Protein 6S8T (pdb70)

Solvent-accessible surface area: 21901 Å² total; per-residue (Å²): 90,20,139,225,65,84,54,16,4,75,126,7,0,94,67,26,31,75,68,29,62,76,78,0,71,143,43,7,27,65,126,0,156,8,36,13,152,98,13,31,18,89,143,95,223,221,122,82,32,47,92,19,61,80,136,80,1,0,3,56,64,129,67,151,73,10,8,0,28,38,79,39,8,76,120,54,70,5,1,118,40,24,30,99,8,151,69,17,118,52,137,115,93,76,131,41,46,22,17,5,0,16,3,1,71,29,4,0,2,6,0,0,8,32,11,47,37,56,76,3,15,137,71,44,81,1,5,32,3,1,0,0,1,0,5,2,2,0,37,41,1,0,40,41,0,13,121,39,3,78,124,28,38,119,40,99,138,114,35,115,108,97,21,12,44,5,2,1,22,7,0,30,17,0,0,0,0,1,0,1,0,0,6,8,62,7,27,29,48,49,55,54,10,97,92,0,40,27,34,0,68,94,0,0,22,113,0,28,105,42,26,90,212,154,21,100,4,157,26,0,84,176,55,134,23,39,36,68,57,0,1,40,2,0,0,13,21,1,14,82,55,0,0,104,0,0,14,23,22,0,129,118,31,195,31,87,94,40,29,1,92,33,12,57,186,40,28,0,20,16,0,11,29,1,7,36,3,7,9,6,15,4,1,0,7,26,0,0,15,2,0,27,77,9,6,56,101,2,78,152,82,0,56,74,17,97,76,219,72,33,110,27,185,160,70,74,113,47,1,58,34,0,76,111,16,19,77,100,4,88,125,75,0,76,99,9,18,130,26,2,51,126,32,67,79,38,6,81,92,5,2,81,32,0,30,66,9,159,118,81,76,86,106,70,37,81,30,127,10,16,138,44,1,15,94,3,0,76,34,1,4,148,94,26,48,0,68,81,120,68,50,115,85,2,5,0,27,58,2,8,0,3,0,67,40,37,22,65,20,133,36,7,36,85,3,49,13,3,19,104,82,219,138,47,96,57,10,1,3,42,57,73,8,53,126,18,39,127,2,29,147,48

Structure (mmCIF, N/CA/C/O backbone):
data_6S8T
#
_entry.id   6S8T
#
_cell.length_a   67.302
_cell.length_b   43.451
_cell.length_c   87.129
_cell.angle_alpha   90.000
_cell.angle_beta   103.620
_cell.angle_gamma   90.000
#
_symmetry.space_group_name_H-M   'P 1 21 1'
#
loop_
_entity.id
_entity.type
_entity.pdbx_description
1 polymer 'Erythrocyte membrane protein 1'
2 water water
#
loop_
_atom_site.group_PDB
_atom_site.id
_atom_site.type_symbol
_atom_site.label_atom_id
_atom_site.label_alt_id
_atom_site.label_comp_id
_atom_site.label_asym_id
_atom_site.label_entity_id
_atom_site.label_seq_id
_atom_site.pdbx_PDB_ins_code
_atom_site.Cartn_x
_atom_site.Cartn_y
_atom_site.Cartn_z
_atom_site.occupancy
_atom_site.B_iso_or_equiv
_atom_site.auth_seq_id
_atom_site.auth_comp_id
_atom_site.auth_asym_id
_atom_site.auth_atom_id
_atom_site.pdbx_PDB_model_num
ATOM 1 N N . PRO A 1 1 ? -34.073 5.565 84.849 1.00 140.83 733 PRO A N 1
ATOM 2 C CA . PRO A 1 1 ? -35.277 6.289 85.264 1.00 141.35 733 PRO A CA 1
ATOM 3 C C . PRO A 1 1 ? -35.446 6.359 86.782 1.00 136.54 733 PRO A C 1
ATOM 4 O O . PRO A 1 1 ? -35.216 5.370 87.478 1.00 136.79 733 PRO A O 1
ATOM 8 N N . CYS A 1 2 ? -35.846 7.532 87.280 1.00 132.33 734 CYS A N 1
ATOM 9 C CA . CYS A 1 2 ? -36.059 7.701 88.715 1.00 122.12 734 CYS A CA 1
ATOM 10 C C . CYS A 1 2 ? -37.178 6.795 89.215 1.00 118.04 734 CYS A C 1
ATOM 11 O O . CYS A 1 2 ? -37.014 6.073 90.206 1.00 117.51 734 CYS A O 1
ATOM 14 N N . VAL A 1 3 ? -38.325 6.821 88.542 1.00 113.60 735 VAL A N 1
ATOM 15 C CA . VAL A 1 3 ? -39.470 6.010 88.936 1.00 106.61 735 VAL A CA 1
ATOM 16 C C . VAL A 1 3 ? -39.178 4.531 88.713 1.00 100.87 735 VAL A C 1
ATOM 17 O O . VAL A 1 3 ? -39.290 3.721 89.632 1.00 97.54 735 VAL A O 1
ATOM 21 N N . ILE A 1 11 ? -37.435 -3.412 85.845 1.00 68.60 743 ILE A N 1
ATOM 22 C CA . ILE A 1 11 ? -36.759 -3.354 87.135 1.00 68.39 743 ILE A CA 1
ATOM 23 C C . ILE A 1 11 ? -35.242 -3.347 86.957 1.00 63.10 743 ILE A C 1
ATOM 24 O O . ILE A 1 11 ? -34.671 -4.249 86.348 1.00 64.36 743 ILE A O 1
ATOM 29 N N . TYR A 1 12 ? -34.598 -2.318 87.497 1.00 57.13 744 TYR A N 1
ATOM 30 C CA . TYR A 1 12 ? -33.150 -2.154 87.412 1.00 51.81 744 TYR A CA 1
ATOM 31 C C . TYR A 1 12 ? -32.489 -2.749 88.651 1.00 48.63 744 TYR A C 1
ATOM 32 O O . TYR A 1 12 ? -32.931 -2.474 89.773 1.00 47.44 744 TYR A O 1
ATOM 41 N N . PRO A 1 13 ? -31.440 -3.554 88.498 1.00 50.31 745 PRO A N 1
ATOM 42 C CA . PRO A 1 13 ? -30.851 -4.218 89.666 1.00 48.55 745 PRO A CA 1
ATOM 43 C C . PRO A 1 13 ? -30.105 -3.237 90.560 1.00 45.42 745 PRO A C 1
ATOM 44 O O . PRO A 1 13 ? -29.459 -2.300 90.085 1.00 43.22 745 PRO A O 1
ATOM 48 N N . ALA A 1 14 ? -30.207 -3.465 91.868 1.00 43.76 746 ALA A N 1
ATOM 49 C CA . ALA A 1 14 ? -29.459 -2.691 92.851 1.00 43.68 746 ALA A CA 1
ATOM 50 C C . ALA A 1 14 ? -28.072 -3.300 93.003 1.00 43.28 746 ALA A C 1
ATOM 51 O O . ALA A 1 14 ? -27.943 -4.474 93.364 1.00 47.48 746 ALA A O 1
ATOM 53 N N . ILE A 1 15 ? -27.032 -2.514 92.729 1.00 39.99 747 ILE A N 1
ATOM 54 C CA . ILE A 1 15 ? -25.693 -3.057 92.547 1.00 39.96 747 ILE A CA 1
ATOM 55 C C . ILE A 1 15 ? -24.658 -2.442 93.478 1.00 37.65 747 ILE A C 1
ATOM 56 O O . ILE A 1 15 ? -23.484 -2.814 93.399 1.00 33.37 747 ILE A O 1
ATOM 61 N N . ALA A 1 16 ? -25.051 -1.528 94.369 1.00 33.37 748 ALA A N 1
ATOM 62 C CA . ALA A 1 16 ? -24.071 -0.897 95.252 1.00 33.60 748 ALA A CA 1
ATOM 63 C C . ALA A 1 16 ? -23.351 -1.926 96.116 1.00 30.77 748 ALA A C 1
ATOM 64 O O . ALA A 1 16 ? -22.130 -1.844 96.299 1.00 32.16 748 ALA A O 1
ATOM 66 N N . ASN A 1 17 ? -24.082 -2.914 96.641 1.00 30.57 749 ASN A N 1
ATOM 67 C CA . ASN A 1 17 ? -23.458 -3.894 97.526 1.00 39.93 749 ASN A CA 1
ATOM 68 C C . ASN A 1 17 ? -22.467 -4.776 96.775 1.00 43.24 749 ASN A C 1
ATOM 69 O O . ASN A 1 17 ? -21.404 -5.114 97.308 1.00 45.01 749 ASN A O 1
ATOM 74 N N . GLN A 1 18 ? -22.798 -5.167 95.542 1.00 42.81 750 GLN A N 1
ATOM 75 C CA . GLN A 1 18 ? -21.842 -5.928 94.745 1.00 42.17 750 GLN A CA 1
ATOM 76 C C . GLN A 1 18 ? -20.633 -5.082 94.366 1.00 38.14 750 GLN A C 1
ATOM 77 O O . GLN A 1 18 ? -19.522 -5.613 94.250 1.00 37.80 750 GLN A O 1
ATOM 83 N N . MET A 1 19 ? -20.819 -3.773 94.175 1.00 35.50 751 MET A N 1
ATOM 84 C CA . MET A 1 19 ? -19.667 -2.905 93.951 1.00 35.23 751 MET A CA 1
ATOM 85 C C . MET A 1 19 ? -18.777 -2.848 95.187 1.00 40.15 751 MET A C 1
ATOM 86 O O . MET A 1 19 ? -17.544 -2.843 95.071 1.00 32.00 751 MET A O 1
ATOM 91 N N . ALA A 1 20 ? -19.385 -2.803 96.379 1.00 31.32 752 ALA A N 1
ATOM 92 C CA . ALA A 1 20 ? -18.601 -2.778 97.609 1.00 29.78 752 ALA A CA 1
ATOM 93 C C . ALA A 1 20 ? -17.770 -4.045 97.757 1.00 29.85 752 ALA A C 1
ATOM 94 O O . ALA A 1 20 ? -16.616 -3.992 98.198 1.00 29.82 752 ALA A O 1
ATOM 96 N N . HIS A 1 21 ? -18.344 -5.193 97.393 1.00 32.15 753 HIS A N 1
ATOM 97 C CA . HIS A 1 21 ? -17.595 -6.444 97.430 1.00 39.49 753 HIS A CA 1
ATOM 98 C C . HIS A 1 21 ? -16.367 -6.379 96.528 1.00 42.49 753 HIS A C 1
ATOM 99 O O . HIS A 1 21 ? -15.307 -6.915 96.872 1.00 44.33 753 HIS A O 1
ATOM 106 N N . GLN A 1 22 ? -16.485 -5.715 95.375 1.00 42.30 754 GLN A N 1
ATOM 107 C CA . GLN A 1 22 ? -15.332 -5.569 94.491 1.00 43.21 754 GLN A CA 1
ATOM 108 C C . GLN A 1 22 ? -14.263 -4.682 95.119 1.00 41.44 754 GLN A C 1
ATOM 109 O O . GLN A 1 22 ? -13.066 -4.976 95.015 1.00 42.92 754 GLN A O 1
ATOM 115 N N . MET A 1 23 ? -14.674 -3.593 95.774 1.00 40.55 755 MET A N 1
ATOM 116 C CA . MET A 1 23 ? -13.712 -2.732 96.456 1.00 42.72 755 MET A CA 1
ATOM 117 C C . MET A 1 23 ? -13.006 -3.471 97.590 1.00 43.99 755 MET A C 1
ATOM 118 O O . MET A 1 23 ? -11.813 -3.245 97.825 1.00 42.16 755 MET A O 1
ATOM 123 N N . HIS A 1 24 ? -13.722 -4.354 98.297 1.00 44.00 756 HIS A N 1
ATOM 124 C CA . HIS A 1 24 ? -13.110 -5.129 99.375 1.00 42.59 756 HIS A CA 1
ATOM 125 C C . HIS A 1 24 ? -12.040 -6.077 98.848 1.00 46.67 756 HIS A C 1
ATOM 126 O O . HIS A 1 24 ? -10.970 -6.215 99.455 1.00 48.49 756 HIS A O 1
ATOM 133 N N . GLU A 1 25 ? -12.314 -6.750 97.728 1.00 49.21 757 GLU A N 1
ATOM 134 C CA . GLU A 1 25 ? -11.330 -7.666 97.160 1.00 50.53 757 GLU A CA 1
ATOM 135 C C . GLU A 1 25 ? -10.075 -6.922 96.726 1.00 47.06 757 GLU A C 1
ATOM 136 O O . GLU A 1 25 ? -8.956 -7.390 96.963 1.00 48.02 757 GLU A O 1
ATOM 142 N N . ASP A 1 26 ? -10.242 -5.755 96.098 1.00 47.60 758 ASP A N 1
ATOM 143 C CA . ASP A 1 26 ? -9.090 -4.978 95.649 1.00 50.19 758 ASP A CA 1
ATOM 144 C C . ASP A 1 26 ? -8.225 -4.538 96.824 1.00 48.44 758 ASP A C 1
ATOM 145 O O . ASP A 1 26 ? -6.991 -4.574 96.745 1.00 47.45 758 ASP A O 1
ATOM 150 N N . ALA A 1 27 ? -8.855 -4.113 97.924 1.00 44.07 759 ALA A N 1
ATOM 151 C CA . ALA A 1 27 ? -8.096 -3.723 99.107 1.00 42.78 759 ALA A CA 1
ATOM 152 C C . ALA A 1 27 ? -7.388 -4.917 99.732 1.00 44.59 759 ALA A C 1
ATOM 153 O O . ALA A 1 27 ? -6.268 -4.779 100.238 1.00 44.14 759 ALA A O 1
ATOM 155 N N . GLN A 1 28 ? -8.022 -6.092 99.703 1.00 49.03 760 GLN A N 1
ATOM 156 C CA . GLN A 1 28 ? -7.407 -7.291 100.265 1.00 54.11 760 GLN A CA 1
ATOM 157 C C . GLN A 1 28 ? -6.138 -7.665 99.506 1.00 55.19 760 GLN A C 1
ATOM 158 O O . GLN A 1 28 ? -5.086 -7.911 100.108 1.00 54.43 760 GLN A O 1
ATOM 164 N N . THR A 1 29 ? -6.218 -7.702 98.175 1.00 55.63 761 THR A N 1
ATOM 165 C CA . THR A 1 29 ? -5.067 -8.110 97.378 1.00 58.49 761 THR A CA 1
ATOM 166 C C . THR A 1 29 ? -3.949 -7.075 97.441 1.00 55.30 761 THR A C 1
ATOM 167 O O . THR A 1 29 ? -2.765 -7.435 97.463 1.00 57.64 761 THR A O 1
ATOM 171 N N . GLU A 1 30 ? -4.298 -5.785 97.473 1.00 50.25 762 GLU A N 1
ATOM 172 C CA . GLU A 1 30 ? -3.267 -4.754 97.539 1.00 52.74 762 GLU A CA 1
ATOM 173 C C . GLU A 1 30 ? -2.559 -4.755 98.887 1.00 52.57 762 GLU A C 1
ATOM 174 O O . GLU A 1 30 ? -1.359 -4.463 98.956 1.00 51.27 762 GLU A O 1
ATOM 180 N N . ALA A 1 31 ? -3.277 -5.087 99.964 1.00 48.00 763 ALA A N 1
ATOM 181 C CA . ALA A 1 31 ? -2.634 -5.222 101.266 1.00 48.81 763 ALA A CA 1
ATOM 182 C C . ALA A 1 31 ? -1.729 -6.449 101.322 1.00 53.86 763 ALA A C 1
ATOM 183 O O . ALA A 1 31 ? -0.712 -6.432 102.025 1.00 55.07 763 ALA A O 1
ATOM 185 N N . SER A 1 32 ? -2.078 -7.514 100.590 1.00 56.55 764 SER A N 1
ATOM 186 C CA . SER A 1 32 ? -1.248 -8.717 100.578 1.00 59.17 764 SER A CA 1
ATOM 187 C C . SER A 1 32 ? 0.122 -8.441 99.976 1.00 62.51 764 SER A C 1
ATOM 188 O O . SER A 1 32 ? 1.124 -9.024 100.405 1.00 64.76 764 SER A O 1
ATOM 191 N N . LYS A 1 33 ? 0.185 -7.564 98.972 1.00 63.61 765 LYS A N 1
ATOM 192 C CA . LYS A 1 33 ? 1.464 -7.218 98.365 1.00 66.71 765 LYS A CA 1
ATOM 193 C C . LYS A 1 33 ? 2.355 -6.427 99.313 1.00 65.62 765 LYS A C 1
ATOM 194 O O . LYS A 1 33 ? 3.561 -6.320 99.067 1.00 66.06 765 LYS A O 1
ATOM 200 N N . ARG A 1 34 ? 1.793 -5.878 100.380 1.00 64.60 766 ARG A N 1
ATOM 201 C CA . ARG A 1 34 ? 2.540 -5.106 101.368 1.00 63.67 766 ARG A CA 1
ATOM 202 C C . ARG A 1 34 ? 2.560 -5.892 102.680 1.00 62.97 766 ARG A C 1
ATOM 203 O O . ARG A 1 34 ? 2.866 -7.089 102.641 1.00 64.25 766 ARG A O 1
ATOM 211 N N . GLY A 1 35 ? 2.246 -5.290 103.824 1.00 61.34 767 GLY A N 1
ATOM 212 C CA . GLY A 1 35 ? 2.383 -5.985 105.089 1.00 62.20 767 GLY A CA 1
ATOM 213 C C . GLY A 1 35 ? 1.080 -6.315 105.786 1.00 59.05 767 GLY A C 1
ATOM 214 O O . GLY A 1 35 ? 0.954 -6.107 106.995 1.00 59.24 767 GLY A O 1
ATOM 215 N N . LEU A 1 36 ? 0.108 -6.841 105.035 1.00 59.62 768 LEU A N 1
ATOM 216 C CA . LEU A 1 36 ? -1.170 -7.226 105.627 1.00 54.86 768 LEU A CA 1
ATOM 217 C C . LEU A 1 36 ? -0.985 -8.254 106.736 1.00 60.33 768 LEU A C 1
ATOM 218 O O . LEU A 1 36 ? -1.680 -8.210 107.758 1.00 60.01 768 LEU A O 1
ATOM 223 N N . ALA A 1 37 ? -0.048 -9.187 106.555 1.00 69.82 769 ALA A N 1
ATOM 224 C CA . ALA A 1 37 ? 0.156 -10.233 107.551 1.00 72.97 769 ALA A CA 1
ATOM 225 C C . ALA A 1 37 ? 0.795 -9.691 108.822 1.00 75.43 769 ALA A C 1
ATOM 226 O O . ALA A 1 37 ? 0.495 -10.174 109.919 1.00 77.03 769 ALA A O 1
ATOM 228 N N . LYS A 1 38 ? 1.675 -8.698 108.700 1.00 69.33 770 LYS A N 1
ATOM 229 C CA . LYS A 1 38 ? 2.311 -8.108 109.869 1.00 64.21 770 LYS A CA 1
ATOM 230 C C . LYS A 1 38 ? 1.393 -7.168 110.636 1.00 57.68 770 LYS A C 1
ATOM 231 O O . LYS A 1 38 ? 1.777 -6.699 111.712 1.00 59.76 770 LYS A O 1
ATOM 237 N N . LEU A 1 39 ? 0.200 -6.880 110.119 1.00 52.84 771 LEU A N 1
ATOM 238 C CA . LEU A 1 39 ? -0.713 -5.940 110.751 1.00 49.07 771 LEU A CA 1
ATOM 239 C C . LEU A 1 39 ? -1.891 -6.620 111.437 1.00 45.10 771 LEU A C 1
ATOM 240 O O . LEU A 1 39 ? -2.753 -5.925 111.990 1.00 42.49 771 LEU A O 1
ATOM 245 N N . ARG A 1 40 ? -1.956 -7.950 111.415 1.00 47.54 772 ARG A N 1
ATOM 246 C CA . ARG A 1 40 ? -2.982 -8.674 112.156 1.00 53.69 772 ARG A CA 1
ATOM 247 C C . ARG A 1 40 ? -2.747 -8.495 113.652 1.00 53.79 772 ARG A C 1
ATOM 248 O O . ARG A 1 40 ? -1.680 -8.850 114.166 1.00 57.33 772 ARG A O 1
ATOM 256 N N . ALA A 1 41 ? -3.738 -7.945 114.349 1.00 47.65 773 ALA A N 1
ATOM 257 C CA . ALA A 1 41 ? -3.581 -7.534 115.735 1.00 50.56 773 ALA A CA 1
ATOM 258 C C . ALA A 1 41 ? -4.417 -8.401 116.669 1.00 53.71 773 ALA A C 1
ATOM 259 O O . ALA A 1 41 ? -5.321 -9.127 116.247 1.00 55.23 773 ALA A O 1
ATOM 261 N N . ASP A 1 42 ? -4.093 -8.310 117.958 1.00 51.95 774 ASP A N 1
ATOM 262 C CA . ASP A 1 42 ? -4.815 -9.018 119.010 1.00 52.75 774 ASP A CA 1
ATOM 263 C C . ASP A 1 42 ? -4.848 -8.124 120.239 1.00 52.42 774 ASP A C 1
ATOM 264 O O . ASP A 1 42 ? -3.794 -7.768 120.774 1.00 51.85 774 ASP A O 1
ATOM 269 N N . ALA A 1 43 ? -6.055 -7.767 120.685 1.00 52.90 775 ALA A N 1
ATOM 270 C CA . ALA A 1 43 ? -6.186 -6.856 121.817 1.00 53.73 775 ALA A CA 1
ATOM 271 C C . ALA A 1 43 ? -5.518 -7.406 123.071 1.00 58.58 775 ALA A C 1
ATOM 272 O O . ALA A 1 43 ? -4.958 -6.638 123.861 1.00 59.92 775 ALA A O 1
ATOM 274 N N . LYS A 1 44 ? -5.550 -8.727 123.264 1.00 61.52 776 LYS A N 1
ATOM 275 C CA . LYS A 1 44 ? -4.949 -9.323 124.452 1.00 69.33 776 LYS A CA 1
ATOM 276 C C . LYS A 1 44 ? -3.437 -9.147 124.497 1.00 69.79 776 LYS A C 1
ATOM 277 O O . LYS A 1 44 ? -2.858 -9.172 125.588 1.00 73.92 776 LYS A O 1
ATOM 283 N N . GLN A 1 45 ? -2.787 -8.967 123.349 1.00 65.71 777 GLN A N 1
ATOM 284 C CA . GLN A 1 45 ? -1.342 -8.790 123.290 1.00 65.37 777 GLN A CA 1
ATOM 285 C C . GLN A 1 45 ? -0.915 -7.337 123.464 1.00 61.82 777 GLN A C 1
ATOM 286 O O . GLN A 1 45 ? 0.260 -7.021 123.258 1.00 62.01 777 GLN A O 1
ATOM 292 N N . GLY A 1 46 ? -1.837 -6.449 123.834 1.00 61.00 778 GLY A N 1
ATOM 293 C CA . GLY A 1 46 ? -1.508 -5.067 124.099 1.00 59.73 778 GLY A CA 1
ATOM 294 C C . GLY A 1 46 ? -1.326 -4.795 125.587 1.00 63.74 778 GLY A C 1
ATOM 295 O O . GLY A 1 46 ? -1.673 -5.603 126.444 1.00 68.00 778 GLY A O 1
ATOM 296 N N . ILE A 1 47 ? -0.761 -3.626 125.878 1.00 65.30 779 ILE A N 1
ATOM 297 C CA . ILE A 1 47 ? -0.543 -3.164 127.244 1.00 71.84 779 ILE A CA 1
ATOM 298 C C . ILE A 1 47 ? -1.333 -1.878 127.441 1.00 72.71 779 ILE A C 1
ATOM 299 O O . ILE A 1 47 ? -1.217 -0.945 126.636 1.00 72.78 779 ILE A O 1
ATOM 304 N N . TYR A 1 48 ? -2.134 -1.832 128.504 1.00 70.01 780 TYR A N 1
ATOM 305 C CA . TYR A 1 48 ? -3.055 -0.728 128.748 1.00 66.40 780 TYR A CA 1
ATOM 306 C C . TYR A 1 48 ? -2.805 -0.172 130.141 1.00 74.77 780 TYR A C 1
ATOM 307 O O . TYR A 1 48 ? -2.855 -0.918 131.125 1.00 78.58 780 TYR A O 1
ATOM 316 N N . LYS A 1 49 ? -2.534 1.133 130.219 1.00 76.17 781 LYS A N 1
ATOM 317 C CA . LYS A 1 49 ? -2.260 1.817 131.484 1.00 76.98 781 LYS A CA 1
ATOM 318 C C . LYS A 1 49 ? -1.090 1.178 132.229 1.00 83.81 781 LYS A C 1
ATOM 319 O O . LYS A 1 49 ? -1.035 1.205 133.462 1.00 83.10 781 LYS A O 1
ATOM 325 N N . LYS A 1 50 ? -0.154 0.597 131.475 1.00 86.83 782 LYS A N 1
ATOM 326 C CA . LYS A 1 50 ? 1.053 -0.028 132.015 1.00 93.02 782 LYS A CA 1
ATOM 327 C C . LYS A 1 50 ? 0.705 -1.122 133.029 1.00 101.87 782 LYS A C 1
ATOM 328 O O . LYS A 1 50 ? 1.112 -1.089 134.192 1.00 108.59 782 LYS A O 1
ATOM 334 N N . ASN A 1 51 ? -0.061 -2.104 132.558 1.00 103.17 783 ASN A N 1
ATOM 335 C CA . ASN A 1 51 ? -0.434 -3.276 133.344 1.00 109.39 783 ASN A CA 1
ATOM 336 C C . ASN A 1 51 ? 0.246 -4.490 132.723 1.00 110.47 783 ASN A C 1
ATOM 337 O O . ASN A 1 51 ? -0.154 -4.951 131.647 1.00 106.63 783 ASN A O 1
ATOM 342 N N . ARG A 1 52 ? 1.274 -5.005 133.399 1.00 113.76 784 ARG A N 1
ATOM 343 C CA . ARG A 1 52 ? 2.074 -6.112 132.894 1.00 115.51 784 ARG A CA 1
ATOM 344 C C . ARG A 1 52 ? 1.553 -7.474 133.343 1.00 115.20 784 ARG A C 1
ATOM 345 O O . ARG A 1 52 ? 2.289 -8.465 133.263 1.00 119.95 784 ARG A O 1
ATOM 353 N N . LYS A 1 53 ? 0.310 -7.546 133.806 1.00 110.58 785 LYS A N 1
ATOM 354 C CA . LYS A 1 53 ? -0.271 -8.804 134.264 1.00 106.99 785 LYS A CA 1
ATOM 355 C C . LYS A 1 53 ? -0.528 -9.755 133.098 1.00 100.66 785 LYS A C 1
ATOM 356 O O . LYS A 1 53 ? -1.272 -9.432 132.171 1.00 95.04 785 LYS A O 1
ATOM 362 N N . SER A 1 58 ? -9.885 -13.391 127.628 1.00 109.64 790 SER A N 1
ATOM 363 C CA . SER A 1 58 ? -11.028 -14.281 127.462 1.00 111.79 790 SER A CA 1
ATOM 364 C C . SER A 1 58 ? -11.885 -13.851 126.274 1.00 109.00 790 SER A C 1
ATOM 365 O O . SER A 1 58 ? -11.362 -13.472 125.226 1.00 105.69 790 SER A O 1
ATOM 368 N N . ASN A 1 59 ? -13.204 -13.916 126.449 1.00 109.98 791 ASN A N 1
ATOM 369 C CA . ASN A 1 59 ? -14.126 -13.512 125.396 1.00 105.58 791 ASN A CA 1
ATOM 370 C C . ASN A 1 59 ? -14.053 -12.007 125.171 1.00 96.04 791 ASN A C 1
ATOM 371 O O . ASN A 1 59 ? -13.927 -11.226 126.119 1.00 99.66 791 ASN A O 1
ATOM 376 N N . ILE A 1 60 ? -14.135 -11.599 123.902 1.00 89.32 792 ILE A N 1
ATOM 377 C CA . ILE A 1 60 ? -14.043 -10.182 123.571 1.00 79.74 792 ILE A CA 1
ATOM 378 C C . ILE A 1 60 ? -15.238 -9.400 124.101 1.00 76.60 792 ILE A C 1
ATOM 379 O O . ILE A 1 60 ? -15.125 -8.194 124.348 1.00 71.94 792 ILE A O 1
ATOM 384 N N . CYS A 1 61 ? -16.380 -10.057 124.306 1.00 79.22 793 CYS A N 1
ATOM 385 C CA . CYS A 1 61 ? -17.546 -9.377 124.855 1.00 82.79 793 CYS A CA 1
ATOM 386 C C . CYS A 1 61 ? -17.370 -8.985 126.316 1.00 87.61 793 CYS A C 1
ATOM 387 O O . CYS A 1 61 ? -18.260 -8.331 126.872 1.00 89.29 793 CYS A O 1
ATOM 390 N N . ASN A 1 62 ? -16.256 -9.359 126.948 1.00 87.61 794 ASN A N 1
ATOM 391 C CA . ASN A 1 62 ? -15.966 -8.994 128.327 1.00 89.12 794 ASN A CA 1
ATOM 392 C C . ASN A 1 62 ? -14.934 -7.874 128.430 1.00 84.99 794 ASN A C 1
ATOM 393 O O . ASN A 1 62 ? -14.337 -7.688 129.496 1.00 87.26 794 ASN A O 1
ATOM 398 N N . ILE A 1 63 ? -14.708 -7.129 127.347 1.00 77.83 795 ILE A N 1
ATOM 399 C CA . ILE A 1 63 ? -13.762 -6.019 127.388 1.00 73.80 795 ILE A CA 1
ATOM 400 C C . ILE A 1 63 ? -14.332 -4.907 128.259 1.00 74.21 795 ILE A C 1
ATOM 401 O O . ILE A 1 63 ? -15.505 -4.531 128.132 1.00 73.35 795 ILE A O 1
ATOM 406 N N . THR A 1 64 ? -13.507 -4.386 129.159 1.00 76.69 796 THR A N 1
ATOM 407 C CA . THR A 1 64 ? -13.927 -3.408 130.147 1.00 80.23 796 THR A CA 1
ATOM 408 C C . THR A 1 64 ? -13.255 -2.063 129.880 1.00 78.99 796 THR A C 1
ATOM 409 O O . THR A 1 64 ? -12.576 -1.868 128.864 1.00 71.63 796 THR A O 1
ATOM 413 N N . LEU A 1 65 ? -13.449 -1.126 130.810 1.00 85.92 797 LEU A N 1
ATOM 414 C CA . LEU A 1 65 ? -12.815 0.182 130.726 1.00 89.73 797 LEU A CA 1
ATOM 415 C C . LEU A 1 65 ? -11.342 0.142 131.109 1.00 89.70 797 LEU A C 1
ATOM 416 O O . LEU A 1 65 ? -10.607 1.084 130.794 1.00 90.26 797 LEU A O 1
ATOM 421 N N . GLN A 1 66 ? -10.898 -0.921 131.785 1.00 89.45 798 GLN A N 1
ATOM 422 C CA . GLN A 1 66 ? -9.487 -1.051 132.127 1.00 88.63 798 GLN A CA 1
ATOM 423 C C . GLN A 1 66 ? -8.624 -1.370 130.913 1.00 83.25 798 GLN A C 1
ATOM 424 O O . GLN A 1 66 ? -7.427 -1.065 130.924 1.00 82.08 798 GLN A O 1
ATOM 430 N N . HIS A 1 67 ? -9.200 -1.968 129.873 1.00 79.63 799 HIS A N 1
ATOM 431 C CA . HIS A 1 67 ? -8.462 -2.320 128.659 1.00 78.91 799 HIS A CA 1
ATOM 432 C C . HIS A 1 67 ? -8.435 -1.162 127.667 1.00 72.16 799 HIS A C 1
ATOM 433 O O . HIS A 1 67 ? -8.696 -1.326 126.477 1.00 70.87 799 HIS A O 1
ATOM 440 N N . SER A 1 68 ? -8.106 0.027 128.166 1.00 70.41 800 SER A N 1
ATOM 441 C CA . SER A 1 68 ? -8.092 1.240 127.364 1.00 68.42 800 SER A CA 1
ATOM 442 C C . SER A 1 68 ? -6.909 2.104 127.769 1.00 65.05 800 SER A C 1
ATOM 443 O O . SER A 1 68 ? -6.451 2.059 128.914 1.00 74.24 800 SER A O 1
ATOM 446 N N . ASN A 1 69 ? -6.418 2.897 126.815 1.00 63.55 801 ASN A N 1
ATOM 447 C CA . ASN A 1 69 ? -5.338 3.845 127.055 1.00 65.22 801 ASN A CA 1
ATOM 448 C C . ASN A 1 69 ? -5.836 5.285 127.117 1.00 69.11 801 ASN A C 1
ATOM 449 O O . ASN A 1 69 ? -5.076 6.218 126.837 1.00 65.64 801 ASN A O 1
ATOM 454 N N . ASP A 1 70 ? -7.108 5.478 127.463 1.00 66.58 802 ASP A N 1
ATOM 455 C CA . ASP A 1 70 ? -7.614 6.809 127.773 1.00 67.19 802 ASP A CA 1
ATOM 456 C C . ASP A 1 70 ? -6.844 7.379 128.957 1.00 72.30 802 ASP A C 1
ATOM 457 O O . ASP A 1 70 ? -6.735 6.741 130.009 1.00 74.83 802 ASP A O 1
ATOM 462 N N . SER A 1 71 ? -6.303 8.586 128.780 1.00 75.02 803 SER A N 1
ATOM 463 C CA . SER A 1 71 ? -5.445 9.222 129.772 1.00 80.02 803 SER A CA 1
ATOM 464 C C . SER A 1 71 ? -6.227 9.984 130.834 1.00 88.42 803 SER A C 1
ATOM 465 O O . SER A 1 71 ? -5.742 11.007 131.333 1.00 92.40 803 SER A O 1
ATOM 468 N N . ARG A 1 72 ? -7.418 9.517 131.198 1.00 95.12 804 ARG A N 1
ATOM 469 C CA . ARG A 1 72 ? -8.246 10.182 132.192 1.00 104.33 804 ARG A CA 1
ATOM 470 C C . ARG A 1 72 ? -8.608 9.213 133.312 1.00 126.51 804 ARG A C 1
ATOM 471 O O . ARG A 1 72 ? -8.464 7.994 133.181 1.00 123.53 804 ARG A O 1
ATOM 479 N N . ASN A 1 73 ? -9.087 9.780 134.418 1.00 155.58 805 ASN A N 1
ATOM 480 C CA . ASN A 1 73 ? -9.384 9.006 135.614 1.00 163.62 805 ASN A CA 1
ATOM 481 C C . ASN A 1 73 ? -10.656 8.179 135.420 1.00 161.97 805 ASN A C 1
ATOM 482 O O . ASN A 1 73 ? -11.267 8.154 134.347 1.00 160.96 805 ASN A O 1
ATOM 487 N N . GLY A 1 74 ? -11.055 7.490 136.485 1.00 155.47 806 GLY A N 1
ATOM 488 C CA . GLY A 1 74 ? -12.175 6.578 136.389 1.00 146.64 806 GLY A CA 1
ATOM 489 C C . GLY A 1 74 ? -13.488 7.302 136.164 1.00 139.03 806 GLY A C 1
ATOM 490 O O . GLY A 1 74 ? -13.675 8.449 136.567 1.00 141.14 806 GLY A O 1
ATOM 491 N N . ASN A 1 75 ? -14.401 6.615 135.478 1.00 130.68 807 ASN A N 1
ATOM 492 C CA . ASN A 1 75 ? -15.754 7.108 135.241 1.00 125.64 807 ASN A CA 1
ATOM 493 C C . ASN A 1 75 ? -15.758 8.328 134.329 1.00 124.73 807 ASN A C 1
ATOM 494 O O . ASN A 1 75 ? -16.824 8.846 133.984 1.00 122.21 807 ASN A O 1
ATOM 499 N N . ASN A 1 76 ? -14.576 8.808 133.948 1.00 127.98 808 ASN A N 1
ATOM 500 C CA . ASN A 1 76 ? -14.457 9.876 132.971 1.00 130.00 808 ASN A CA 1
ATOM 501 C C . ASN A 1 76 ? -13.780 9.441 131.680 1.00 127.80 808 ASN A C 1
ATOM 502 O O . ASN A 1 76 ? -13.779 10.212 130.714 1.00 127.72 808 ASN A O 1
ATOM 507 N N . GLY A 1 77 ? -13.233 8.230 131.622 1.00 125.42 809 GLY A N 1
ATOM 508 C CA . GLY A 1 77 ? -12.549 7.769 130.433 1.00 119.06 809 GLY A CA 1
ATOM 509 C C . GLY A 1 77 ? -13.344 6.781 129.605 1.00 113.74 809 GLY A C 1
ATOM 510 O O . GLY A 1 77 ? -12.763 5.979 128.869 1.00 115.14 809 GLY A O 1
ATOM 511 N N . GLY A 1 78 ? -14.673 6.825 129.713 1.00 98.88 810 GLY A N 1
ATOM 512 C CA . GLY A 1 78 ? -15.502 5.958 128.907 1.00 84.40 810 GLY A CA 1
ATOM 513 C C . GLY A 1 78 ? -15.604 6.427 127.468 1.00 72.47 810 GLY A C 1
ATOM 514 O O . GLY A 1 78 ? -15.362 7.589 127.141 1.00 69.77 810 GLY A O 1
ATOM 515 N N . ALA A 1 79 ? -15.970 5.492 126.589 1.00 63.54 811 ALA A N 1
ATOM 516 C CA . ALA A 1 79 ? -16.092 5.833 125.176 1.00 57.03 811 ALA A CA 1
ATOM 517 C C . ALA A 1 79 ? -17.285 6.743 124.917 1.00 58.26 811 ALA A C 1
ATOM 518 O O . ALA A 1 79 ? -17.224 7.601 124.028 1.00 51.52 811 ALA A O 1
ATOM 520 N N . CYS A 1 80 ? -18.372 6.581 125.675 1.00 54.31 812 CYS A N 1
ATOM 521 C CA . CYS A 1 80 ? -19.548 7.428 125.534 1.00 55.51 812 CYS A CA 1
ATOM 522 C C . CYS A 1 80 ? -19.532 8.620 126.484 1.00 56.48 812 CYS A C 1
ATOM 523 O O . CYS A 1 80 ? -20.581 9.238 126.701 1.00 57.12 812 CYS A O 1
ATOM 526 N N . THR A 1 81 ? -18.375 8.957 127.049 1.00 63.11 813 THR A N 1
ATOM 527 C CA . THR A 1 81 ? -18.304 10.029 128.036 1.00 60.94 813 THR A CA 1
ATOM 528 C C . THR A 1 81 ? -18.666 11.365 127.401 1.00 63.19 813 THR A C 1
ATOM 529 O O . THR A 1 81 ? -18.019 11.809 126.445 1.00 58.57 813 THR A O 1
ATOM 533 N N . GLY A 1 82 ? -19.712 11.993 127.927 1.00 63.33 814 GLY A N 1
ATOM 534 C CA . GLY A 1 82 ? -20.121 13.310 127.472 1.00 65.58 814 GLY A CA 1
ATOM 535 C C . GLY A 1 82 ? -20.656 13.384 126.058 1.00 64.52 814 GLY A C 1
ATOM 536 O O . GLY A 1 82 ? -20.398 14.370 125.357 1.00 66.22 814 GLY A O 1
ATOM 537 N N . LYS A 1 83 ? -21.402 12.374 125.620 1.00 62.62 815 LYS A N 1
ATOM 538 C CA . LYS A 1 83 ? -21.977 12.346 124.283 1.00 58.14 815 LYS A CA 1
ATOM 539 C C . LYS A 1 83 ? -23.496 12.430 124.363 1.00 57.24 815 LYS A C 1
ATOM 540 O O . LYS A 1 83 ? -24.121 11.763 125.194 1.00 57.34 815 LYS A O 1
ATOM 546 N N . ASP A 1 84 ? -24.079 13.253 123.489 1.00 55.95 816 ASP A N 1
ATOM 547 C CA . ASP A 1 84 ? -25.528 13.431 123.364 1.00 52.76 816 ASP A CA 1
ATOM 548 C C . ASP A 1 84 ? -26.140 13.907 124.687 1.00 56.12 816 ASP A C 1
ATOM 549 O O . ASP A 1 84 ? -26.951 13.228 125.319 1.00 57.21 816 ASP A O 1
ATOM 554 N N . GLY A 1 85 ? -25.731 15.117 125.080 1.00 58.00 817 GLY A N 1
ATOM 555 C CA . GLY A 1 85 ? -26.201 15.696 126.327 1.00 65.52 817 GLY A CA 1
ATOM 556 C C . GLY A 1 85 ? -27.648 16.141 126.306 1.00 68.02 817 GLY A C 1
ATOM 557 O O . GLY A 1 85 ? -28.248 16.308 127.374 1.00 65.43 817 GLY A O 1
ATOM 558 N N . ASN A 1 86 ? -28.223 16.341 125.121 1.00 64.60 818 ASN A N 1
ATOM 559 C CA . ASN A 1 86 ? -29.606 16.775 124.993 1.00 67.08 818 ASN A CA 1
ATOM 560 C C . ASN A 1 86 ? -30.540 15.663 124.542 1.00 64.28 818 ASN A C 1
ATOM 561 O O . ASN A 1 86 ? -31.732 15.920 124.342 1.00 59.55 818 ASN A O 1
ATOM 566 N N . ASN A 1 87 ? -30.032 14.441 124.378 1.00 62.74 819 ASN A N 1
ATOM 567 C CA . ASN A 1 87 ? -30.823 13.297 123.927 1.00 64.56 819 ASN A CA 1
ATOM 568 C C . ASN A 1 87 ? -31.504 13.593 122.589 1.00 62.11 819 ASN A C 1
ATOM 569 O O . ASN A 1 87 ? -32.729 13.565 122.458 1.00 64.50 819 ASN A O 1
ATOM 574 N N . GLU A 1 88 ? -30.675 13.880 121.588 1.00 57.48 820 GLU A N 1
ATOM 575 C CA . GLU A 1 88 ? -31.150 14.149 120.240 1.00 54.26 820 GLU A CA 1
ATOM 576 C C . GLU A 1 88 ? -30.723 13.098 119.230 1.00 48.96 820 GLU A C 1
ATOM 577 O O . GLU A 1 88 ? -31.148 13.176 118.072 1.00 51.82 820 GLU A O 1
ATOM 583 N N . ARG A 1 89 ? -29.927 12.104 119.639 1.00 46.06 821 ARG A N 1
ATOM 584 C CA . ARG A 1 89 ? -29.210 11.270 118.675 1.00 43.63 821 ARG A CA 1
ATOM 585 C C . ARG A 1 89 ? -30.158 10.500 117.763 1.00 42.82 821 ARG A C 1
ATOM 586 O O . ARG A 1 89 ? -29.913 10.390 116.556 1.00 40.73 821 ARG A O 1
ATOM 594 N N . PHE A 1 90 ? -31.240 9.953 118.313 1.00 43.52 822 PHE A N 1
ATOM 595 C CA . PHE A 1 90 ? -32.173 9.174 117.508 1.00 45.21 822 PHE A CA 1
ATOM 596 C C . PHE A 1 90 ? -33.600 9.677 117.675 1.00 45.29 822 PHE A C 1
ATOM 597 O O . PHE A 1 90 ? -34.555 8.902 117.580 1.00 44.39 822 PHE A O 1
ATOM 605 N N . LYS A 1 91 ? -33.761 10.976 117.910 1.00 44.83 823 LYS A N 1
ATOM 606 C CA . LYS A 1 91 ? -35.079 11.587 118.003 1.00 46.25 823 LYS A CA 1
ATOM 607 C C . LYS A 1 91 ? -35.553 12.001 116.614 1.00 46.87 823 LYS A C 1
ATOM 608 O O . LYS A 1 91 ? -34.800 12.612 115.848 1.00 44.39 823 LYS A O 1
ATOM 614 N N . ILE A 1 92 ? -36.801 11.657 116.295 1.00 47.64 824 ILE A N 1
ATOM 615 C CA . ILE A 1 92 ? -37.388 12.016 115.009 1.00 47.53 824 ILE A CA 1
ATOM 616 C C . ILE A 1 92 ? -37.540 13.530 114.926 1.00 47.56 824 ILE A C 1
ATOM 617 O O . ILE A 1 92 ? -38.074 14.168 115.842 1.00 46.65 824 ILE A O 1
ATOM 622 N N . GLY A 1 93 ? -37.064 14.114 113.828 1.00 43.87 825 GLY A N 1
ATOM 623 C CA . GLY A 1 93 ? -37.182 15.537 113.595 1.00 43.35 825 GLY A CA 1
ATOM 624 C C . GLY A 1 93 ? -35.937 16.347 113.895 1.00 46.44 825 GLY A C 1
ATOM 625 O O . GLY A 1 93 ? -35.931 17.555 113.623 1.00 47.17 825 GLY A O 1
ATOM 626 N N . THR A 1 94 ? -34.892 15.731 114.451 1.00 42.94 826 THR A N 1
ATOM 627 C CA . THR A 1 94 ? -33.653 16.450 114.723 1.00 44.94 826 THR A CA 1
ATOM 628 C C . THR A 1 94 ? -33.026 16.936 113.422 1.00 42.87 826 THR A C 1
ATOM 629 O O . THR A 1 94 ? -32.790 16.150 112.500 1.00 41.64 826 THR A O 1
ATOM 633 N N . GLU A 1 95 ? -32.755 18.238 113.351 1.00 44.44 827 GLU A N 1
ATOM 634 C CA . GLU A 1 95 ? -32.241 18.844 112.130 1.00 48.09 827 GLU A CA 1
ATOM 635 C C . GLU A 1 95 ? -30.744 18.587 111.993 1.00 47.13 827 GLU A C 1
ATOM 636 O O . GLU A 1 95 ? -29.969 18.851 112.917 1.00 50.88 827 GLU A O 1
ATOM 642 N N . TRP A 1 96 ? -30.341 18.065 110.839 1.00 43.64 828 TRP A N 1
ATOM 643 C CA . TRP A 1 96 ? -28.924 17.858 110.567 1.00 39.67 828 TRP A CA 1
ATOM 644 C C . TRP A 1 96 ? -28.240 19.199 110.339 1.00 39.13 828 TRP A C 1
ATOM 645 O O . TRP A 1 96 ? -28.782 20.085 109.671 1.00 39.13 828 TRP A O 1
ATOM 656 N N . LYS A 1 97 ? -27.044 19.356 110.898 1.00 41.10 829 LYS A N 1
ATOM 657 C CA . LYS A 1 97 ? -26.311 20.599 110.743 1.00 47.59 829 LYS A CA 1
ATOM 658 C C . LYS A 1 97 ? -25.019 20.364 109.974 1.00 52.68 829 LYS A C 1
ATOM 659 O O . LYS A 1 97 ? -24.492 19.252 109.904 1.00 52.20 829 LYS A O 1
ATOM 665 N N . ILE A 1 98 ? -24.525 21.449 109.393 1.00 51.58 830 ILE A N 1
ATOM 666 C CA . ILE A 1 98 ? -23.338 21.422 108.552 1.00 51.81 830 ILE A CA 1
ATOM 667 C C . ILE A 1 98 ? -22.088 21.306 109.420 1.00 52.96 830 ILE A C 1
ATOM 668 O O . ILE A 1 98 ? -22.058 21.730 110.579 1.00 48.66 830 ILE A O 1
ATOM 673 N N . GLY A 1 99 ? -21.045 20.706 108.851 1.00 61.29 831 GLY A N 1
ATOM 674 C CA . GLY A 1 99 ? -19.780 20.628 109.556 1.00 71.83 831 GLY A CA 1
ATOM 675 C C . GLY A 1 99 ? -19.206 22.002 109.844 1.00 83.25 831 GLY A C 1
ATOM 676 O O . GLY A 1 99 ? -19.410 22.963 109.097 1.00 83.43 831 GLY A O 1
ATOM 677 N N . GLU A 1 100 ? -18.471 22.092 110.951 1.00 97.49 832 GLU A N 1
ATOM 678 C CA . GLU A 1 100 ? -17.891 23.363 111.361 1.00 108.47 832 GLU A CA 1
ATOM 679 C C . GLU A 1 100 ? -16.605 23.632 110.588 1.00 113.27 832 GLU A C 1
ATOM 680 O O . GLU A 1 100 ? -15.568 23.965 111.177 1.00 116.66 832 GLU A O 1
ATOM 686 N N . LYS A 1 101 ? -16.687 23.481 109.261 1.00 113.90 833 LYS A N 1
ATOM 687 C CA . LYS A 1 101 ? -15.598 23.803 108.345 1.00 115.84 833 LYS A CA 1
ATOM 688 C C . LYS A 1 101 ? -15.626 25.301 108.091 1.00 118.73 833 LYS A C 1
ATOM 689 O O . LYS A 1 101 ? -16.576 25.822 107.495 1.00 117.29 833 LYS A O 1
ATOM 695 N N . VAL A 1 102 ? -14.584 25.991 108.557 1.00 122.86 834 VAL A N 1
ATOM 696 C CA . VAL A 1 102 ? -14.565 27.442 108.610 1.00 128.60 834 VAL A CA 1
ATOM 697 C C . VAL A 1 102 ? -13.688 28.043 107.519 1.00 133.87 834 VAL A C 1
ATOM 698 O O . VAL A 1 102 ? -13.714 29.265 107.310 1.00 136.54 834 VAL A O 1
ATOM 702 N N . GLU A 1 103 ? -12.995 27.204 106.744 1.00 135.65 835 GLU A N 1
ATOM 703 C CA . GLU A 1 103 ? -12.008 27.640 105.760 1.00 142.90 835 GLU A CA 1
ATOM 704 C C . GLU A 1 103 ? -12.628 28.109 104.444 1.00 152.20 835 GLU A C 1
ATOM 705 O O . GLU A 1 103 ? -12.269 29.178 103.943 1.00 157.32 835 GLU A O 1
ATOM 711 N N . THR A 1 104 ? -13.527 27.331 103.857 1.00 158.13 836 THR A N 1
ATOM 712 C CA . THR A 1 104 ? -14.130 27.766 102.599 1.00 166.42 836 THR A CA 1
ATOM 713 C C . THR A 1 104 ? -15.651 27.782 102.637 1.00 167.79 836 THR A C 1
ATOM 714 O O . THR A 1 104 ? -16.258 28.730 102.122 1.00 171.23 836 THR A O 1
ATOM 718 N N . THR A 1 105 ? -16.279 26.755 103.220 1.00 163.54 837 THR A N 1
ATOM 719 C CA . THR A 1 105 ? -17.730 26.651 103.367 1.00 160.92 837 THR A CA 1
ATOM 720 C C . THR A 1 105 ? -18.434 26.579 102.010 1.00 163.11 837 THR A C 1
ATOM 721 O O . THR A 1 105 ? -19.652 26.391 101.945 1.00 161.85 837 THR A O 1
ATOM 725 N N . ASP A 1 106 ? -17.678 26.705 100.916 1.00 166.89 838 ASP A N 1
ATOM 726 C CA . ASP A 1 106 ? -18.216 26.380 99.599 1.00 167.07 838 ASP A CA 1
ATOM 727 C C . ASP A 1 106 ? -18.583 24.903 99.515 1.00 162.04 838 ASP A C 1
ATOM 728 O O . ASP A 1 106 ? -19.493 24.526 98.767 1.00 161.01 838 ASP A O 1
ATOM 733 N N . THR A 1 107 ? -17.900 24.062 100.287 1.00 158.57 839 THR A N 1
ATOM 734 C CA . THR A 1 107 ? -18.143 22.628 100.332 1.00 152.69 839 THR A CA 1
ATOM 735 C C . THR A 1 107 ? -18.834 22.278 101.642 1.00 142.05 839 THR A C 1
ATOM 736 O O . THR A 1 107 ? -18.375 22.679 102.716 1.00 144.65 839 THR A O 1
ATOM 740 N N . ASP A 1 108 ? -19.933 21.531 101.551 1.00 130.34 840 ASP A N 1
ATOM 741 C CA . ASP A 1 108 ? -20.740 21.208 102.717 1.00 111.43 840 ASP A CA 1
ATOM 742 C C . ASP A 1 108 ? -21.249 19.778 102.622 1.00 96.38 840 ASP A C 1
ATOM 743 O O . ASP A 1 108 ? -21.516 19.264 101.533 1.00 99.94 840 ASP A O 1
ATOM 748 N N . ALA A 1 109 ? -21.377 19.146 103.785 1.00 78.14 841 ALA A N 1
ATOM 749 C CA . ALA A 1 109 ? -21.962 17.815 103.903 1.00 62.36 841 ALA A CA 1
ATOM 750 C C . ALA A 1 109 ? -22.642 17.742 105.259 1.00 54.21 841 ALA A C 1
ATOM 751 O O . ALA A 1 109 ? -22.005 18.009 106.281 1.00 58.50 841 ALA A O 1
ATOM 753 N N . TYR A 1 110 ? -23.925 17.392 105.271 1.00 42.75 842 TYR A N 1
ATOM 754 C CA . TYR A 1 110 ? -24.686 17.410 106.513 1.00 37.01 842 TYR A CA 1
ATOM 755 C C . TYR A 1 110 ? -24.334 16.203 107.377 1.00 37.52 842 TYR A C 1
ATOM 756 O O . TYR A 1 110 ? -24.254 15.071 106.887 1.00 37.68 842 TYR A O 1
ATOM 765 N N . ILE A 1 111 ? -24.112 16.456 108.664 1.00 38.15 843 ILE A N 1
ATOM 766 C CA . ILE A 1 111 ? -23.639 15.444 109.607 1.00 35.49 843 ILE A CA 1
ATOM 767 C C . ILE A 1 111 ? -24.831 14.702 110.202 1.00 32.10 843 ILE A C 1
ATOM 768 O O . ILE A 1 111 ? -25.728 15.339 110.775 1.00 30.76 843 ILE A O 1
ATOM 773 N N . PRO A 1 112 ? -24.892 13.377 110.098 1.00 30.81 844 PRO A N 1
ATOM 774 C CA . PRO A 1 112 ? -25.977 12.624 110.750 1.00 28.72 844 PRO A CA 1
ATOM 775 C C . PRO A 1 112 ? -25.900 12.765 112.259 1.00 33.33 844 PRO A C 1
ATOM 776 O O . PRO A 1 112 ? -24.802 12.735 112.834 1.00 36.80 844 PRO A O 1
ATOM 780 N N . PRO A 1 113 ? -27.040 12.930 112.935 1.00 34.91 845 PRO A N 1
ATOM 781 C CA . PRO A 1 113 ? -27.016 12.976 114.409 1.00 33.59 845 PRO A CA 1
ATOM 782 C C . PRO A 1 113 ? -26.380 11.751 115.042 1.00 33.53 845 PRO A C 1
ATOM 783 O O . PRO A 1 113 ? -25.725 11.876 116.085 1.00 33.95 845 PRO A O 1
ATOM 787 N N . ARG A 1 114 ? -26.555 10.569 114.444 1.00 31.84 846 ARG A N 1
ATOM 788 C CA . ARG A 1 114 ? -25.875 9.380 114.948 1.00 32.29 846 ARG A CA 1
ATOM 789 C C . ARG A 1 114 ? -24.362 9.564 114.925 1.00 35.73 846 ARG A C 1
ATOM 790 O O . ARG A 1 114 ? -23.671 9.215 115.889 1.00 35.06 846 ARG A O 1
ATOM 798 N N . ARG A 1 115 ? -23.834 10.127 113.832 1.00 33.76 847 ARG A N 1
ATOM 799 C CA . ARG A 1 115 ? -22.394 10.340 113.708 1.00 33.50 847 ARG A CA 1
ATOM 800 C C . ARG A 1 115 ? -21.902 11.413 114.669 1.00 33.51 847 ARG A C 1
ATOM 801 O O . ARG A 1 115 ? -20.847 11.257 115.295 1.00 35.51 847 ARG A O 1
ATOM 809 N N . GLN A 1 116 ? -22.650 12.512 114.795 1.00 31.84 848 GLN A N 1
ATOM 810 C CA . GLN A 1 116 ? -22.206 13.623 115.632 1.00 41.18 848 GLN A CA 1
ATOM 811 C C . GLN A 1 116 ? -22.030 13.199 117.087 1.00 42.58 848 GLN A C 1
ATOM 812 O O . GLN A 1 116 ? -21.108 13.665 117.766 1.00 44.54 848 GLN A O 1
ATOM 818 N N . HIS A 1 117 ? -22.897 12.318 117.585 1.00 39.80 849 HIS A N 1
ATOM 819 C CA . HIS A 1 117 ? -22.841 11.871 118.973 1.00 44.39 849 HIS A CA 1
ATOM 820 C C . HIS A 1 117 ? -22.254 10.469 119.108 1.00 40.98 849 HIS A C 1
ATOM 821 O O . HIS A 1 117 ? -22.607 9.729 120.032 1.00 37.36 849 HIS A O 1
ATOM 828 N N . MET A 1 118 ? -21.353 10.100 118.203 1.00 38.75 850 MET A N 1
ATOM 829 C CA . MET A 1 118 ? -20.704 8.798 118.242 1.00 36.39 850 MET A CA 1
ATOM 830 C C . MET A 1 118 ? -19.781 8.692 119.456 1.00 36.01 850 MET A C 1
ATOM 831 O O . MET A 1 118 ? -19.160 9.670 119.878 1.00 39.80 850 MET A O 1
ATOM 836 N N . CYS A 1 119 ? -19.693 7.482 120.021 1.00 36.66 851 CYS A N 1
ATOM 837 C CA . CYS A 1 119 ? -18.931 7.248 121.254 1.00 41.15 851 CYS A CA 1
ATOM 838 C C . CYS A 1 119 ? -17.468 6.957 120.920 1.00 44.69 851 CYS A C 1
ATOM 839 O O . CYS A 1 119 ? -17.015 5.811 120.898 1.00 47.22 851 CYS A O 1
ATOM 842 N N . THR A 1 120 ? -16.707 8.027 120.686 1.00 42.80 852 THR A N 1
ATOM 843 C CA . THR A 1 120 ? -15.286 7.922 120.367 1.00 42.27 852 THR A CA 1
ATOM 844 C C . THR A 1 120 ? -14.425 8.725 121.338 1.00 44.37 852 THR A C 1
ATOM 845 O O . THR A 1 120 ? -13.308 9.123 121.003 1.00 46.23 852 THR A O 1
ATOM 849 N N . SER A 1 121 ? -14.928 8.950 122.555 1.00 42.62 853 SER A N 1
ATOM 850 C CA . SER A 1 121 ? -14.237 9.819 123.500 1.00 45.36 853 SER A CA 1
ATOM 851 C C . SER A 1 121 ? -12.918 9.216 123.972 1.00 48.45 853 SER A C 1
ATOM 852 O O . SER A 1 121 ? -11.960 9.955 124.228 1.00 49.21 853 SER A O 1
ATOM 855 N N . ASN A 1 122 ? -12.845 7.889 124.100 1.00 48.02 854 ASN A N 1
ATOM 856 C CA . ASN A 1 122 ? -11.579 7.261 124.462 1.00 49.91 854 ASN A CA 1
ATOM 857 C C . ASN A 1 122 ? -10.528 7.495 123.385 1.00 50.16 854 ASN A C 1
ATOM 858 O O . ASN A 1 122 ? -9.351 7.719 123.692 1.00 51.68 854 ASN A O 1
ATOM 863 N N . LEU A 1 123 ? -10.935 7.459 122.115 1.00 49.72 855 LEU A N 1
ATOM 864 C CA . LEU A 1 123 ? -9.988 7.690 121.030 1.00 50.82 855 LEU A CA 1
ATOM 865 C C . LEU A 1 123 ? -9.571 9.153 120.952 1.00 55.43 855 LEU A C 1
ATOM 866 O O . LEU A 1 123 ? -8.445 9.454 120.537 1.00 54.36 855 LEU A O 1
ATOM 871 N N . GLU A 1 124 ? -10.458 10.071 121.347 1.00 54.63 856 GLU A N 1
ATOM 872 C CA . GLU A 1 124 ? -10.141 11.492 121.296 1.00 55.88 856 GLU A CA 1
ATOM 873 C C . GLU A 1 124 ? -9.131 11.902 122.360 1.00 61.41 856 GLU A C 1
ATOM 874 O O . GLU A 1 124 ? -8.433 12.905 122.177 1.00 64.21 856 GLU A O 1
ATOM 880 N N . ASN A 1 125 ? -9.033 11.155 123.458 1.00 62.45 857 ASN A N 1
ATOM 881 C CA . ASN A 1 125 ? -8.167 11.495 124.581 1.00 61.56 857 ASN A CA 1
ATOM 882 C C . ASN A 1 125 ? -7.122 10.411 124.823 1.00 58.33 857 ASN A C 1
ATOM 883 O O . ASN A 1 125 ? -6.860 10.015 125.961 1.00 56.96 857 ASN A O 1
ATOM 888 N N . LEU A 1 126 ? -6.507 9.920 123.750 1.00 56.27 858 LEU A N 1
ATOM 889 C CA . LEU A 1 126 ? -5.472 8.907 123.885 1.00 59.53 858 LEU A CA 1
ATOM 890 C C . LEU A 1 126 ? -4.181 9.515 124.424 1.00 64.59 858 LEU A C 1
ATOM 891 O O . LEU A 1 126 ? -3.867 10.684 124.188 1.00 68.12 858 LEU A O 1
ATOM 896 N N . ASN A 1 127 ? -3.436 8.702 125.166 1.00 64.66 859 ASN A N 1
ATOM 897 C CA . ASN A 1 127 ? -2.065 9.020 125.557 1.00 67.90 859 ASN A CA 1
ATOM 898 C C . ASN A 1 127 ? -1.156 8.252 124.606 1.00 64.23 859 ASN A C 1
ATOM 899 O O . ASN A 1 127 ? -0.977 7.039 124.748 1.00 63.91 859 ASN A O 1
ATOM 904 N N . VAL A 1 128 ? -0.590 8.961 123.625 1.00 63.29 860 VAL A N 1
ATOM 905 C CA . VAL A 1 128 ? 0.175 8.311 122.566 1.00 63.10 860 VAL A CA 1
ATOM 906 C C . VAL A 1 128 ? 1.413 7.606 123.100 1.00 66.34 860 VAL A C 1
ATOM 907 O O . VAL A 1 128 ? 1.946 6.710 122.437 1.00 67.63 860 VAL A O 1
ATOM 911 N N . SER A 1 129 ? 1.892 7.988 124.285 1.00 66.85 861 SER A N 1
ATOM 912 C CA . SER A 1 129 ? 3.021 7.280 124.880 1.00 71.85 861 SER A CA 1
ATOM 913 C C . SER A 1 129 ? 2.610 5.886 125.336 1.00 70.39 861 SER A C 1
ATOM 914 O O . SER A 1 129 ? 3.314 4.904 125.075 1.00 69.43 861 SER A O 1
ATOM 917 N N . TRP A 1 130 ? 1.463 5.778 126.015 1.00 68.31 862 TRP A N 1
ATOM 918 C CA . TRP A 1 130 ? 1.011 4.478 126.502 1.00 67.76 862 TRP A CA 1
ATOM 919 C C . TRP A 1 130 ? 0.720 3.519 125.355 1.00 65.90 862 TRP A C 1
ATOM 920 O O . TRP A 1 130 ? 0.828 2.298 125.522 1.00 64.72 862 TRP A O 1
ATOM 931 N N . VAL A 1 131 ? 0.362 4.047 124.186 1.00 66.52 863 VAL A N 1
ATOM 932 C CA . VAL A 1 131 ? 0.048 3.189 123.050 1.00 66.02 863 VAL A CA 1
ATOM 933 C C . VAL A 1 131 ? 1.316 2.665 122.379 1.00 68.98 863 VAL A C 1
ATOM 934 O O . VAL A 1 131 ? 1.342 1.523 121.906 1.00 70.26 863 VAL A O 1
ATOM 938 N N . THR A 1 132 ? 2.388 3.462 122.342 1.00 70.63 864 THR A N 1
ATOM 939 C CA . THR A 1 132 ? 3.539 3.156 121.505 1.00 71.52 864 THR A CA 1
ATOM 940 C C . THR A 1 132 ? 4.831 2.864 122.256 1.00 75.10 864 THR A C 1
ATOM 941 O O . THR A 1 132 ? 5.734 2.265 121.663 1.00 72.93 864 THR A O 1
ATOM 945 N N . GLU A 1 133 ? 4.951 3.259 123.526 1.00 82.57 865 GLU A N 1
ATOM 946 C CA . GLU A 1 133 ? 6.247 3.190 124.199 1.00 94.56 865 GLU A CA 1
ATOM 947 C C . GLU A 1 133 ? 6.737 1.756 124.359 1.00 99.98 865 GLU A C 1
ATOM 948 O O . GLU A 1 133 ? 7.949 1.518 124.404 1.00 101.27 865 GLU A O 1
ATOM 954 N N . ASP A 1 134 ? 5.824 0.791 124.443 1.00 101.76 866 ASP A N 1
ATOM 955 C CA . ASP A 1 134 ? 6.196 -0.607 124.611 1.00 102.98 866 ASP A CA 1
ATOM 956 C C . ASP A 1 134 ? 6.422 -1.329 123.289 1.00 94.93 866 ASP A C 1
ATOM 957 O O . ASP A 1 134 ? 6.687 -2.536 123.297 1.00 92.33 866 ASP A O 1
ATOM 962 N N . GLY A 1 135 ? 6.328 -0.628 122.162 1.00 91.41 867 GLY A N 1
ATOM 963 C CA . GLY A 1 135 ? 6.531 -1.257 120.873 1.00 88.18 867 GLY A CA 1
ATOM 964 C C . GLY A 1 135 ? 5.419 -2.172 120.418 1.00 83.40 867 GLY A C 1
ATOM 965 O O . GLY A 1 135 ? 5.616 -2.933 119.466 1.00 81.78 867 GLY A O 1
ATOM 966 N N . LYS A 1 136 ? 4.255 -2.127 121.061 1.00 79.54 868 LYS A N 1
ATOM 967 C CA . LYS A 1 136 ? 3.120 -2.969 120.705 1.00 76.61 868 LYS A CA 1
ATOM 968 C C . LYS A 1 136 ? 1.916 -2.124 120.302 1.00 71.51 868 LYS A C 1
ATOM 969 O O . LYS A 1 136 ? 0.778 -2.405 120.685 1.00 70.82 868 LYS A O 1
ATOM 975 N N . ALA A 1 137 ? 2.156 -1.078 119.506 1.00 63.63 869 ALA A N 1
ATOM 976 C CA . ALA A 1 137 ? 1.082 -0.182 119.093 1.00 56.23 869 ALA A CA 1
ATOM 977 C C . ALA A 1 137 ? 0.081 -0.857 118.168 1.00 55.01 869 ALA A C 1
ATOM 978 O O . ALA A 1 137 ? -1.064 -0.403 118.078 1.00 53.64 869 ALA A O 1
ATOM 980 N N . ILE A 1 138 ? 0.489 -1.921 117.475 1.00 56.39 870 ILE A N 1
ATOM 981 C CA . ILE A 1 138 ? -0.439 -2.656 116.620 1.00 57.17 870 ILE A CA 1
ATOM 982 C C . ILE A 1 138 ? -1.562 -3.260 117.452 1.00 56.29 870 ILE A C 1
ATOM 983 O O . ILE A 1 138 ? -2.738 -3.209 117.069 1.00 51.08 870 ILE A O 1
ATOM 988 N N . HIS A 1 139 ? -1.221 -3.817 118.612 1.00 57.76 871 HIS A N 1
ATOM 989 C CA . HIS A 1 139 ? -2.192 -4.506 119.451 1.00 58.84 871 HIS A CA 1
ATOM 990 C C . HIS A 1 139 ? -2.919 -3.573 120.409 1.00 60.44 871 HIS A C 1
ATOM 991 O O . HIS A 1 139 ? -4.099 -3.798 120.702 1.00 61.98 871 HIS A O 1
ATOM 998 N N . SER A 1 140 ? -2.246 -2.533 120.907 1.00 60.11 872 SER A N 1
ATOM 999 C CA . SER A 1 140 ? -2.900 -1.604 121.822 1.00 54.91 872 SER A CA 1
ATOM 1000 C C . SER A 1 140 ? -3.957 -0.764 121.115 1.00 53.04 872 SER A C 1
ATOM 1001 O O . SER A 1 140 ? -4.971 -0.406 121.726 1.00 52.51 872 SER A O 1
ATOM 1004 N N . LEU A 1 141 ? -3.744 -0.438 119.836 1.00 51.46 873 LEU A N 1
ATOM 1005 C CA . LEU A 1 141 ? -4.732 0.350 119.106 1.00 46.29 873 LEU A CA 1
ATOM 1006 C C . LEU A 1 141 ? -6.016 -0.438 118.886 1.00 46.74 873 LEU A C 1
ATOM 1007 O O . LEU A 1 141 ? -7.115 0.124 118.968 1.00 48.77 873 LEU A O 1
ATOM 1012 N N . LEU A 1 142 ? -5.900 -1.741 118.611 1.00 45.90 874 LEU A N 1
ATOM 1013 C CA . LEU A 1 142 ? -7.088 -2.558 118.377 1.00 45.41 874 LEU A CA 1
ATOM 1014 C C . LEU A 1 142 ? -7.973 -2.617 119.617 1.00 44.09 874 LEU A C 1
ATOM 1015 O O . LEU A 1 142 ? -9.205 -2.640 119.507 1.00 44.35 874 LEU A O 1
ATOM 1020 N N . GLY A 1 143 ? -7.365 -2.637 120.804 1.00 46.60 875 GLY A N 1
ATOM 1021 C CA . GLY A 1 143 ? -8.153 -2.680 122.026 1.00 51.42 875 GLY A CA 1
ATOM 1022 C C . GLY A 1 143 ? -9.063 -1.476 122.179 1.00 50.62 875 GLY A C 1
ATOM 1023 O O . GLY A 1 143 ? -10.241 -1.616 122.516 1.00 56.20 875 GLY A O 1
ATOM 1024 N N . ASP A 1 144 ? -8.536 -0.278 121.919 1.00 47.05 876 ASP A N 1
ATOM 1025 C CA . ASP A 1 144 ? -9.351 0.925 122.050 1.00 47.38 876 ASP A CA 1
ATOM 1026 C C . ASP A 1 144 ? -10.365 1.049 120.919 1.00 48.19 87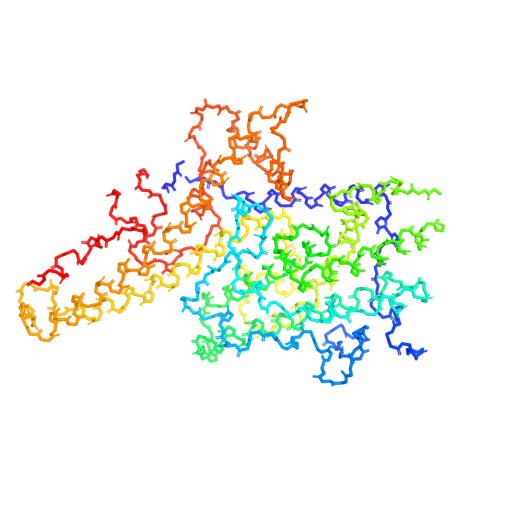6 ASP A C 1
ATOM 1027 O O . ASP A 1 144 ? -11.446 1.616 121.119 1.00 49.19 876 ASP A O 1
ATOM 1032 N N . VAL A 1 145 ? -10.046 0.529 119.732 1.00 48.77 877 VAL A N 1
ATOM 1033 C CA . VAL A 1 145 ? -11.015 0.542 118.640 1.00 43.59 877 VAL A CA 1
ATOM 1034 C C . VAL A 1 145 ? -12.152 -0.431 118.928 1.00 43.22 877 VAL A C 1
ATOM 1035 O O . VAL A 1 145 ? -13.322 -0.140 118.650 1.00 42.19 877 VAL A O 1
ATOM 1039 N N . GLN A 1 146 ? -11.830 -1.599 119.492 1.00 43.53 878 GLN A N 1
ATOM 1040 C CA . GLN A 1 146 ? -12.872 -2.559 119.838 1.00 45.49 878 GLN A CA 1
ATOM 1041 C C . GLN A 1 146 ? -13.712 -2.079 121.015 1.00 48.12 878 GLN A C 1
ATOM 1042 O O . GLN A 1 146 ? -14.915 -2.360 121.070 1.00 45.92 878 GLN A O 1
ATOM 1048 N N . LEU A 1 147 ? -13.103 -1.362 121.963 1.00 51.52 879 LEU A N 1
ATOM 1049 C CA . LEU A 1 147 ? -13.877 -0.804 123.067 1.00 55.06 879 LEU A CA 1
ATOM 1050 C C . LEU A 1 147 ? -14.859 0.248 122.569 1.00 53.41 879 LEU A C 1
ATOM 1051 O O . LEU A 1 147 ? -16.022 0.269 122.991 1.00 54.34 879 LEU A O 1
ATOM 1056 N N . ALA A 1 148 ? -14.414 1.124 121.665 1.00 50.31 880 ALA A N 1
ATOM 1057 C CA . ALA A 1 148 ? -15.309 2.140 121.124 1.00 45.82 880 ALA A CA 1
ATOM 1058 C C . ALA A 1 148 ? -16.424 1.511 120.299 1.00 44.90 880 ALA A C 1
ATOM 1059 O O . ALA A 1 148 ? -17.581 1.939 120.383 1.00 43.53 880 ALA A O 1
ATOM 1061 N N . ALA A 1 149 ? -16.100 0.481 119.511 1.00 44.06 881 ALA A N 1
ATOM 1062 C CA . ALA A 1 149 ? -17.110 -0.161 118.675 1.00 40.48 881 ALA A CA 1
ATOM 1063 C C . ALA A 1 149 ? -18.184 -0.844 119.516 1.00 43.20 881 ALA A C 1
ATOM 1064 O O . ALA A 1 149 ? -19.373 -0.786 119.179 1.00 44.21 881 ALA A O 1
ATOM 1066 N N . LYS A 1 150 ? -17.789 -1.493 120.614 1.00 43.98 882 LYS A N 1
ATOM 1067 C CA . LYS A 1 150 ? -18.762 -2.201 121.444 1.00 46.51 882 LYS A CA 1
ATOM 1068 C C . LYS A 1 150 ? -19.649 -1.230 122.216 1.00 43.92 882 LYS A C 1
ATOM 1069 O O . LYS A 1 150 ? -20.873 -1.403 122.270 1.00 43.36 882 LYS A O 1
ATOM 1075 N N . MET A 1 151 ? -19.053 -0.200 122.823 1.00 42.85 883 MET A N 1
ATOM 1076 C CA A MET A 1 151 ? -19.848 0.753 123.592 0.50 44.92 883 MET A CA 1
ATOM 1077 C CA B MET A 1 151 ? -19.844 0.755 123.592 0.50 44.92 883 MET A CA 1
ATOM 1078 C C . MET A 1 151 ? -20.729 1.611 122.693 1.00 44.00 883 MET A C 1
ATOM 1079 O O . MET A 1 151 ? -21.827 2.003 123.101 1.00 39.64 883 MET A O 1
ATOM 1088 N N . ASP A 1 152 ? -20.278 1.911 121.471 1.00 37.94 884 ASP A N 1
ATOM 1089 C CA . ASP A 1 152 ? -21.117 2.701 120.573 1.00 37.02 884 ASP A CA 1
ATOM 1090 C C . ASP A 1 152 ? -22.299 1.880 120.070 1.00 39.99 884 ASP A C 1
ATOM 1091 O O . ASP A 1 152 ? -23.412 2.403 119.935 1.00 42.09 884 ASP A O 1
ATOM 1096 N N . ALA A 1 153 ? -22.079 0.590 119.799 1.00 39.52 885 ALA A N 1
ATOM 1097 C CA . ALA A 1 153 ? -23.180 -0.282 119.401 1.00 38.58 885 ALA A CA 1
ATOM 1098 C C . ALA A 1 153 ? -24.196 -0.443 120.526 1.00 41.33 885 ALA A C 1
ATOM 1099 O O . ALA A 1 153 ? -25.408 -0.449 120.280 1.00 41.39 885 ALA A O 1
ATOM 1101 N N . ASP A 1 154 ? -23.723 -0.586 121.765 1.00 45.55 886 ASP A N 1
ATOM 1102 C CA . ASP A 1 154 ? -24.643 -0.719 122.891 1.00 47.35 886 ASP A CA 1
ATOM 1103 C C . ASP A 1 154 ? -25.441 0.563 123.100 1.00 45.21 886 ASP A C 1
ATOM 1104 O O . ASP A 1 154 ? -26.641 0.513 123.394 1.00 44.68 886 ASP A O 1
ATOM 1109 N N . GLU A 1 155 ? -24.798 1.721 122.929 1.00 45.62 887 GLU A N 1
ATOM 1110 C CA . GLU A 1 155 ? -25.493 2.992 123.099 1.00 47.05 887 GLU A CA 1
ATOM 1111 C C . GLU A 1 155 ? -26.515 3.231 121.993 1.00 48.88 887 GLU A C 1
ATOM 1112 O O . GLU A 1 155 ? -27.560 3.845 122.241 1.00 53.93 887 GLU A O 1
ATOM 1118 N N . ILE A 1 156 ? -26.237 2.762 120.773 1.00 45.71 888 ILE A N 1
ATOM 1119 C CA . ILE A 1 156 ? -27.183 2.939 119.673 1.00 39.36 888 ILE A CA 1
ATOM 1120 C C . ILE A 1 156 ? -28.468 2.171 119.948 1.00 38.75 888 ILE A C 1
ATOM 1121 O O . ILE A 1 156 ? -29.575 2.694 119.767 1.00 39.52 888 ILE A O 1
ATOM 1126 N N . ILE A 1 157 ? -28.344 0.920 120.391 1.00 39.76 889 ILE A N 1
ATOM 1127 C CA . ILE A 1 157 ? -29.523 0.096 120.639 1.00 44.45 889 ILE A CA 1
ATOM 1128 C C . ILE A 1 157 ? -30.383 0.705 121.742 1.00 48.71 889 ILE A C 1
ATOM 1129 O O . ILE A 1 157 ? -31.607 0.822 121.599 1.00 49.59 889 ILE A O 1
ATOM 1134 N N . LYS A 1 158 ? -29.758 1.134 122.843 1.00 49.53 890 LYS A N 1
ATOM 1135 C CA . LYS A 1 158 ? -30.531 1.642 123.974 1.00 53.81 890 LYS A CA 1
ATOM 1136 C C . LYS A 1 158 ? -31.134 3.013 123.681 1.00 51.52 890 LYS A C 1
ATOM 1137 O O . LYS A 1 158 ? -32.295 3.268 124.020 1.00 51.87 890 LYS A O 1
ATOM 1143 N N . ARG A 1 159 ? -30.367 3.914 123.060 1.00 51.43 891 ARG A N 1
ATOM 1144 C CA . ARG A 1 159 ? -30.881 5.260 122.822 1.00 51.82 891 ARG A CA 1
ATOM 1145 C C . ARG A 1 159 ? -31.926 5.283 121.715 1.00 53.22 891 ARG A C 1
ATOM 1146 O O . ARG A 1 159 ? -32.812 6.143 121.725 1.00 58.47 891 ARG A O 1
ATOM 1154 N N . TYR A 1 160 ? -31.840 4.363 120.753 1.00 53.87 892 TYR A N 1
ATOM 1155 C CA . TYR A 1 160 ? -32.882 4.271 119.735 1.00 52.31 892 TYR A CA 1
ATOM 1156 C C . TYR A 1 160 ? -34.215 3.889 120.365 1.00 54.26 892 TYR A C 1
ATOM 1157 O O . TYR A 1 160 ? -35.253 4.493 120.070 1.00 52.76 892 TYR A O 1
ATOM 1166 N N . LYS A 1 161 ? -34.203 2.881 121.240 1.00 47.98 893 LYS A N 1
ATOM 1167 C CA . LYS A 1 161 ? -35.428 2.486 121.924 1.00 58.98 893 LYS A CA 1
ATOM 1168 C C . LYS A 1 161 ? -35.914 3.572 122.875 1.00 56.18 893 LYS A C 1
ATOM 1169 O O . LYS A 1 161 ? -37.126 3.752 123.038 1.00 57.79 893 LYS A O 1
ATOM 1175 N N . LYS A 1 162 ? -34.993 4.317 123.490 1.00 55.00 894 LYS A N 1
ATOM 1176 C CA . LYS A 1 162 ? -35.391 5.358 124.432 1.00 58.30 894 LYS A CA 1
ATOM 1177 C C . LYS A 1 162 ? -35.972 6.568 123.710 1.00 56.78 894 LYS A C 1
ATOM 1178 O O . LYS A 1 162 ? -37.035 7.075 124.083 1.00 58.33 894 LYS A O 1
ATOM 1184 N N . HIS A 1 163 ? -35.287 7.046 122.667 1.00 54.90 895 HIS A N 1
ATOM 1185 C CA . HIS A 1 163 ? -35.727 8.260 121.989 1.00 55.33 895 HIS A CA 1
ATOM 1186 C C . HIS A 1 163 ? -37.024 8.061 121.215 1.00 56.35 895 HIS A C 1
ATOM 1187 O O . HIS A 1 163 ? -37.686 9.048 120.877 1.00 56.80 895 HIS A O 1
ATOM 1194 N N . ASN A 1 164 ? -37.410 6.816 120.941 1.00 55.92 896 ASN A N 1
ATOM 1195 C CA . ASN A 1 164 ? -38.669 6.518 120.275 1.00 54.22 896 ASN A CA 1
ATOM 1196 C C . ASN A 1 164 ? -39.680 5.840 121.190 1.00 60.28 896 ASN A C 1
ATOM 1197 O O . ASN A 1 164 ? -40.752 5.451 120.717 1.00 61.86 896 ASN A O 1
ATOM 1202 N N . THR A 1 165 ? -39.370 5.697 122.480 1.00 65.08 897 THR A N 1
ATOM 1203 C CA . THR A 1 165 ? -40.245 5.037 123.456 1.00 73.83 897 THR A CA 1
ATOM 1204 C C . THR A 1 165 ? -40.731 3.685 122.937 1.00 75.05 897 THR A C 1
ATOM 1205 O O . THR A 1 165 ? -41.924 3.374 122.950 1.00 77.62 897 THR A O 1
ATOM 1209 N N . LEU A 1 166 ? -39.785 2.876 122.466 1.00 75.73 898 LEU A N 1
ATOM 1210 C CA . LEU A 1 166 ? -40.101 1.560 121.925 1.00 78.43 898 LEU A CA 1
ATOM 1211 C C . LEU A 1 166 ? -40.378 0.584 123.063 1.00 88.78 898 LEU A C 1
ATOM 1212 O O . LEU A 1 166 ? -39.545 0.414 123.960 1.00 88.81 898 LEU A O 1
ATOM 1217 N N . THR A 1 167 ? -41.546 -0.054 123.026 1.00 97.52 899 THR A N 1
ATOM 1218 C CA . THR A 1 167 ? -41.853 -1.107 123.981 1.00 103.33 899 THR A CA 1
ATOM 1219 C C . THR A 1 167 ? -40.974 -2.327 123.711 1.00 112.41 899 THR A C 1
ATOM 1220 O O . THR A 1 167 ? -40.250 -2.399 122.716 1.00 111.02 899 THR A O 1
ATOM 1224 N N . ASP A 1 168 ? -41.049 -3.299 124.611 1.00 131.32 900 ASP A N 1
ATOM 1225 C CA . ASP A 1 168 ? -40.125 -4.427 124.570 1.00 132.85 900 ASP A CA 1
ATOM 1226 C C . ASP A 1 168 ? -40.315 -5.303 123.331 1.00 129.05 900 ASP A C 1
ATOM 1227 O O . ASP A 1 168 ? -39.317 -5.728 122.736 1.00 127.88 900 ASP A O 1
ATOM 1232 N N . PRO A 1 169 ? -41.555 -5.616 122.899 1.00 105.78 901 PRO A N 1
ATOM 1233 C CA . PRO A 1 169 ? -41.705 -6.268 121.589 1.00 95.80 901 PRO A CA 1
ATOM 1234 C C . PRO A 1 169 ? -41.458 -5.299 120.440 1.00 86.50 901 PRO A C 1
ATOM 1235 O O . PRO A 1 169 ? -42.377 -4.600 120.001 1.00 88.83 901 PRO A O 1
ATOM 1239 N N . ILE A 1 170 ? -40.216 -5.252 119.949 1.00 76.21 902 ILE A N 1
ATOM 1240 C CA . ILE A 1 170 ? -39.853 -4.326 118.882 1.00 71.98 902 ILE A CA 1
ATOM 1241 C C . ILE A 1 170 ? -40.428 -4.808 117.557 1.00 70.27 902 ILE A C 1
ATOM 1242 O O . ILE A 1 170 ? -40.366 -6.000 117.227 1.00 75.41 902 ILE A O 1
ATOM 1247 N N . GLN A 1 171 ? -40.979 -3.878 116.781 1.00 64.72 903 GLN A N 1
ATOM 1248 C CA . GLN A 1 171 ? -41.492 -4.216 115.464 1.00 66.68 903 GLN A CA 1
ATOM 1249 C C . GLN A 1 171 ? -40.350 -4.596 114.523 1.00 65.05 903 GLN A C 1
ATOM 1250 O O . GLN A 1 171 ? -39.181 -4.275 114.755 1.00 61.74 903 GLN A O 1
ATOM 1256 N N . GLN A 1 172 ? -40.709 -5.294 113.442 1.00 66.14 904 GLN A N 1
ATOM 1257 C CA . GLN A 1 172 ? -39.702 -5.796 112.510 1.00 62.68 904 GLN A CA 1
ATOM 1258 C C . GLN A 1 172 ? -38.966 -4.657 111.817 1.00 60.88 904 GLN A C 1
ATOM 1259 O O . GLN A 1 172 ? -37.752 -4.739 111.598 1.00 57.55 904 GLN A O 1
ATOM 1265 N N . LYS A 1 173 ? -39.681 -3.585 111.464 1.00 63.52 905 LYS A N 1
ATOM 1266 C CA . LYS A 1 173 ? -39.048 -2.491 110.737 1.00 64.23 905 LYS A CA 1
ATOM 1267 C C . LYS A 1 173 ? -38.127 -1.675 111.635 1.00 62.55 905 LYS A C 1
ATOM 1268 O O . LYS A 1 173 ? -37.131 -1.119 111.156 1.00 63.05 905 LYS A O 1
ATOM 1274 N N . ASP A 1 174 ? -38.431 -1.595 112.931 1.00 59.50 906 ASP A N 1
ATOM 1275 C CA . ASP A 1 174 ? -37.548 -0.879 113.843 1.00 59.50 906 ASP A CA 1
ATOM 1276 C C . ASP A 1 174 ? -36.282 -1.674 114.133 1.00 58.86 906 ASP A C 1
ATOM 1277 O O . ASP A 1 174 ? -35.217 -1.082 114.335 1.00 57.37 906 ASP A O 1
ATOM 1282 N N . GLN A 1 175 ? -36.375 -3.007 114.159 1.00 57.93 907 GLN A N 1
ATOM 1283 C CA . GLN A 1 175 ? -35.177 -3.819 114.340 1.00 54.07 907 GLN A CA 1
ATOM 1284 C C . GLN A 1 175 ? -34.217 -3.647 113.168 1.00 49.06 907 GLN A C 1
ATOM 1285 O O . GLN A 1 175 ? -33.005 -3.503 113.368 1.00 45.92 907 GLN A O 1
ATOM 1291 N N . GLU A 1 176 ? -34.737 -3.646 111.939 1.00 50.16 908 GLU A N 1
ATOM 1292 C CA . GLU A 1 176 ? -33.869 -3.455 110.782 1.00 52.80 908 GLU A CA 1
ATOM 1293 C C . GLU A 1 176 ? -33.239 -2.068 110.787 1.00 47.58 908 GLU A C 1
ATOM 1294 O O . GLU A 1 176 ? -32.068 -1.911 110.424 1.00 44.68 908 GLU A O 1
ATOM 1300 N N . SER A 1 177 ? -33.995 -1.052 111.208 1.00 49.44 909 SER A N 1
ATOM 1301 C CA . SER A 1 177 ? -33.447 0.298 111.280 1.00 50.50 909 SER A CA 1
ATOM 1302 C C . SER A 1 177 ? -32.310 0.381 112.294 1.00 46.79 909 SER A C 1
ATOM 1303 O O . SER A 1 177 ? -31.321 1.088 112.067 1.00 41.04 909 SER A O 1
ATOM 1306 N N . ILE A 1 178 ? -32.431 -0.337 113.416 1.00 45.33 910 ILE A N 1
ATOM 1307 C CA . ILE A 1 178 ? -31.358 -0.366 114.408 1.00 41.20 910 ILE A CA 1
ATOM 1308 C C . ILE A 1 178 ? -30.147 -1.115 113.863 1.00 40.88 910 ILE A C 1
ATOM 1309 O O . ILE A 1 178 ? -28.999 -0.706 114.076 1.00 41.09 910 ILE A O 1
ATOM 1314 N N . CYS A 1 179 ? -30.382 -2.225 113.156 1.00 40.36 911 CYS A N 1
ATOM 1315 C CA . CYS A 1 179 ? -29.278 -2.970 112.561 1.00 40.15 911 CYS A CA 1
ATOM 1316 C C . CYS A 1 179 ? -28.517 -2.115 111.548 1.00 37.20 911 CYS A C 1
ATOM 1317 O O . CYS A 1 179 ? -27.281 -2.159 111.494 1.00 35.92 911 CYS A O 1
ATOM 1320 N N . ARG A 1 180 ? -29.234 -1.313 110.751 1.00 36.31 912 ARG A N 1
ATOM 1321 C CA . ARG A 1 180 ? -28.565 -0.444 109.781 1.00 32.78 912 ARG A CA 1
ATOM 1322 C C . ARG A 1 180 ? -27.729 0.627 110.476 1.00 34.53 912 ARG A C 1
ATOM 1323 O O . ARG A 1 180 ? -26.636 0.967 110.007 1.00 32.59 912 ARG A O 1
ATOM 1331 N N . ALA A 1 181 ? -28.228 1.171 111.593 1.00 35.00 913 ALA A N 1
ATOM 1332 C CA . ALA A 1 181 ? -27.493 2.211 112.308 1.00 32.44 913 ALA A CA 1
ATOM 1333 C C . ALA A 1 181 ? -26.173 1.682 112.857 1.00 33.15 913 ALA A C 1
ATOM 1334 O O . ALA A 1 181 ? -25.163 2.397 112.859 1.00 35.35 913 ALA A O 1
ATOM 1336 N N . VAL A 1 182 ? -26.163 0.434 113.332 1.00 29.96 914 VAL A N 1
ATOM 1337 C CA . VAL A 1 182 ? -24.919 -0.166 113.804 1.00 30.24 914 VAL A CA 1
ATOM 1338 C C . VAL A 1 182 ? -23.965 -0.416 112.636 1.00 31.34 914 VAL A C 1
ATOM 1339 O O . VAL A 1 182 ? -22.743 -0.308 112.789 1.00 31.61 914 VAL A O 1
ATOM 1343 N N . ARG A 1 183 ? -24.496 -0.732 111.451 1.00 31.74 915 ARG A N 1
ATOM 1344 C CA . ARG A 1 183 ? -23.633 -0.903 110.285 1.00 32.05 915 ARG A CA 1
ATOM 1345 C C . ARG A 1 183 ? -23.065 0.434 109.821 1.00 29.71 915 ARG A C 1
ATOM 1346 O O . ARG A 1 183 ? -21.904 0.508 109.400 1.00 32.80 915 ARG A O 1
ATOM 1354 N N . TYR A 1 184 ? -23.864 1.503 109.906 1.00 27.40 916 TYR A N 1
ATOM 1355 C CA . TYR A 1 184 ? -23.358 2.840 109.605 1.00 26.91 916 TYR A CA 1
ATOM 1356 C C . TYR A 1 184 ? -22.240 3.241 110.562 1.00 31.84 916 TYR A C 1
ATOM 1357 O O . TYR A 1 184 ? -21.269 3.890 110.154 1.00 36.31 916 TYR A O 1
ATOM 1366 N N . SER A 1 185 ? -22.363 2.879 111.844 1.00 30.76 917 SER A N 1
ATOM 1367 C CA A SER A 1 185 ? -21.330 3.228 112.816 0.50 28.50 917 SER A CA 1
ATOM 1368 C CA B SER A 1 185 ? -21.326 3.241 112.803 0.50 28.49 917 SER A CA 1
ATOM 1369 C C . SER A 1 185 ? -20.052 2.437 112.575 1.00 28.96 917 SER A C 1
ATOM 1370 O O . SER A 1 185 ? -18.946 2.964 112.743 1.00 34.08 917 SER A O 1
ATOM 1375 N N . PHE A 1 186 ? -20.183 1.163 112.196 1.00 28.58 918 PHE A N 1
ATOM 1376 C CA . PHE A 1 186 ? -19.013 0.369 111.830 1.00 30.13 918 PHE A CA 1
ATOM 1377 C C . PHE A 1 186 ? -18.297 0.976 110.627 1.00 32.25 918 PHE A C 1
ATOM 1378 O O . PHE A 1 186 ? -17.062 0.990 110.569 1.00 33.85 918 PHE A O 1
ATOM 1386 N N . ALA A 1 187 ? -19.057 1.505 109.666 1.00 30.38 919 ALA A N 1
ATOM 1387 C CA . ALA A 1 187 ? -18.437 2.087 108.480 1.00 32.81 919 ALA A CA 1
ATOM 1388 C C . ALA A 1 187 ? -17.798 3.435 108.794 1.00 35.84 919 ALA A C 1
ATOM 1389 O O . ALA A 1 187 ? -16.709 3.741 108.294 1.00 31.91 919 ALA A O 1
ATOM 1391 N N . ASP A 1 188 ? -18.460 4.251 109.624 1.00 33.24 920 ASP A N 1
ATOM 1392 C CA . ASP A 1 188 ? -17.887 5.532 110.032 1.00 27.38 920 ASP A CA 1
ATOM 1393 C C . ASP A 1 188 ? -16.580 5.339 110.789 1.00 28.50 920 ASP A C 1
ATOM 1394 O O . ASP A 1 188 ? -15.628 6.105 110.600 1.00 32.73 920 ASP A O 1
ATOM 1399 N N . LEU A 1 189 ? -16.515 4.323 111.657 1.00 32.13 921 LEU A N 1
ATOM 1400 C CA . LEU A 1 189 ? -15.306 4.100 112.445 1.00 35.49 921 LEU A CA 1
ATOM 1401 C C . LEU A 1 189 ? -14.136 3.697 111.555 1.00 34.98 921 LEU A C 1
ATOM 1402 O O . LEU A 1 189 ? -12.999 4.121 111.785 1.00 36.91 921 LEU A O 1
ATOM 1407 N N . GLY A 1 190 ? -14.397 2.886 110.531 1.00 37.00 922 GLY A N 1
ATOM 1408 C CA . GLY A 1 190 ? -13.352 2.574 109.567 1.00 35.41 922 GLY A CA 1
ATOM 1409 C C . GLY A 1 190 ? -12.851 3.803 108.832 1.00 33.57 922 GLY A C 1
ATOM 1410 O O . GLY A 1 190 ? -11.653 3.935 108.568 1.00 35.39 922 GLY A O 1
ATOM 1411 N N . ASP A 1 191 ? -13.758 4.727 108.500 1.00 27.96 923 ASP A N 1
ATOM 1412 C CA . ASP A 1 191 ? -13.333 5.950 107.828 1.00 28.32 923 ASP A CA 1
ATOM 1413 C C . ASP A 1 191 ? -12.585 6.887 108.770 1.00 30.71 923 ASP A C 1
ATOM 1414 O O . ASP A 1 191 ? -11.729 7.657 108.317 1.00 32.23 923 ASP A O 1
ATOM 1419 N N . ILE A 1 192 ? -12.877 6.835 110.073 1.00 30.12 924 ILE A N 1
ATOM 1420 C CA . ILE A 1 192 ? -12.113 7.632 111.030 1.00 27.58 924 ILE A CA 1
ATOM 1421 C C . ILE A 1 192 ? -10.686 7.113 111.133 1.00 32.17 924 ILE A C 1
ATOM 1422 O O . ILE A 1 192 ? -9.724 7.892 111.128 1.00 38.37 924 ILE A O 1
ATOM 1427 N N . ILE A 1 193 ? -10.524 5.792 111.227 1.00 30.80 925 ILE A N 1
ATOM 1428 C CA . ILE A 1 193 ? -9.194 5.203 111.346 1.00 32.59 925 ILE A CA 1
ATOM 1429 C C . ILE A 1 193 ? -8.376 5.445 110.080 1.00 31.31 925 ILE A C 1
ATOM 1430 O O . ILE A 1 193 ? -7.181 5.756 110.149 1.00 35.95 925 ILE A O 1
ATOM 1435 N N . ARG A 1 194 ? -8.995 5.310 108.909 1.00 30.81 926 ARG A N 1
ATOM 1436 C CA . ARG A 1 194 ? -8.266 5.477 107.655 1.00 32.69 926 ARG A CA 1
ATOM 1437 C C . ARG A 1 194 ? -8.090 6.937 107.254 1.00 33.24 926 ARG A C 1
ATOM 1438 O O . ARG A 1 194 ? -7.281 7.219 106.364 1.00 33.94 926 ARG A O 1
ATOM 1446 N N . GLY A 1 195 ? -8.807 7.867 107.882 1.00 35.09 927 GLY A N 1
ATOM 1447 C CA . GLY A 1 195 ? -8.691 9.271 107.535 1.00 33.70 927 GLY A CA 1
ATOM 1448 C C . GLY A 1 195 ? -9.614 9.753 106.436 1.00 34.42 927 GLY A C 1
ATOM 1449 O O . GLY A 1 195 ? -9.372 10.827 105.875 1.00 37.30 927 GLY A O 1
ATOM 1450 N N . ARG A 1 196 ? -10.666 9.000 106.110 1.00 29.10 928 ARG A N 1
ATOM 1451 C CA . ARG A 1 196 ? -11.626 9.394 105.087 1.00 30.55 928 ARG A CA 1
ATOM 1452 C C . ARG A 1 196 ? -12.813 10.186 105.632 1.00 31.02 928 ARG A C 1
ATOM 1453 O O . ARG A 1 196 ? -13.560 10.770 104.838 1.00 33.31 928 ARG A O 1
ATOM 1461 N N . ASP A 1 197 ? -13.005 10.225 106.953 1.00 28.89 929 ASP A N 1
ATOM 1462 C CA . ASP A 1 197 ? -14.215 10.806 107.530 1.00 28.23 929 ASP A CA 1
ATOM 1463 C C . ASP A 1 197 ? -14.315 12.301 107.233 1.00 27.89 929 ASP A C 1
ATOM 1464 O O . ASP A 1 197 ? -13.319 13.028 107.271 1.00 29.62 929 ASP A O 1
ATOM 1469 N N . LEU A 1 198 ? -15.538 12.766 106.957 1.00 31.24 930 LEU A N 1
ATOM 1470 C CA . LEU A 1 198 ? -15.764 14.122 106.464 1.00 32.94 930 LEU A CA 1
ATOM 1471 C C . LEU A 1 198 ? -16.075 15.150 107.549 1.00 35.76 930 LEU A C 1
ATOM 1472 O O . LEU A 1 198 ? -16.152 16.342 107.233 1.00 36.59 930 LEU A O 1
ATOM 1477 N N . TRP A 1 199 ? -16.266 14.741 108.802 1.00 33.83 931 TRP A N 1
ATOM 1478 C CA . TRP A 1 199 ? -16.631 15.690 109.854 1.00 35.94 931 TRP A CA 1
ATOM 1479 C C . TRP A 1 199 ? -15.374 16.399 110.351 1.00 37.17 931 TRP A C 1
ATOM 1480 O O . TRP A 1 199 ? -14.500 15.775 110.961 1.00 36.33 931 TRP A O 1
ATOM 1491 N N . GLU A 1 200 ? -15.282 17.702 110.095 1.00 38.57 932 GLU A N 1
ATOM 1492 C CA . GLU A 1 200 ? -14.170 18.514 110.570 1.00 46.98 932 GLU A CA 1
ATOM 1493 C C . GLU A 1 200 ? -14.624 19.299 111.793 1.00 50.48 932 GLU A C 1
ATOM 1494 O O . GLU A 1 200 ? -15.550 20.114 111.711 1.00 51.50 932 GLU A O 1
ATOM 1500 N N . HIS A 1 201 ? -13.972 19.045 112.922 1.00 50.14 933 HIS A N 1
ATOM 1501 C CA . HIS A 1 201 ? -14.388 19.598 114.201 1.00 48.15 933 HIS A CA 1
ATOM 1502 C C . HIS A 1 201 ? -13.172 19.609 115.114 1.00 47.32 933 HIS A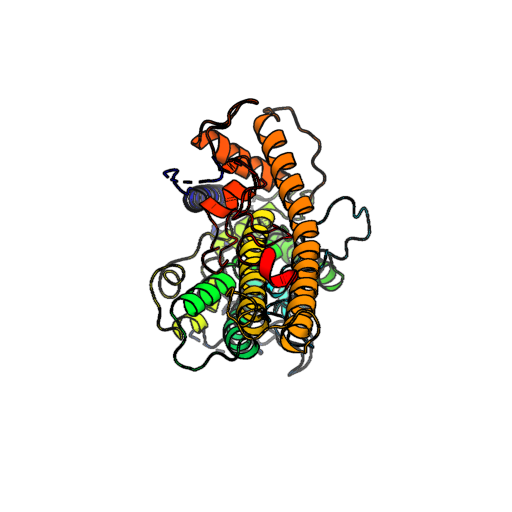 C 1
ATOM 1503 O O . HIS A 1 201 ? -12.161 18.959 114.838 1.00 45.39 933 HIS A O 1
ATOM 1510 N N . GLY A 1 202 ? -13.281 20.367 116.208 1.00 50.82 934 GLY A N 1
ATOM 1511 C CA . GLY A 1 202 ? -12.177 20.448 117.151 1.00 48.19 934 GLY A CA 1
ATOM 1512 C C . GLY A 1 202 ? -11.799 19.096 117.723 1.00 50.95 934 GLY A C 1
ATOM 1513 O O . GLY A 1 202 ? -10.621 18.733 117.771 1.00 52.69 934 GLY A O 1
ATOM 1514 N N . ASP A 1 203 ? -12.799 18.324 118.154 1.00 47.52 935 ASP A N 1
ATOM 1515 C CA . ASP A 1 203 ? -12.518 17.011 118.723 1.00 49.30 935 ASP A CA 1
ATOM 1516 C C . ASP A 1 203 ? -11.959 16.052 117.679 1.00 46.03 935 ASP A C 1
ATOM 1517 O O . ASP A 1 203 ? -11.108 15.215 118.004 1.00 46.62 935 ASP A O 1
ATOM 1522 N N . GLN A 1 204 ? -12.414 16.159 116.427 1.00 44.32 936 GLN A N 1
ATOM 1523 C CA . GLN A 1 204 ? -11.930 15.254 115.390 1.00 41.71 936 GLN A CA 1
ATOM 1524 C C . GLN A 1 204 ? -10.502 15.590 114.973 1.00 46.68 936 GLN A C 1
ATOM 1525 O O . GLN A 1 204 ? -9.720 14.683 114.669 1.00 48.08 936 GLN A O 1
ATOM 1531 N N . THR A 1 205 ? -10.146 16.878 114.954 1.00 50.41 937 THR A N 1
ATOM 1532 C CA . THR A 1 205 ? -8.769 17.272 114.668 1.00 53.55 937 THR A CA 1
ATOM 1533 C C . THR A 1 205 ? -7.807 16.699 115.701 1.00 54.78 937 THR A C 1
ATOM 1534 O O . THR A 1 205 ? -6.725 16.212 115.352 1.00 53.67 937 THR A O 1
ATOM 1538 N N . LYS A 1 206 ? -8.185 16.749 116.981 1.00 56.37 938 LYS A N 1
ATOM 1539 C CA . LYS A 1 206 ? -7.363 16.142 118.022 1.00 56.67 938 LYS A CA 1
ATOM 1540 C C . LYS A 1 206 ? -7.299 14.628 117.861 1.00 54.10 938 LYS A C 1
ATOM 1541 O O . LYS A 1 206 ? -6.250 14.016 118.095 1.00 55.55 938 LYS A O 1
ATOM 1547 N N . LEU A 1 207 ? -8.409 14.009 117.455 1.00 51.37 939 LEU A N 1
ATOM 1548 C CA . LEU A 1 207 ? -8.423 12.564 117.260 1.00 47.43 939 LEU A CA 1
ATOM 1549 C C . LEU A 1 207 ? -7.518 12.154 116.103 1.00 48.42 939 LEU A C 1
ATOM 1550 O O . LEU A 1 207 ? -6.748 11.192 116.221 1.00 47.29 939 LEU A O 1
ATOM 1555 N N . GLN A 1 208 ? -7.584 12.875 114.982 1.00 47.63 940 GLN A N 1
ATOM 1556 C CA . GLN A 1 208 ? -6.730 12.542 113.847 1.00 46.29 940 GLN A CA 1
ATOM 1557 C C . GLN A 1 208 ? -5.257 12.761 114.165 1.00 50.74 940 GLN A C 1
ATOM 1558 O O . GLN A 1 208 ? -4.398 12.068 113.609 1.00 53.71 940 GLN A O 1
ATOM 1564 N N . GLY A 1 209 ? -4.945 13.707 115.053 1.00 51.24 941 GLY A N 1
ATOM 1565 C CA . GLY A 1 209 ? -3.554 13.943 115.402 1.00 53.88 941 GLY A CA 1
ATOM 1566 C C . GLY A 1 209 ? -2.941 12.784 116.163 1.00 56.37 941 GLY A C 1
ATOM 1567 O O . GLY A 1 209 ? -1.761 12.466 115.986 1.00 60.19 941 GLY A O 1
ATOM 1568 N N . HIS A 1 210 ? -3.733 12.137 117.022 1.00 50.04 942 HIS A N 1
ATOM 1569 C CA . HIS A 1 210 ? -3.244 10.972 117.749 1.00 48.59 942 HIS A CA 1
ATOM 1570 C C . HIS A 1 210 ? -2.945 9.819 116.800 1.00 47.90 942 HIS A C 1
ATOM 1571 O O . HIS A 1 210 ? -1.939 9.120 116.964 1.00 50.41 942 HIS A O 1
ATOM 1578 N N . LEU A 1 211 ? -3.803 9.610 115.798 1.00 47.97 943 LEU A N 1
ATOM 1579 C CA . LEU A 1 211 ? -3.604 8.498 114.873 1.00 47.06 943 LEU A CA 1
ATOM 1580 C C . LEU A 1 211 ? -2.373 8.712 113.999 1.00 49.03 943 LEU A C 1
ATOM 1581 O O . LEU A 1 211 ? -1.672 7.750 113.661 1.00 51.15 943 LEU A O 1
ATOM 1586 N N . GLN A 1 212 ? -2.091 9.960 113.621 1.00 47.72 944 GLN A N 1
ATOM 1587 C CA . GLN A 1 212 ? -0.912 10.227 112.805 1.00 51.03 944 GLN A CA 1
ATOM 1588 C C . GLN A 1 212 ? 0.376 9.922 113.557 1.00 57.16 944 GLN A C 1
ATOM 1589 O O . GLN A 1 212 ? 1.362 9.495 112.945 1.00 61.77 944 GLN A O 1
ATOM 1595 N N . ILE A 1 213 ? 0.390 10.124 114.874 1.00 55.30 945 ILE A N 1
ATOM 1596 C CA . ILE A 1 213 ? 1.575 9.781 115.653 1.00 54.76 945 ILE A CA 1
ATOM 1597 C C . ILE A 1 213 ? 1.661 8.275 115.866 1.00 54.24 945 ILE A C 1
ATOM 1598 O O . ILE A 1 213 ? 2.744 7.687 115.778 1.00 58.15 945 ILE A O 1
ATOM 1603 N N . ILE A 1 214 ? 0.526 7.628 116.139 1.00 51.47 946 ILE A N 1
ATOM 1604 C CA . ILE A 1 214 ? 0.529 6.188 116.385 1.00 53.30 946 ILE A CA 1
ATOM 1605 C C . ILE A 1 214 ? 1.002 5.435 115.145 1.00 55.36 946 ILE A C 1
ATOM 1606 O O . ILE A 1 214 ? 1.898 4.585 115.218 1.00 59.28 946 ILE A O 1
ATOM 1611 N N . PHE A 1 215 ? 0.417 5.744 113.984 1.00 50.15 947 PHE A N 1
ATOM 1612 C CA . PHE A 1 215 ? 0.794 5.043 112.761 1.00 49.67 947 PHE A CA 1
ATOM 1613 C C . PHE A 1 215 ? 2.197 5.400 112.288 1.00 55.70 947 PHE A C 1
ATOM 1614 O O . PHE A 1 215 ? 2.797 4.628 111.533 1.00 56.74 947 PHE A O 1
ATOM 1622 N N . GLY A 1 216 ? 2.735 6.546 112.707 1.00 60.19 948 GLY A N 1
ATOM 1623 C CA . GLY A 1 216 ? 4.141 6.815 112.457 1.00 59.02 948 GLY A CA 1
ATOM 1624 C C . GLY A 1 216 ? 5.043 5.829 113.174 1.00 59.46 948 GLY A C 1
ATOM 1625 O O . GLY A 1 216 ? 6.007 5.318 112.597 1.00 62.03 948 GLY A O 1
ATOM 1626 N N . LYS A 1 217 ? 4.736 5.541 114.441 1.00 56.79 949 LYS A N 1
ATOM 1627 C CA . LYS A 1 217 ? 5.462 4.505 115.166 1.00 60.17 949 LYS A CA 1
ATOM 1628 C C . LYS A 1 217 ? 5.186 3.124 114.592 1.00 57.67 949 LYS A C 1
ATOM 1629 O O . LYS A 1 217 ? 6.061 2.251 114.633 1.00 60.16 949 LYS A O 1
ATOM 1635 N N . ILE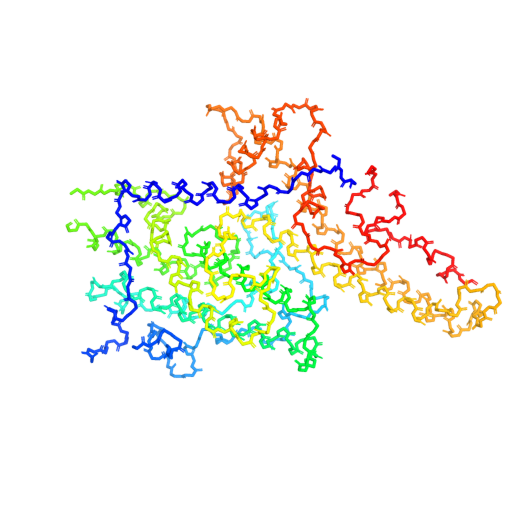 A 1 218 ? 3.982 2.905 114.063 1.00 55.38 950 ILE A N 1
ATOM 1636 C CA . ILE A 1 218 ? 3.654 1.612 113.471 1.00 53.66 950 ILE A CA 1
ATOM 1637 C C . ILE A 1 218 ? 4.509 1.356 112.237 1.00 54.98 950 ILE A C 1
ATOM 1638 O O . ILE A 1 218 ? 4.971 0.231 112.009 1.00 55.97 950 ILE A O 1
ATOM 1643 N N . LYS A 1 219 ? 4.746 2.395 111.429 1.00 59.46 951 LYS A N 1
ATOM 1644 C CA . LYS A 1 219 ? 5.578 2.235 110.239 1.00 62.63 951 LYS A CA 1
ATOM 1645 C C . LYS A 1 219 ? 6.985 1.781 110.609 1.00 68.37 951 LYS A C 1
ATOM 1646 O O . LYS A 1 219 ? 7.596 0.982 109.892 1.00 68.99 951 LYS A O 1
ATOM 1652 N N . GLU A 1 220 ? 7.510 2.270 111.733 1.00 72.52 952 GLU A N 1
ATOM 1653 C CA . GLU A 1 220 ? 8.810 1.824 112.218 1.00 75.42 952 GLU A CA 1
ATOM 1654 C C . GLU A 1 220 ? 8.718 0.527 113.012 1.00 75.89 952 GLU A C 1
ATOM 1655 O O . GLU A 1 220 ? 9.700 -0.221 113.069 1.00 74.78 952 GLU A O 1
ATOM 1661 N N . GLU A 1 221 ? 7.560 0.240 113.612 1.00 78.12 953 GLU A N 1
ATOM 1662 C CA . GLU A 1 221 ? 7.400 -0.988 114.388 1.00 82.73 953 GLU A CA 1
ATOM 1663 C C . GLU A 1 221 ? 7.528 -2.221 113.499 1.00 82.19 953 GLU A C 1
ATOM 1664 O O . GLU A 1 221 ? 8.291 -3.146 113.803 1.00 83.32 953 GLU A O 1
ATOM 1670 N N . ILE A 1 222 ? 6.787 -2.249 112.386 1.00 80.33 954 ILE A N 1
ATOM 1671 C CA . ILE A 1 222 ? 6.866 -3.372 111.452 1.00 79.80 954 ILE A CA 1
ATOM 1672 C C . ILE A 1 222 ? 8.047 -3.266 110.505 1.00 82.66 954 ILE A C 1
ATOM 1673 O O . ILE A 1 222 ? 8.272 -4.187 109.708 1.00 79.75 954 ILE A O 1
ATOM 1678 N N . LYS A 1 223 ? 8.813 -2.175 110.566 1.00 87.69 955 LYS A N 1
ATOM 1679 C CA . LYS A 1 223 ? 9.961 -1.990 109.687 1.00 91.97 955 LYS A CA 1
ATOM 1680 C C . LYS A 1 223 ? 11.114 -2.927 110.016 1.00 103.85 955 LYS A C 1
ATOM 1681 O O . LYS A 1 223 ? 12.121 -2.911 109.299 1.00 109.95 955 LYS A O 1
ATOM 1687 N N . LYS A 1 224 ? 10.998 -3.732 111.068 1.00 110.64 956 LYS A N 1
ATOM 1688 C CA . LYS A 1 224 ? 12.037 -4.690 111.430 1.00 120.78 956 LYS A CA 1
ATOM 1689 C C . LYS A 1 224 ? 12.219 -5.743 110.341 1.00 125.96 956 LYS A C 1
ATOM 1690 O O . LYS A 1 224 ? 11.316 -5.982 109.539 1.00 125.02 956 LYS A O 1
ATOM 1696 N N . ASN A 1 232 ? 13.455 -4.283 104.208 1.00 132.85 964 ASN A N 1
ATOM 1697 C CA . ASN A 1 232 ? 12.673 -3.582 103.197 1.00 130.52 964 ASN A CA 1
ATOM 1698 C C . ASN A 1 232 ? 11.520 -2.813 103.838 1.00 123.01 964 ASN A C 1
ATOM 1699 O O . ASN A 1 232 ? 11.035 -3.181 104.909 1.00 122.67 964 ASN A O 1
ATOM 1704 N N . ASP A 1 233 ? 11.090 -1.738 103.179 1.00 115.74 965 ASP A N 1
ATOM 1705 C CA . ASP A 1 233 ? 9.981 -0.908 103.640 1.00 106.88 965 ASP A CA 1
ATOM 1706 C C . ASP A 1 233 ? 8.908 -0.912 102.558 1.00 97.42 965 ASP A C 1
ATOM 1707 O O . ASP A 1 233 ? 9.121 -0.380 101.463 1.00 97.40 965 ASP A O 1
ATOM 1712 N N . LYS A 1 234 ? 7.760 -1.516 102.865 1.00 87.58 966 LYS A N 1
ATOM 1713 C CA . LYS A 1 234 ? 6.644 -1.590 101.930 1.00 76.83 966 LYS A CA 1
ATOM 1714 C C . LYS A 1 234 ? 5.828 -0.304 101.869 1.00 67.50 966 LYS A C 1
ATOM 1715 O O . LYS A 1 234 ? 4.857 -0.245 101.106 1.00 64.77 966 LYS A O 1
ATOM 1721 N N . TYR A 1 235 ? 6.190 0.719 102.642 1.00 62.63 967 TYR A N 1
ATOM 1722 C CA . TYR A 1 235 ? 5.411 1.949 102.744 1.00 55.95 967 TYR A CA 1
ATOM 1723 C C . TYR A 1 235 ? 6.306 3.177 102.638 1.00 54.31 967 TYR A C 1
ATOM 1724 O O . TYR A 1 235 ? 6.101 4.177 103.331 1.00 48.69 967 TYR A O 1
ATOM 1733 N N . LYS A 1 236 ? 7.307 3.124 101.759 1.00 57.12 968 LYS A N 1
ATOM 1734 C CA . LYS A 1 236 ? 8.215 4.252 101.585 1.00 60.91 968 LYS A CA 1
ATOM 1735 C C . LYS A 1 236 ? 7.459 5.484 101.102 1.00 59.89 968 LYS A C 1
ATOM 1736 O O . LYS A 1 236 ? 6.683 5.419 100.144 1.00 56.50 968 LYS A O 1
ATOM 1742 N N . GLY A 1 237 ? 7.687 6.611 101.775 1.00 62.51 969 GLY A N 1
ATOM 1743 C CA . GLY A 1 237 ? 7.021 7.846 101.414 1.00 65.16 969 GLY A CA 1
ATOM 1744 C C . GLY A 1 237 ? 5.558 7.919 101.784 1.00 63.51 969 GLY A C 1
ATOM 1745 O O . GLY A 1 237 ? 4.844 8.786 101.273 1.00 63.23 969 GLY A O 1
ATOM 1746 N N . ASP A 1 238 ? 5.086 7.037 102.668 1.00 61.05 970 ASP A N 1
ATOM 1747 C CA . ASP A 1 238 ? 3.670 7.023 103.021 1.00 57.13 970 ASP A CA 1
ATOM 1748 C C . ASP A 1 238 ? 3.266 8.237 103.849 1.00 54.53 970 ASP A C 1
ATOM 1749 O O . ASP A 1 238 ? 2.080 8.577 103.887 1.00 52.82 970 ASP A O 1
ATOM 1754 N N . GLU A 1 239 ? 4.218 8.901 104.510 1.00 56.35 971 GLU A N 1
ATOM 1755 C CA . GLU A 1 239 ? 3.886 10.115 105.245 1.00 58.55 971 GLU A CA 1
ATOM 1756 C C . GLU A 1 239 ? 3.591 11.290 104.319 1.00 62.41 971 GLU A C 1
ATOM 1757 O O . GLU A 1 239 ? 2.990 12.274 104.762 1.00 63.39 971 GLU A O 1
ATOM 1763 N N . LYS A 1 240 ? 3.996 11.210 103.049 1.00 64.72 972 LYS A N 1
ATOM 1764 C CA . LYS A 1 240 ? 3.688 12.263 102.091 1.00 68.83 972 LYS A CA 1
ATOM 1765 C C . LYS A 1 240 ? 2.247 12.209 101.604 1.00 66.81 972 LYS A C 1
ATOM 1766 O O . LYS A 1 240 ? 1.726 13.229 101.141 1.00 68.43 972 LYS A O 1
ATOM 1772 N N . ASN A 1 241 ? 1.601 11.049 101.690 1.00 62.46 973 ASN A N 1
ATOM 1773 C CA . ASN A 1 241 ? 0.233 10.912 101.220 1.00 56.83 973 ASN A CA 1
ATOM 1774 C C . ASN A 1 241 ? -0.717 11.772 102.046 1.00 51.73 973 ASN A C 1
ATOM 1775 O O . ASN A 1 241 ? -0.423 12.165 103.178 1.00 51.76 973 ASN A O 1
ATOM 1780 N N . ASN A 1 242 ? -1.869 12.063 101.457 1.00 49.60 974 ASN A N 1
ATOM 1781 C CA . ASN A 1 242 ? -2.949 12.771 102.142 1.00 53.08 974 ASN A CA 1
ATOM 1782 C C . ASN A 1 242 ? -4.193 11.896 102.108 1.00 50.92 974 ASN A C 1
ATOM 1783 O O . ASN A 1 242 ? -4.748 11.661 101.017 1.00 53.21 974 ASN A O 1
ATOM 1788 N N . PRO A 1 243 ? -4.674 11.380 103.250 1.00 46.54 975 PRO A N 1
ATOM 1789 C CA . PRO A 1 243 ? -4.171 11.602 104.613 1.00 47.65 975 PRO A CA 1
ATOM 1790 C C . PRO A 1 243 ? -2.815 10.941 104.876 1.00 46.77 975 PRO A C 1
ATOM 1791 O O . PRO A 1 243 ? -2.436 10.030 104.138 1.00 46.63 975 PRO A O 1
ATOM 1795 N N . PRO A 1 244 ? -2.095 11.405 105.899 1.00 48.94 976 PRO A N 1
ATOM 1796 C CA . PRO A 1 244 ? -0.781 10.817 106.198 1.00 48.84 976 PRO A CA 1
ATOM 1797 C C . PRO A 1 244 ? -0.894 9.329 106.498 1.00 48.28 976 PRO A C 1
ATOM 1798 O O . PRO A 1 244 ? -1.825 8.881 107.171 1.00 47.26 976 PRO A O 1
ATOM 1802 N N . TYR A 1 245 ? 0.071 8.564 105.979 1.00 49.40 977 TYR A N 1
ATOM 1803 C CA . TYR A 1 245 ? 0.111 7.106 106.138 1.00 45.63 977 TYR A CA 1
ATOM 1804 C C . TYR A 1 245 ? -1.144 6.445 105.570 1.00 43.42 977 TYR A C 1
ATOM 1805 O O . TYR A 1 245 ? -1.658 5.475 106.129 1.00 45.10 977 TYR A O 1
ATOM 1814 N N . LYS A 1 246 ? -1.626 6.971 104.439 1.00 39.71 978 LYS A N 1
ATOM 1815 C CA . LYS A 1 246 ? -2.874 6.493 103.845 1.00 40.66 978 LYS A CA 1
ATOM 1816 C C . LYS A 1 246 ? -2.861 4.981 103.648 1.00 41.90 978 LYS A C 1
ATOM 1817 O O . LYS A 1 246 ? -3.796 4.283 104.059 1.00 38.82 978 LYS A O 1
ATOM 1823 N N . GLN A 1 247 ? -1.804 4.458 103.017 1.00 41.30 979 GLN A N 1
ATOM 1824 C CA . GLN A 1 247 ? -1.763 3.035 102.688 1.00 40.89 979 GLN A CA 1
ATOM 1825 C C . GLN A 1 247 ? -1.617 2.174 103.937 1.00 37.69 979 GLN A C 1
ATOM 1826 O O . GLN A 1 247 ? -2.281 1.139 104.063 1.00 40.09 979 GLN A O 1
ATOM 1832 N N . LEU A 1 248 ? -0.751 2.580 104.869 1.00 42.30 980 LEU A N 1
ATOM 1833 C CA . LEU A 1 248 ? -0.569 1.813 106.098 1.00 45.04 980 LEU A CA 1
ATOM 1834 C C . LEU A 1 248 ? -1.857 1.733 106.909 1.00 46.29 980 LEU A C 1
ATOM 1835 O O . LEU A 1 248 ? -2.121 0.714 107.558 1.00 47.19 980 LEU A O 1
ATOM 1840 N N . ARG A 1 249 ? -2.672 2.789 106.883 1.00 42.54 981 ARG A N 1
ATOM 1841 C CA . ARG A 1 249 ? -3.925 2.775 107.629 1.00 39.80 981 ARG A CA 1
ATOM 1842 C C . ARG A 1 249 ? -5.011 1.983 106.908 1.00 39.29 981 ARG A C 1
ATOM 1843 O O . ARG A 1 249 ? -5.855 1.361 107.565 1.00 33.61 981 ARG A O 1
ATOM 1851 N N . GLU A 1 250 ? -5.007 1.991 105.569 1.00 37.51 982 GLU A N 1
ATOM 1852 C CA . GLU A 1 250 ? -5.919 1.133 104.818 1.00 34.61 982 GLU A CA 1
ATOM 1853 C C . GLU A 1 250 ? -5.622 -0.340 105.072 1.00 37.38 982 GLU A C 1
ATOM 1854 O O . GLU A 1 250 ? -6.545 -1.147 105.241 1.00 39.19 982 GLU A O 1
ATOM 1860 N N . ASP A 1 251 ? -4.337 -0.706 105.104 1.00 35.34 983 ASP A N 1
ATOM 1861 C CA . ASP A 1 251 ? -3.965 -2.104 105.301 1.00 33.00 983 ASP A CA 1
ATOM 1862 C C . ASP A 1 251 ? -4.270 -2.569 106.723 1.00 40.85 983 ASP A C 1
ATOM 1863 O O . ASP A 1 251 ? -4.740 -3.695 106.923 1.00 41.01 983 ASP A O 1
ATOM 1868 N N . TRP A 1 252 ? -4.004 -1.721 107.723 1.00 31.83 984 TRP A N 1
ATOM 1869 C CA . TRP A 1 252 ? -4.342 -2.080 109.099 1.00 34.79 984 TRP A CA 1
ATOM 1870 C C . TRP A 1 252 ? -5.837 -2.334 109.246 1.00 35.13 984 TRP A C 1
ATOM 1871 O O . TRP A 1 252 ? -6.249 -3.260 109.953 1.00 35.88 984 TRP A O 1
ATOM 1882 N N . TRP A 1 253 ? -6.666 -1.527 108.581 1.00 29.12 985 TRP A N 1
ATOM 1883 C CA . TRP A 1 253 ? -8.104 -1.759 108.637 1.00 31.72 985 TRP A CA 1
ATOM 1884 C C . TRP A 1 253 ? -8.473 -3.092 107.993 1.00 37.68 985 TRP A C 1
ATOM 1885 O O . TRP A 1 253 ? -9.279 -3.848 108.549 1.00 36.60 9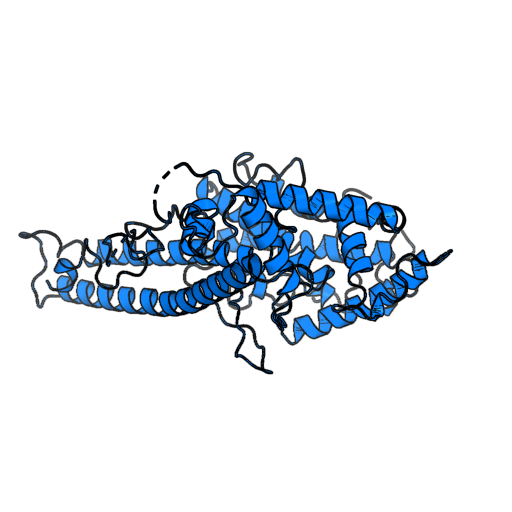85 TRP A O 1
ATOM 1896 N N . GLU A 1 254 ? -7.877 -3.407 106.835 1.00 29.43 986 GLU A N 1
ATOM 1897 C CA . GLU A 1 254 ? -8.165 -4.677 106.170 1.00 30.56 986 GLU A CA 1
ATOM 1898 C C . GLU A 1 254 ? -7.795 -5.865 107.047 1.00 35.48 986 GLU A C 1
ATOM 1899 O O . GLU A 1 254 ? -8.477 -6.897 107.031 1.00 33.17 986 GLU A O 1
ATOM 1905 N N . ALA A 1 255 ? -6.708 -5.742 107.808 1.00 36.46 987 ALA A N 1
ATOM 1906 C CA . ALA A 1 255 ? -6.244 -6.844 108.639 1.00 37.70 987 ALA A CA 1
ATOM 1907 C C . ALA A 1 255 ? -7.130 -7.070 109.859 1.00 40.75 987 ALA A C 1
ATOM 1908 O O . ALA A 1 255 ? -7.210 -8.199 110.355 1.00 45.35 987 ALA A O 1
ATOM 1910 N N . ASN A 1 256 ? -7.804 -6.028 110.355 1.00 36.63 988 ASN A N 1
ATOM 1911 C CA . ASN A 1 256 ? -8.496 -6.122 111.636 1.00 40.66 988 ASN A CA 1
ATOM 1912 C C . ASN A 1 256 ? -9.964 -5.708 111.585 1.00 38.17 988 ASN A C 1
ATOM 1913 O O . ASN A 1 256 ? -10.600 -5.627 112.641 1.00 38.52 988 ASN A O 1
ATOM 1918 N N . ARG A 1 257 ? -10.524 -5.453 110.398 1.00 36.32 989 ARG A N 1
ATOM 1919 C CA . ARG A 1 257 ? -11.901 -4.971 110.329 1.00 36.82 989 ARG A CA 1
ATOM 1920 C C . ARG A 1 257 ? -12.891 -5.994 110.872 1.00 39.70 989 ARG A C 1
ATOM 1921 O O . ARG A 1 257 ? -13.922 -5.614 111.440 1.00 40.97 989 ARG A O 1
ATOM 1929 N N . HIS A 1 258 ? -12.601 -7.290 110.721 1.00 40.98 990 HIS A N 1
ATOM 1930 C CA . HIS A 1 258 ? -13.553 -8.292 111.186 1.00 47.10 990 HIS A CA 1
ATOM 1931 C C . HIS A 1 258 ? -13.601 -8.359 112.708 1.00 44.50 990 HIS A C 1
ATOM 1932 O O . HIS A 1 258 ? -14.682 -8.498 113.291 1.00 43.96 990 HIS A O 1
ATOM 1939 N N . GLN A 1 259 ? -12.443 -8.292 113.371 1.00 42.22 991 GLN A N 1
ATOM 1940 C CA A GLN A 1 259 ? -12.435 -8.289 114.831 0.50 44.65 991 GLN A CA 1
ATOM 1941 C CA B GLN A 1 259 ? -12.441 -8.294 114.830 0.50 44.65 991 GLN A CA 1
ATOM 1942 C C . GLN A 1 259 ? -13.148 -7.067 115.387 1.00 44.69 991 GLN A C 1
ATOM 1943 O O . GLN A 1 259 ? -13.683 -7.112 116.501 1.00 47.67 991 GLN A O 1
ATOM 1954 N N . VAL A 1 260 ? -13.162 -5.967 114.632 1.00 40.47 992 VAL A N 1
ATOM 1955 C CA . VAL A 1 260 ? -13.910 -4.792 115.058 1.00 40.01 992 VAL A CA 1
ATOM 1956 C C . VAL A 1 260 ? -15.406 -5.073 114.998 1.00 40.64 992 VAL A C 1
ATOM 1957 O O . VAL A 1 260 ? -16.147 -4.775 115.944 1.00 38.85 992 VAL A O 1
ATOM 1961 N N . TRP A 1 261 ? -15.869 -5.681 113.899 1.00 38.37 993 TRP A N 1
ATOM 1962 C CA . TRP A 1 261 ? -17.282 -6.029 113.778 1.00 38.45 993 TRP A CA 1
ATOM 1963 C C . TRP A 1 261 ? -17.695 -7.085 114.796 1.00 41.89 993 TRP A C 1
ATOM 1964 O O . TRP A 1 261 ? -18.856 -7.106 115.223 1.00 41.71 993 TRP A O 1
ATOM 1975 N N . ARG A 1 262 ? -16.772 -7.966 115.192 1.00 40.40 994 ARG A N 1
ATOM 1976 C CA . ARG A 1 262 ? -17.086 -8.949 116.225 1.00 44.58 994 ARG A CA 1
ATOM 1977 C C . ARG A 1 262 ? -17.401 -8.270 117.552 1.00 47.93 994 ARG A C 1
ATOM 1978 O O . ARG A 1 262 ? -18.255 -8.741 118.313 1.00 52.60 994 ARG A O 1
ATOM 1986 N N . ALA A 1 263 ? -16.720 -7.161 117.847 1.00 46.47 995 ALA A N 1
ATOM 1987 C CA . ALA A 1 263 ? -16.999 -6.430 119.077 1.00 47.09 995 ALA A CA 1
ATOM 1988 C C . ALA A 1 263 ? -18.402 -5.839 119.066 1.00 51.14 995 ALA A C 1
ATOM 1989 O O . ALA A 1 263 ? -19.038 -5.731 120.121 1.00 56.82 995 ALA A O 1
ATOM 1991 N N . MET A 1 264 ? -18.901 -5.463 117.887 1.00 46.30 996 MET A N 1
ATOM 1992 C CA . MET A 1 264 ? -20.267 -4.974 117.756 1.00 45.74 996 MET A CA 1
ATOM 1993 C C . MET A 1 264 ? -21.291 -6.102 117.742 1.00 48.36 996 MET A C 1
ATOM 1994 O O . MET A 1 264 ? -22.449 -5.876 118.116 1.00 49.63 996 MET A O 1
ATOM 1999 N N . GLN A 1 265 ? -20.893 -7.309 117.333 1.00 46.85 997 GLN A N 1
ATOM 2000 C CA . GLN A 1 265 ? -21.817 -8.437 117.342 1.00 47.83 997 GLN A CA 1
ATOM 2001 C C . GLN A 1 265 ? -22.200 -8.868 118.753 1.00 51.15 997 GLN A C 1
ATOM 2002 O O . GLN A 1 265 ? -23.224 -9.541 118.922 1.00 50.34 997 GLN A O 1
ATOM 2008 N N . CYS A 1 266 ? -21.404 -8.505 119.765 1.00 56.03 998 CYS A N 1
ATOM 2009 C CA . CYS A 1 266 ? -21.744 -8.860 121.141 1.00 60.67 998 CYS A CA 1
ATOM 2010 C C . CYS A 1 266 ? -23.085 -8.272 121.555 1.00 59.68 998 CYS A C 1
ATOM 2011 O O . CYS A 1 266 ? -23.820 -8.886 122.337 1.00 58.57 998 CYS A O 1
ATOM 2014 N N . GLU A 1 267 ? -23.417 -7.089 121.041 1.00 59.77 999 GLU A N 1
ATOM 2015 C CA . GLU A 1 267 ? -24.654 -6.408 121.393 1.00 63.81 999 GLU A CA 1
ATOM 2016 C C . GLU A 1 267 ? -25.787 -6.709 120.421 1.00 61.98 999 GLU A C 1
ATOM 2017 O O . GLU A 1 267 ? -26.949 -6.770 120.840 1.00 62.50 999 GLU A O 1
ATOM 2023 N N . LEU A 1 268 ? -25.474 -6.908 119.136 1.00 55.05 1000 LEU A N 1
ATOM 2024 C CA . LEU A 1 268 ? -26.517 -7.153 118.143 1.00 51.92 1000 LEU A CA 1
ATOM 2025 C C . LEU A 1 268 ? -27.229 -8.481 118.374 1.00 52.16 1000 LEU A C 1
ATOM 2026 O O . LEU A 1 268 ? -28.397 -8.627 117.991 1.00 50.36 1000 LEU A O 1
ATOM 2031 N N . LYS A 1 269 ? -26.556 -9.455 118.991 1.00 53.79 1001 LYS A N 1
ATOM 2032 C CA . LYS A 1 269 ? -27.166 -10.761 119.214 1.00 61.99 1001 LYS A CA 1
ATOM 2033 C C . LYS A 1 269 ? -28.346 -10.715 120.176 1.00 63.82 1001 LYS A C 1
ATOM 2034 O O . LYS A 1 269 ? -29.099 -11.693 120.246 1.00 68.29 1001 LYS A O 1
ATOM 2040 N N . ASN A 1 270 ? -28.530 -9.619 120.912 1.00 60.47 1002 ASN A N 1
ATOM 2041 C CA . ASN A 1 270 ? -29.679 -9.493 121.800 1.00 64.61 1002 ASN A CA 1
ATOM 2042 C C . ASN A 1 270 ? -30.979 -9.218 121.054 1.00 65.27 1002 ASN A C 1
ATOM 2043 O O . ASN A 1 270 ? -32.053 -9.351 121.650 1.00 68.59 1002 ASN A O 1
ATOM 2048 N N . LEU A 1 271 ? -30.908 -8.839 119.780 1.00 60.72 1003 LEU A N 1
ATOM 2049 C CA . LEU A 1 271 ? -32.101 -8.639 118.970 1.00 61.14 1003 LEU A CA 1
ATOM 2050 C C . LEU A 1 271 ? -32.562 -9.965 118.377 1.00 66.60 1003 LEU A C 1
ATOM 2051 O O . LEU A 1 271 ? -31.753 -10.850 118.080 1.00 70.34 1003 LEU A O 1
ATOM 2056 N N . LYS A 1 272 ? -33.880 -10.098 118.205 1.00 67.96 1004 LYS A N 1
ATOM 2057 C CA . LYS A 1 272 ? -34.435 -11.377 117.775 1.00 70.80 1004 LYS A CA 1
ATOM 2058 C C . LYS A 1 272 ? -34.425 -11.549 116.260 1.00 69.90 1004 LYS A C 1
ATOM 2059 O O . LYS A 1 272 ? -34.279 -12.676 115.774 1.00 72.15 1004 LYS A O 1
ATOM 2065 N N . LYS A 1 273 ? -34.581 -10.467 115.500 1.00 64.57 1005 LYS A N 1
ATOM 2066 C CA . LYS A 1 273 ? -34.592 -10.582 114.049 1.00 65.32 1005 LYS A CA 1
ATOM 2067 C C . LYS A 1 273 ? -33.210 -10.973 113.540 1.00 66.47 1005 LYS A C 1
ATOM 2068 O O . LYS A 1 273 ? -32.191 -10.427 113.974 1.00 62.53 1005 LYS A O 1
ATOM 2074 N N . SER A 1 274 ? -33.179 -11.929 112.612 1.00 72.49 1006 SER A N 1
ATOM 2075 C CA . SER A 1 274 ? -31.923 -12.473 112.121 1.00 73.73 1006 SER A CA 1
ATOM 2076 C C . SER A 1 274 ? -31.789 -12.459 110.604 1.00 72.95 1006 SER A C 1
ATOM 2077 O O . SER A 1 274 ? -30.763 -12.918 110.090 1.00 73.31 1006 SER A O 1
ATOM 2080 N N . ASN A 1 275 ? -32.782 -11.956 109.875 1.00 71.34 1007 ASN A N 1
ATOM 2081 C CA . ASN A 1 275 ? -32.722 -11.863 108.422 1.00 66.38 1007 ASN A CA 1
ATOM 2082 C C . ASN A 1 275 ? -32.782 -10.393 108.001 1.00 59.43 1007 ASN A C 1
ATOM 2083 O O . ASN A 1 275 ? -32.706 -9.482 108.831 1.00 57.75 1007 ASN A O 1
ATOM 2088 N N . GLY A 1 276 ? -32.918 -10.168 106.695 1.00 55.34 1008 GLY A N 1
ATOM 2089 C CA . GLY A 1 276 ? -32.927 -8.806 106.189 1.00 50.34 1008 GLY A CA 1
ATOM 2090 C C . GLY A 1 276 ? -31.609 -8.114 106.463 1.00 47.74 1008 GLY A C 1
ATOM 2091 O O . GLY A 1 276 ? -30.531 -8.708 106.354 1.00 48.46 1008 GLY A O 1
ATOM 2092 N N . ASP A 1 277 ? -31.691 -6.836 106.843 1.00 46.71 1009 ASP A N 1
ATOM 2093 C CA . ASP A 1 277 ? -30.496 -6.063 107.159 1.00 46.00 1009 ASP A CA 1
ATOM 2094 C C . ASP A 1 277 ? -29.819 -6.512 108.448 1.00 45.52 1009 ASP A C 1
ATOM 2095 O O . ASP A 1 277 ? -28.707 -6.053 108.732 1.00 41.47 1009 ASP A O 1
ATOM 2100 N N . CYS A 1 278 ? -30.448 -7.391 109.228 1.00 46.98 1010 CYS A N 1
ATOM 2101 C CA . CYS A 1 278 ? -29.850 -7.926 110.443 1.00 48.04 1010 CYS A CA 1
ATOM 2102 C C . CYS A 1 278 ? -29.132 -9.254 110.221 1.00 49.67 1010 CYS A C 1
ATOM 2103 O O . CYS A 1 278 ? -28.821 -9.943 111.198 1.00 47.97 1010 CYS A O 1
ATOM 2106 N N . HIS A 1 279 ? -28.857 -9.635 108.972 1.00 48.85 1011 HIS A N 1
ATOM 2107 C CA . HIS A 1 279 ? -28.317 -10.968 108.729 1.00 49.19 1011 HIS A CA 1
ATOM 2108 C C . HIS A 1 279 ? -26.808 -11.053 108.931 1.00 43.90 1011 HIS A C 1
ATOM 2109 O O . HIS A 1 279 ? -26.241 -12.136 108.752 1.00 45.41 1011 HIS A O 1
ATOM 2116 N N . TYR A 1 280 ? -26.150 -9.955 109.307 1.00 42.55 1012 TYR A N 1
ATOM 2117 C CA . TYR A 1 280 ? -24.750 -9.978 109.715 1.00 44.95 1012 TYR A CA 1
ATOM 2118 C C . TYR A 1 280 ? -24.582 -10.017 111.231 1.00 49.25 1012 TYR A C 1
ATOM 2119 O O . TYR A 1 280 ? -23.453 -9.909 111.721 1.00 48.00 1012 TYR A O 1
ATOM 2128 N N . ASN A 1 281 ? -25.676 -10.172 111.984 1.00 52.23 1013 ASN A N 1
ATOM 2129 C CA . ASN A 1 281 ? -25.592 -10.063 113.437 1.00 51.94 1013 ASN A CA 1
ATOM 2130 C C . ASN A 1 281 ? -24.823 -11.222 11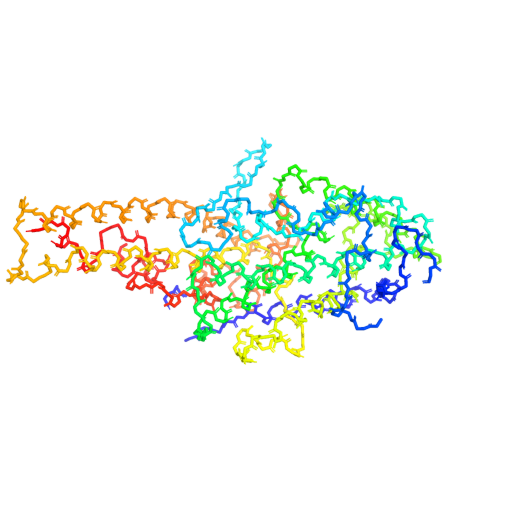4.059 1.00 53.32 1013 ASN A C 1
ATOM 2131 O O . ASN A 1 281 ? -24.116 -11.025 115.052 1.00 52.40 1013 ASN A O 1
ATOM 2136 N N . SER A 1 282 ? -24.935 -12.429 113.500 1.00 59.08 1014 SER A N 1
ATOM 2137 C CA . SER A 1 282 ? -24.249 -13.588 114.053 1.00 68.26 1014 SER A CA 1
ATOM 2138 C C . SER A 1 282 ? -23.234 -14.228 113.116 1.00 68.25 1014 SER A C 1
ATOM 2139 O O . SER A 1 282 ? -22.403 -15.011 113.589 1.00 68.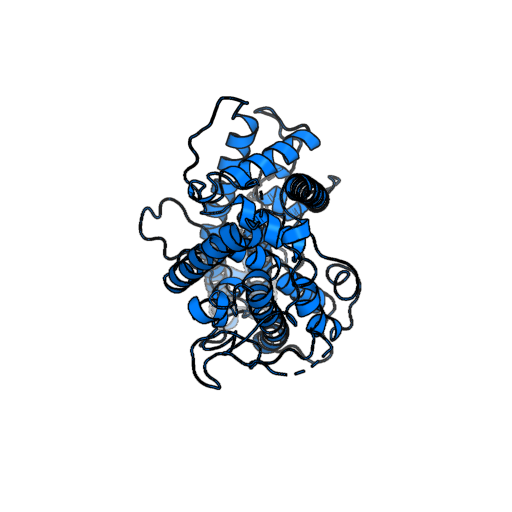99 1014 SER A O 1
ATOM 2142 N N . ARG A 1 283 ? -23.272 -13.929 111.818 1.00 67.37 1015 ARG A N 1
ATOM 2143 C CA . ARG A 1 283 ? -22.355 -14.524 110.853 1.00 64.70 1015 ARG A CA 1
ATOM 2144 C C . ARG A 1 283 ? -21.963 -13.485 109.815 1.00 59.59 1015 ARG A C 1
ATOM 2145 O O . ARG A 1 283 ? -22.825 -12.765 109.301 1.00 59.24 1015 ARG A O 1
ATOM 2153 N N . GLY A 1 284 ? -20.668 -13.415 109.503 1.00 56.90 1016 GLY A N 1
ATOM 2154 C CA . GLY A 1 284 ? -20.187 -12.574 108.425 1.00 50.76 1016 GLY A CA 1
ATOM 2155 C C . GLY A 1 284 ? -19.780 -11.181 108.866 1.00 47.95 1016 GLY A C 1
ATOM 2156 O O . GLY A 1 284 ? -19.881 -10.791 110.033 1.00 50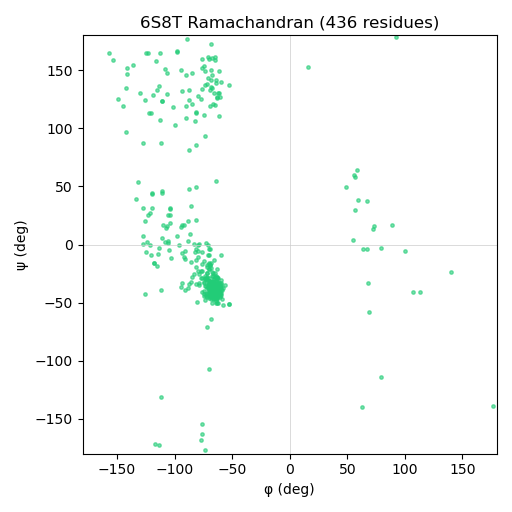.27 1016 GLY A O 1
ATOM 2157 N N . THR A 1 285 ? -19.304 -10.412 107.885 1.00 43.34 1017 THR A N 1
ATOM 2158 C CA . THR A 1 285 ? -18.890 -9.030 108.083 1.00 41.88 1017 THR A CA 1
ATOM 2159 C C . THR A 1 285 ? -19.551 -8.167 107.013 1.00 41.19 1017 THR A C 1
ATOM 2160 O O . THR A 1 285 ? -19.487 -8.507 105.819 1.00 39.95 1017 THR A O 1
ATOM 2164 N N . PRO A 1 286 ? -20.187 -7.059 107.386 1.00 40.23 1018 PRO A N 1
ATOM 2165 C CA . PRO A 1 286 ? -20.842 -6.212 106.385 1.00 38.32 1018 PRO A CA 1
ATOM 2166 C C . PRO A 1 286 ? -19.831 -5.481 105.515 1.00 37.81 1018 PRO A C 1
ATOM 2167 O O . PRO A 1 286 ? -18.658 -5.330 105.864 1.00 40.43 1018 PRO A O 1
ATOM 2171 N N . LEU A 1 287 ? -20.313 -5.018 104.361 1.00 36.04 1019 LEU A N 1
ATOM 2172 C CA . LEU A 1 287 ? -19.478 -4.344 103.374 1.00 34.31 1019 LEU A CA 1
ATOM 2173 C C . LEU A 1 287 ? -19.738 -2.843 103.319 1.00 33.32 1019 LEU A C 1
ATOM 2174 O O . LEU A 1 287 ? -19.311 -2.180 102.366 1.00 31.29 1019 LEU A O 1
ATOM 2179 N N . ASP A 1 288 ? -20.424 -2.294 104.326 1.00 30.07 1020 ASP A N 1
ATOM 2180 C CA . ASP A 1 288 ? -20.753 -0.871 104.320 1.00 33.63 1020 ASP A CA 1
ATOM 2181 C C . ASP A 1 288 ? -19.503 0.002 104.337 1.00 30.08 1020 ASP A C 1
ATOM 2182 O O . ASP A 1 288 ? -19.521 1.122 103.813 1.00 26.76 1020 ASP A O 1
ATOM 2187 N N . ASP A 1 289 ? -18.411 -0.485 104.927 1.00 28.99 1021 ASP A N 1
ATOM 2188 C CA . ASP A 1 289 ? -17.199 0.321 105.017 1.00 27.08 1021 ASP A CA 1
ATOM 2189 C C . ASP A 1 289 ? -16.495 0.520 103.672 1.00 28.85 1021 ASP A C 1
ATOM 2190 O O . ASP A 1 289 ? -15.472 1.214 103.640 1.00 31.36 1021 ASP A O 1
ATOM 2195 N N . TYR A 1 290 ? -17.000 -0.038 102.570 1.00 26.78 1022 TYR A N 1
ATOM 2196 C CA . TYR A 1 290 ? -16.439 0.231 101.249 1.00 25.59 1022 TYR A CA 1
ATOM 2197 C C . TYR A 1 290 ? -17.338 1.097 100.381 1.00 29.59 1022 TYR A C 1
ATOM 2198 O O . TYR A 1 290 ? -17.002 1.347 99.219 1.00 31.34 1022 TYR A O 1
ATOM 2207 N N . ILE A 1 291 ? -18.477 1.539 100.902 1.00 29.54 1023 ILE A N 1
ATOM 2208 C CA A ILE A 1 291 ? -19.332 2.492 100.200 0.50 29.55 1023 ILE A CA 1
ATOM 2209 C CA B ILE A 1 291 ? -19.338 2.492 100.206 0.50 29.56 1023 ILE A CA 1
ATOM 2210 C C . ILE A 1 291 ? -18.896 3.890 100.621 1.00 28.13 1023 ILE A C 1
ATOM 2211 O O . ILE A 1 291 ? -18.761 4.156 101.825 1.00 26.32 1023 ILE A O 1
ATOM 2220 N N . PRO A 1 292 ? -18.648 4.804 99.679 1.00 28.83 1024 PRO A N 1
ATOM 2221 C CA . PRO A 1 292 ? -18.203 6.153 100.057 1.00 26.93 1024 PRO A CA 1
ATOM 2222 C C . PRO A 1 292 ? -19.131 6.796 101.084 1.00 29.82 1024 PRO A C 1
ATOM 2223 O O . PRO A 1 292 ? -20.357 6.716 100.982 1.00 31.94 1024 PRO A O 1
ATOM 2227 N N . GLN A 1 293 ? -18.522 7.447 102.079 1.00 23.88 1025 GLN A N 1
ATOM 2228 C CA . GLN A 1 293 ? -19.278 7.977 103.213 1.00 25.34 1025 GLN A CA 1
ATOM 2229 C C . GLN A 1 293 ? -20.330 8.994 102.777 1.00 25.71 1025 GLN A C 1
ATOM 2230 O O . GLN A 1 293 ? -21.417 9.050 103.363 1.00 28.73 1025 GLN A O 1
ATOM 2236 N N . ARG A 1 294 ? -20.038 9.800 101.753 1.00 26.07 1026 ARG A N 1
ATOM 2237 C CA . ARG A 1 294 ? -21.011 10.792 101.303 1.00 24.51 1026 ARG A CA 1
ATOM 2238 C C . ARG A 1 294 ? -22.285 10.132 100.786 1.00 27.80 1026 ARG A C 1
ATOM 2239 O O . ARG A 1 294 ? -23.370 10.717 100.877 1.00 29.50 1026 ARG A O 1
ATOM 2247 N N . LEU A 1 295 ? -22.183 8.915 100.251 1.00 27.12 1027 LEU A N 1
ATOM 2248 C CA . LEU A 1 295 ? -23.380 8.215 99.797 1.00 25.92 1027 LEU A CA 1
ATOM 2249 C C . LEU A 1 295 ? -24.107 7.531 100.949 1.00 29.58 1027 LEU A C 1
ATOM 2250 O O . LEU A 1 295 ? -25.341 7.457 100.937 1.00 30.30 1027 LEU A O 1
ATOM 2255 N N . ARG A 1 296 ? -23.370 7.029 101.947 1.00 26.83 1028 ARG A N 1
ATOM 2256 C CA . ARG A 1 296 ? -24.020 6.425 103.108 1.00 29.23 1028 ARG A CA 1
ATOM 2257 C C . ARG A 1 296 ? -24.857 7.455 103.854 1.00 29.75 1028 ARG A C 1
ATOM 2258 O O . ARG A 1 296 ? -26.021 7.206 104.187 1.00 28.74 1028 ARG A O 1
ATOM 2266 N N . TRP A 1 297 ? -24.286 8.638 104.094 1.00 30.97 1029 TRP A N 1
ATOM 2267 C CA . TRP A 1 297 ? -25.003 9.679 104.824 1.00 30.57 1029 TRP A CA 1
ATOM 2268 C C . TRP A 1 297 ? -26.234 10.163 104.064 1.00 33.77 1029 TRP A C 1
ATOM 2269 O O . TRP A 1 297 ? -27.247 10.504 104.686 1.00 33.44 1029 TRP A O 1
ATOM 2280 N N . MET A 1 298 ? -26.170 10.195 102.726 1.00 25.39 1030 MET A N 1
ATOM 2281 C CA . MET A 1 298 ? -27.335 10.580 101.931 1.00 24.43 1030 MET A CA 1
ATOM 2282 C C . MET A 1 298 ? -28.475 9.581 102.096 1.00 27.66 1030 MET A C 1
ATOM 2283 O O . MET A 1 298 ? -29.635 9.979 102.264 1.00 27.71 1030 MET A O 1
ATOM 2288 N N . VAL A 1 299 ? -28.170 8.280 102.034 1.00 22.00 1031 VAL A N 1
ATOM 2289 C CA . VAL A 1 299 ? -29.194 7.263 102.265 1.00 24.83 1031 VAL A CA 1
ATOM 2290 C C . VAL A 1 299 ? -29.765 7.391 103.675 1.00 26.39 1031 VAL A C 1
ATOM 2291 O O . VAL A 1 299 ? -30.972 7.237 103.889 1.00 26.70 1031 VAL A O 1
ATOM 2295 N N . GLU A 1 300 ? -28.906 7.678 104.658 1.00 25.34 1032 GLU A N 1
ATOM 2296 C CA . GLU A 1 300 ? -29.378 7.875 106.027 1.00 28.91 1032 GLU A CA 1
ATOM 2297 C C . GLU A 1 300 ? -30.181 9.165 106.157 1.00 31.97 1032 GLU A C 1
ATOM 2298 O O . GLU A 1 300 ? -31.120 9.229 106.957 1.00 35.12 1032 GLU A O 1
ATOM 2304 N N . TRP A 1 301 ? -29.837 10.194 105.374 1.00 32.26 1033 TRP A N 1
ATOM 2305 C CA . TRP A 1 301 ? -30.621 11.427 105.365 1.00 27.37 1033 TRP A CA 1
ATOM 2306 C C . TRP A 1 301 ? -32.034 11.175 104.856 1.00 27.39 1033 TRP A C 1
ATOM 2307 O O . TRP A 1 301 ? -33.001 11.739 105.380 1.00 31.37 1033 TRP A O 1
ATOM 2318 N N . ALA A 1 302 ? -32.174 10.338 103.826 1.00 28.60 1034 ALA A N 1
ATOM 2319 C CA . ALA A 1 302 ? -33.495 10.082 103.263 1.00 29.67 1034 ALA A CA 1
ATOM 2320 C C . ALA A 1 302 ? -34.365 9.283 104.227 1.00 31.40 1034 ALA A C 1
ATOM 2321 O O . ALA A 1 302 ? -35.581 9.499 104.293 1.00 32.29 1034 ALA A O 1
ATOM 2323 N N . GLU A 1 303 ? -33.766 8.356 104.979 1.00 31.56 1035 GLU A N 1
ATOM 2324 C CA . GLU A 1 303 ? -34.546 7.567 105.930 1.00 36.73 1035 GLU A CA 1
ATOM 2325 C C . GLU A 1 303 ? -35.104 8.446 107.044 1.00 34.61 1035 GLU A C 1
ATOM 2326 O O . GLU A 1 303 ? -36.285 8.341 107.397 1.00 36.75 1035 GLU A O 1
ATOM 2332 N N . TRP A 1 304 ? -34.272 9.329 107.606 1.00 30.66 1036 TRP A N 1
ATOM 2333 C CA . TRP A 1 304 ? -34.726 10.179 108.700 1.00 33.76 1036 TRP A CA 1
ATOM 2334 C C . TRP A 1 304 ? -35.612 11.327 108.231 1.00 34.29 1036 TRP A C 1
ATOM 2335 O O . TRP A 1 304 ? -36.403 11.841 109.030 1.00 34.31 1036 TRP A O 1
ATOM 2346 N N . PHE A 1 305 ? -35.510 11.733 106.961 1.00 32.28 1037 PHE A N 1
ATOM 2347 C CA . PHE A 1 305 ? -36.495 12.661 106.414 1.00 31.90 1037 PHE A CA 1
ATOM 2348 C C . PHE A 1 305 ? -37.868 12.012 106.331 1.00 35.64 1037 PHE A C 1
ATOM 2349 O O . PHE A 1 305 ? -38.886 12.662 106.599 1.00 38.09 1037 PHE A O 1
ATOM 2357 N N . CYS A 1 306 ? -37.916 10.734 105.939 1.00 34.32 1038 CYS A N 1
ATOM 2358 C CA . CYS A 1 306 ? -39.200 10.052 105.826 1.00 35.28 1038 CYS A CA 1
ATOM 2359 C C . CYS A 1 306 ? -39.833 9.808 107.191 1.00 37.49 1038 CYS A C 1
ATOM 2360 O O . CYS A 1 306 ? -41.063 9.818 107.307 1.00 35.26 1038 CYS A O 1
ATOM 2363 N N . LYS A 1 307 ? -39.021 9.590 108.230 1.00 33.77 1039 LYS A N 1
ATOM 2364 C CA . LYS A 1 307 ? -39.576 9.457 109.576 1.00 42.85 1039 LYS A CA 1
ATOM 2365 C C . LYS A 1 307 ? -40.193 10.767 110.049 1.00 36.72 1039 LYS A C 1
ATOM 2366 O O . LYS A 1 307 ? -41.275 10.768 110.646 1.00 44.43 1039 LYS A O 1
ATOM 2372 N N . MET A 1 308 ? -39.516 11.891 109.797 1.00 39.05 1040 MET A N 1
ATOM 2373 C CA . MET A 1 308 ? -40.079 13.194 110.137 1.00 39.11 1040 MET A CA 1
ATOM 2374 C C . MET A 1 308 ? -41.328 13.481 109.314 1.00 41.93 1040 MET A C 1
ATOM 2375 O O . MET A 1 308 ? -42.342 13.943 109.853 1.00 43.12 1040 MET A O 1
ATOM 2380 N N . GLN A 1 309 ? -41.270 13.218 108.004 1.00 41.17 1041 GLN A N 1
ATOM 2381 C CA . GLN A 1 309 ? -42.408 13.493 107.133 1.00 36.23 1041 GLN A CA 1
ATOM 2382 C C . GLN A 1 309 ? -43.624 12.672 107.539 1.00 39.17 1041 GLN A C 1
ATOM 2383 O O . GLN A 1 309 ? -44.747 13.186 107.578 1.00 42.40 1041 GLN A O 1
ATOM 2389 N N . SER A 1 310 ? -43.416 11.390 107.847 1.00 42.04 1042 SER A N 1
ATOM 2390 C CA . SER A 1 310 ? -44.528 10.531 108.240 1.00 44.31 1042 SER A CA 1
ATOM 2391 C C . SER A 1 310 ? -45.155 10.997 109.550 1.00 47.13 1042 SER A C 1
ATOM 2392 O O . SER A 1 310 ? -46.378 10.928 109.717 1.00 50.61 1042 SER A O 1
ATOM 2395 N N . GLN A 1 311 ? -44.335 11.478 110.490 1.00 47.29 1043 GLN A N 1
ATOM 2396 C CA . GLN A 1 311 ? -44.870 11.947 111.766 1.00 48.14 1043 GLN A CA 1
ATOM 2397 C C . GLN A 1 311 ? -45.664 13.237 111.592 1.00 49.28 1043 GLN A C 1
ATOM 2398 O O . GLN A 1 311 ? -46.731 13.402 112.195 1.00 47.68 1043 GLN A O 1
ATOM 2404 N N . GLU A 1 312 ? -45.161 14.164 110.773 1.00 49.85 1044 GLU A N 1
ATOM 2405 C CA . GLU A 1 312 ? -45.909 15.385 110.490 1.00 52.89 1044 GLU A CA 1
ATOM 2406 C C . GLU A 1 312 ? -47.178 15.092 109.702 1.00 54.54 1044 GLU A C 1
ATOM 2407 O O . GLU A 1 312 ? -48.193 15.772 109.888 1.00 54.18 1044 GLU A O 1
ATOM 2413 N N . TYR A 1 313 ? -47.139 14.092 108.820 1.00 56.87 1045 TYR A N 1
ATOM 2414 C CA . TYR A 1 313 ? -48.323 13.753 108.040 1.00 60.10 1045 TYR A CA 1
ATOM 2415 C C . TYR A 1 313 ? -49.429 13.204 108.931 1.00 59.47 1045 TYR A C 1
ATOM 2416 O O . TYR A 1 313 ? -50.611 13.475 108.696 1.00 58.16 1045 TYR A O 1
ATOM 2425 N N . ASP A 1 314 ? -49.066 12.437 109.963 1.00 63.49 1046 ASP A N 1
ATOM 2426 C CA . ASP A 1 314 ? -50.071 11.933 110.896 1.00 70.61 1046 ASP A CA 1
ATOM 2427 C C . ASP A 1 314 ? -50.729 13.070 111.666 1.00 67.66 1046 ASP A C 1
ATOM 2428 O O . ASP A 1 314 ? -51.938 13.034 111.922 1.00 66.18 1046 ASP A O 1
ATOM 2433 N N . LYS A 1 315 ? -49.950 14.084 112.052 1.00 67.90 1047 LYS A N 1
ATOM 2434 C CA . LYS A 1 315 ? -50.535 15.256 112.696 1.00 70.37 1047 LYS A CA 1
ATOM 2435 C C . LYS A 1 315 ? -51.502 15.969 111.764 1.00 70.87 1047 LYS A C 1
ATOM 2436 O O . LYS A 1 315 ? -52.494 16.549 112.220 1.00 74.23 1047 LYS A O 1
ATOM 2442 N N . LEU A 1 316 ? -51.234 15.932 110.459 1.00 68.07 1048 LEU A N 1
ATOM 2443 C CA . LEU A 1 316 ? -52.131 16.545 109.491 1.00 68.01 1048 LEU A CA 1
ATOM 2444 C C . LEU A 1 316 ? -53.399 15.723 109.291 1.00 70.72 1048 LEU A C 1
ATOM 2445 O O . LEU A 1 316 ? -54.466 16.292 109.033 1.00 71.82 1048 LEU A O 1
ATOM 2450 N N . MET A 1 317 ? -53.310 14.394 109.409 1.00 73.63 1049 MET A N 1
ATOM 2451 C CA . MET A 1 317 ? -54.491 13.557 109.224 1.00 82.72 1049 MET A CA 1
ATOM 2452 C C . MET A 1 317 ? -55.479 13.717 110.370 1.00 87.56 1049 MET A C 1
ATOM 2453 O O . MET A 1 317 ? -56.692 13.591 110.163 1.00 88.48 1049 MET A O 1
ATOM 2458 N N . LYS A 1 318 ? -54.986 13.991 111.576 1.00 89.02 1050 LYS A N 1
ATOM 2459 C CA . LYS A 1 318 ? -55.843 14.084 112.751 1.00 91.49 1050 LYS A CA 1
ATOM 2460 C C . LYS A 1 318 ? -56.391 15.490 112.962 1.00 86.50 1050 LYS A C 1
ATOM 2461 O O . LYS A 1 318 ? -57.548 15.647 113.368 1.00 90.26 1050 LYS A O 1
ATOM 2467 N N . GLN A 1 319 ? -55.587 16.520 112.692 1.00 78.45 1051 GLN A N 1
ATOM 2468 C CA . GLN A 1 319 ? -56.059 17.889 112.858 1.00 76.18 1051 GLN A CA 1
ATOM 2469 C C . GLN A 1 319 ? -56.993 18.314 111.733 1.00 76.59 1051 GLN A C 1
ATOM 2470 O O . GLN A 1 319 ? -57.873 19.154 111.950 1.00 78.20 1051 GLN A O 1
ATOM 2476 N N . CYS A 1 320 ? -56.822 17.750 110.537 1.00 75.27 1052 CYS A N 1
ATOM 2477 C CA . CYS A 1 320 ? -57.637 18.096 109.379 1.00 76.83 1052 CYS A CA 1
ATOM 2478 C C . CYS A 1 320 ? -58.637 17.002 109.021 1.00 81.12 1052 CYS A C 1
ATOM 2479 O O . CYS A 1 320 ? -59.187 17.011 107.915 1.00 82.09 1052 CYS A O 1
ATOM 2482 N N . SER A 1 321 ? -58.883 16.059 109.934 1.00 85.14 1053 SER A N 1
ATOM 2483 C CA . SER A 1 321 ? -59.818 14.975 109.647 1.00 88.20 1053 SER A CA 1
ATOM 2484 C C . SER A 1 321 ? -61.237 15.491 109.451 1.00 95.08 1053 SER A C 1
ATOM 2485 O O . SER A 1 321 ? -61.986 14.949 108.629 1.00 95.41 1053 SER A O 1
ATOM 2488 N N . GLN A 1 322 ? -61.620 16.534 110.186 1.00 98.57 1054 GLN A N 1
ATOM 2489 C CA . GLN A 1 322 ? -62.986 17.036 110.111 1.00 104.94 1054 GLN A CA 1
ATOM 2490 C C . GLN A 1 322 ? -63.230 17.859 108.851 1.00 103.57 1054 GLN A C 1
ATOM 2491 O O . GLN A 1 322 ? -64.362 17.898 108.352 1.00 106.18 1054 GLN A O 1
ATOM 2497 N N . CYS A 1 323 ? -62.195 18.509 108.319 1.00 99.85 1055 CYS A N 1
ATOM 2498 C CA . CYS A 1 323 ? -62.320 19.350 107.136 1.00 100.91 1055 CYS A CA 1
ATOM 2499 C C . CYS A 1 323 ? -62.123 18.575 105.834 1.00 100.41 1055 CYS A C 1
ATOM 2500 O O . CYS A 1 323 ? -61.826 19.185 104.800 1.00 99.65 1055 CYS A O 1
ATOM 2503 N N . MET A 1 324 ? -62.286 17.251 105.859 1.00 99.80 1056 MET A N 1
ATOM 2504 C CA . MET A 1 324 ? -62.072 16.432 104.670 1.00 97.81 1056 MET A CA 1
ATOM 2505 C C . MET A 1 324 ? -63.356 16.176 103.893 1.00 96.58 1056 MET A C 1
ATOM 2506 O O . MET A 1 324 ? -63.334 16.139 102.658 1.00 96.38 1056 MET A O 1
ATOM 2511 N N . SER A 1 325 ? -64.472 15.995 104.589 1.00 94.96 1057 SER A N 1
ATOM 2512 C CA . SER A 1 325 ? -65.732 15.670 103.943 1.00 93.59 1057 SER A CA 1
ATOM 2513 C C . SER A 1 325 ? -66.542 16.931 103.678 1.00 94.18 1057 SER A C 1
ATOM 2514 O O . SER A 1 325 ? -66.448 17.921 104.409 1.00 93.64 1057 SER A O 1
ATOM 2517 N N . LYS A 1 326 ? -67.343 16.884 102.612 1.00 96.40 1058 LYS A N 1
ATOM 2518 C CA . LYS A 1 326 ? -68.236 17.997 102.312 1.00 103.57 1058 LYS A CA 1
ATOM 2519 C C . LYS A 1 326 ? -69.260 18.196 103.421 1.00 110.03 1058 LYS A C 1
ATOM 2520 O O . LYS A 1 326 ? -69.727 19.319 103.644 1.00 110.92 1058 LYS A O 1
ATOM 2526 N N . GLY A 1 327 ? -69.612 17.126 104.130 1.00 112.50 1059 GLY A N 1
ATOM 2527 C CA . GLY A 1 327 ? -70.501 17.226 105.270 1.00 114.77 1059 GLY A CA 1
ATOM 2528 C C . GLY A 1 327 ? -69.792 16.949 106.579 1.00 114.92 1059 GLY A C 1
ATOM 2529 O O . GLY A 1 327 ? -70.310 16.220 107.431 1.00 116.62 1059 GLY A O 1
ATOM 2530 N N . GLY A 1 328 ? -68.604 17.525 106.750 1.00 116.03 1060 GLY A N 1
ATOM 2531 C CA . GLY A 1 328 ? -67.829 17.356 107.964 1.00 117.88 1060 GLY A CA 1
ATOM 2532 C C . GLY A 1 328 ? -68.354 18.189 109.113 1.00 128.11 1060 GLY A C 1
ATOM 2533 O O . GLY A 1 328 ? -69.539 18.538 109.175 1.00 135.10 1060 GLY A O 1
ATOM 2534 N N . ASP A 1 329 ? -67.461 18.506 110.046 1.00 135.04 1061 ASP A N 1
ATOM 2535 C CA . ASP A 1 329 ? -67.768 19.333 111.209 1.00 140.63 1061 ASP A CA 1
ATOM 2536 C C . ASP A 1 329 ? -66.713 20.420 111.362 1.00 135.52 1061 ASP A C 1
ATOM 2537 O O . ASP A 1 329 ? -66.096 20.586 112.416 1.00 137.81 1061 ASP A O 1
ATOM 2542 N N . CYS A 1 330 ? -66.503 21.188 110.292 1.00 129.45 1062 CYS A N 1
ATOM 2543 C CA . CYS A 1 330 ? -65.384 22.127 110.203 1.00 118.62 1062 CYS A CA 1
ATOM 2544 C C . CYS A 1 330 ? -65.871 23.388 109.493 1.00 117.03 1062 CYS A C 1
ATOM 2545 O O . CYS A 1 330 ? -65.920 23.437 108.260 1.00 117.44 1062 CYS A O 1
ATOM 2548 N N . ARG A 1 331 ? -66.242 24.400 110.274 1.00 115.58 1063 ARG A N 1
ATOM 2549 C CA . ARG A 1 331 ? -66.648 25.686 109.728 1.00 113.91 1063 ARG A CA 1
ATOM 2550 C C . ARG A 1 331 ? -65.441 26.602 109.593 1.00 108.58 1063 ARG A C 1
ATOM 2551 O O . ARG A 1 331 ? -64.528 26.584 110.422 1.00 106.01 1063 ARG A O 1
ATOM 2559 N N . LYS A 1 332 ? -65.462 27.429 108.544 1.00 109.74 1064 LYS A N 1
ATOM 2560 C CA . LYS A 1 332 ? -64.288 28.183 108.113 1.00 109.05 1064 LYS A CA 1
ATOM 2561 C C . LYS A 1 332 ? -63.739 29.122 109.184 1.00 112.04 1064 LYS A C 1
ATOM 2562 O O . LYS A 1 332 ? -62.645 29.669 108.998 1.00 110.25 1064 LYS A O 1
ATOM 2568 N N . GLY A 1 333 ? -64.448 29.315 110.293 1.00 116.92 1065 GLY A N 1
ATOM 2569 C CA . GLY A 1 333 ? -63.967 30.187 111.347 1.00 119.35 1065 GLY A CA 1
ATOM 2570 C C . GLY A 1 333 ? -63.887 29.537 112.714 1.00 121.08 1065 GLY A C 1
ATOM 2571 O O . GLY A 1 333 ? -63.382 30.145 113.663 1.00 120.58 1065 GLY A O 1
ATOM 2572 N N . ASP A 1 334 ? -64.372 28.303 112.830 1.00 122.33 1066 ASP A N 1
ATOM 2573 C CA . ASP A 1 334 ? -64.420 27.612 114.114 1.00 121.36 1066 ASP A CA 1
ATOM 2574 C C . ASP A 1 334 ? -63.029 27.099 114.491 1.00 115.64 1066 ASP A C 1
ATOM 2575 O O . ASP A 1 334 ? -62.018 27.448 113.875 1.00 114.08 1066 ASP A O 1
ATOM 2580 N N . VAL A 1 335 ? -62.968 26.248 115.517 1.00 108.11 1067 VAL A N 1
ATOM 2581 C CA . VAL A 1 335 ? -61.679 25.823 116.056 1.00 100.33 1067 VAL A CA 1
ATOM 2582 C C . VAL A 1 335 ? -61.098 24.648 115.271 1.00 92.24 1067 VAL A C 1
ATOM 2583 O O . VAL A 1 335 ? -59.873 24.491 115.203 1.00 88.82 1067 VAL A O 1
ATOM 2587 N N . ASN A 1 336 ? -61.946 23.813 114.663 1.00 90.58 1068 ASN A N 1
ATOM 2588 C CA . ASN A 1 336 ? -61.436 22.681 113.896 1.00 89.36 1068 ASN A CA 1
ATOM 2589 C C . ASN A 1 336 ? -60.752 23.143 112.616 1.00 88.53 1068 ASN A C 1
ATOM 2590 O O . ASN A 1 336 ? -59.727 22.578 112.215 1.00 85.90 1068 ASN A O 1
ATOM 2595 N N . CYS A 1 337 ? -61.304 24.166 111.957 1.00 90.57 1069 CYS A N 1
ATOM 2596 C CA . CYS A 1 337 ? -60.641 24.725 110.784 1.00 88.58 1069 CYS A CA 1
ATOM 2597 C C . CYS A 1 337 ? -59.367 25.463 111.173 1.00 83.35 1069 CYS A C 1
ATOM 2598 O O . CYS A 1 337 ? -58.356 25.388 110.464 1.00 75.79 1069 CYS A O 1
ATOM 2601 N N . THR A 1 338 ? -59.392 26.172 112.304 1.00 84.92 1070 THR A N 1
ATOM 2602 C CA . THR A 1 338 ? -58.209 26.900 112.750 1.00 79.58 1070 THR A CA 1
ATOM 2603 C C . THR A 1 338 ? -57.068 25.948 113.083 1.00 77.38 1070 THR A C 1
ATOM 2604 O O . THR A 1 338 ? -55.919 26.181 112.688 1.00 76.96 1070 THR A O 1
ATOM 2608 N N . SER A 1 339 ? -57.363 24.864 113.805 1.00 77.80 1071 SER A N 1
ATOM 2609 C CA . SER A 1 339 ? -56.318 23.898 114.130 1.00 78.54 1071 SER A CA 1
ATOM 2610 C C . SER A 1 339 ? -55.823 23.167 112.888 1.00 74.92 1071 SER A C 1
ATOM 2611 O O . SER A 1 339 ? -54.672 22.717 112.853 1.00 72.03 1071 SER A O 1
ATOM 2614 N N . CYS A 1 340 ? -56.669 23.038 111.864 1.00 76.11 1072 CYS A N 1
ATOM 2615 C CA . CYS A 1 340 ? -56.225 22.402 110.628 1.00 75.58 1072 CYS A CA 1
ATOM 2616 C C . CYS A 1 340 ? -55.309 23.325 109.833 1.00 76.08 1072 CYS A C 1
ATOM 2617 O O . CYS A 1 340 ? -54.278 22.883 109.311 1.00 72.61 1072 CYS A O 1
ATOM 2620 N N . GLU A 1 341 ? -55.659 24.611 109.738 1.00 80.70 1073 GLU A N 1
ATOM 2621 C CA . GLU A 1 341 ? -54.812 25.549 109.007 1.00 82.38 1073 GLU A CA 1
ATOM 2622 C C . GLU A 1 341 ? -53.469 25.738 109.702 1.00 80.63 1073 GLU A C 1
ATOM 2623 O O . GLU A 1 341 ? -52.433 25.864 109.038 1.00 79.08 1073 GLU A O 1
ATOM 2629 N N . GLN A 1 342 ? -53.462 25.756 111.036 1.00 82.25 1074 GLN A N 1
ATOM 2630 C CA . GLN A 1 342 ? -52.197 25.842 111.759 1.00 80.99 1074 GLN A CA 1
ATOM 2631 C C . GLN A 1 342 ? -51.363 24.581 111.578 1.00 71.49 1074 GLN A C 1
ATOM 2632 O O . GLN A 1 342 ? -50.129 24.654 111.558 1.00 68.08 1074 GLN A O 1
ATOM 2638 N N . ALA A 1 343 ? -52.009 23.421 111.439 1.00 69.02 1075 ALA A N 1
ATOM 2639 C CA . ALA A 1 343 ? -51.262 22.193 111.194 1.00 64.68 1075 ALA A CA 1
ATOM 2640 C C . ALA A 1 343 ? -50.648 22.178 109.799 1.00 60.86 1075 ALA A C 1
ATOM 2641 O O . ALA A 1 343 ? -49.551 21.637 109.616 1.00 58.99 1075 ALA A O 1
ATOM 2643 N N . CYS A 1 344 ? -51.330 22.764 108.809 1.00 63.44 1076 CYS A N 1
ATOM 2644 C CA . CYS A 1 344 ? -50.765 22.832 107.463 1.00 64.96 1076 CYS A CA 1
ATOM 2645 C C . CYS A 1 344 ? -49.566 23.768 107.414 1.00 61.43 1076 CYS A C 1
ATOM 2646 O O . CYS A 1 344 ? -48.594 23.505 106.695 1.00 56.70 1076 CYS A O 1
ATOM 2649 N N . GLU A 1 345 ? -49.624 24.875 108.158 1.00 62.76 1077 GLU A N 1
ATOM 2650 C CA . GLU A 1 345 ? -48.511 25.818 108.171 1.00 62.79 1077 GLU A CA 1
ATOM 2651 C C . GLU A 1 345 ? -47.256 25.181 108.755 1.00 61.04 1077 GLU A C 1
ATOM 2652 O O . GLU A 1 345 ? -46.154 25.361 108.221 1.00 56.52 1077 GLU A O 1
ATOM 2658 N N . GLU A 1 346 ? -47.402 24.428 109.851 1.00 62.01 1078 GLU A N 1
ATOM 2659 C CA . GLU A 1 346 ? -46.255 23.750 110.446 1.00 60.54 1078 GLU A CA 1
ATOM 2660 C C . GLU A 1 346 ? -45.691 22.684 109.517 1.00 54.18 1078 GLU A C 1
ATOM 2661 O O . GLU A 1 346 ? -44.474 22.463 109.496 1.00 48.44 1078 GLU A O 1
ATOM 2667 N N . TYR A 1 347 ? -46.555 22.018 108.747 1.00 51.88 1079 TYR A N 1
ATOM 2668 C CA . TYR A 1 347 ? -46.079 21.017 107.799 1.00 48.81 1079 TYR A CA 1
ATOM 2669 C C . TYR A 1 347 ? -45.236 21.662 106.702 1.00 44.85 1079 TYR A C 1
ATOM 2670 O O . TYR A 1 347 ? -44.145 21.178 106.380 1.00 42.96 1079 TYR A O 1
ATOM 2679 N N . LYS A 1 348 ? -45.719 22.768 106.131 1.00 46.97 1080 LYS A N 1
ATOM 2680 C CA . LYS A 1 348 ? -44.996 23.417 105.041 1.00 52.54 1080 LYS A CA 1
ATOM 2681 C C . LYS A 1 348 ? -43.634 23.928 105.499 1.00 50.88 1080 LYS A C 1
ATOM 2682 O O . LYS A 1 348 ? -42.655 23.864 104.746 1.00 47.09 1080 LYS A O 1
ATOM 2688 N N . LYS A 1 349 ? -43.549 24.432 106.734 1.00 50.70 1081 LYS A N 1
ATOM 2689 C CA . LYS A 1 349 ? -42.284 24.973 107.223 1.00 52.31 1081 LYS A CA 1
ATOM 2690 C C . LYS A 1 349 ? -41.243 23.876 107.414 1.00 48.99 1081 LYS A C 1
ATOM 2691 O O . LYS A 1 349 ? -40.077 24.051 107.044 1.00 49.60 1081 LYS A O 1
ATOM 2697 N N . LYS A 1 350 ? -41.643 22.738 107.988 1.00 46.21 1082 LYS A N 1
ATOM 2698 C CA . LYS A 1 350 ? -40.692 21.654 108.216 1.00 45.85 1082 LYS A CA 1
ATOM 2699 C C . LYS A 1 350 ? -40.229 21.032 106.906 1.00 46.20 1082 LYS A C 1
ATOM 2700 O O . LYS A 1 350 ? -39.035 20.762 106.729 1.00 44.19 1082 LYS A O 1
ATOM 2706 N N . ILE A 1 351 ? -41.157 20.783 105.980 1.00 46.19 1083 ILE A N 1
ATOM 2707 C CA . ILE A 1 351 ? -40.777 20.156 104.719 1.00 45.77 1083 ILE A CA 1
ATOM 2708 C C . ILE A 1 351 ? -39.880 21.080 103.906 1.00 43.22 1083 ILE A C 1
ATOM 2709 O O . ILE A 1 351 ? -38.965 20.615 103.215 1.00 36.81 1083 ILE A O 1
ATOM 2714 N N . LYS A 1 352 ? -40.100 22.395 103.995 1.00 46.79 1084 LYS A N 1
ATOM 2715 C CA . LYS A 1 352 ? -39.314 23.327 103.193 1.00 49.07 1084 LYS A CA 1
ATOM 2716 C C . LYS A 1 352 ? -37.859 23.371 103.645 1.00 43.75 1084 LYS A C 1
ATOM 2717 O O . LYS A 1 352 ? -36.947 23.377 102.810 1.00 41.53 1084 LYS A O 1
ATOM 2723 N N . LYS A 1 353 ? -37.615 23.406 104.958 1.00 44.95 1085 LYS A N 1
ATOM 2724 C CA . LYS A 1 353 ? -36.237 23.503 105.428 1.00 46.71 1085 LYS A CA 1
ATOM 2725 C C . LYS A 1 353 ? -35.458 22.222 105.155 1.00 42.49 1085 LYS A C 1
ATOM 2726 O O . LYS A 1 353 ? -34.254 22.280 104.877 1.00 42.20 1085 LYS A O 1
ATOM 2732 N N . TRP A 1 354 ? -36.120 21.063 105.214 1.00 38.29 1086 TRP A N 1
ATOM 2733 C CA . TRP A 1 354 ? -35.463 19.828 104.800 1.00 37.10 1086 TRP A CA 1
ATOM 2734 C C . TRP A 1 354 ? -35.201 19.826 103.298 1.00 36.75 1086 TRP A C 1
ATOM 2735 O O . TRP A 1 354 ? -34.160 19.336 102.845 1.00 34.75 1086 TRP A O 1
ATOM 2746 N N . GLU A 1 355 ? -36.126 20.384 102.513 1.00 40.06 1087 GLU A N 1
ATOM 2747 C CA . GLU A 1 355 ? -35.945 20.424 101.065 1.00 39.57 1087 GLU A CA 1
ATOM 2748 C C . GLU A 1 355 ? -34.713 21.228 100.671 1.00 39.37 1087 GLU A C 1
ATOM 2749 O O . GLU A 1 355 ? -34.053 20.901 99.678 1.00 37.94 1087 GLU A O 1
ATOM 2755 N N . LYS A 1 356 ? -34.381 22.277 101.429 1.00 39.36 1088 LYS A N 1
ATOM 2756 C CA . LYS A 1 356 ? -33.199 23.066 101.097 1.00 41.30 1088 LYS A CA 1
ATOM 2757 C C . LYS A 1 356 ? -31.928 22.234 101.224 1.00 37.77 1088 LYS A C 1
ATOM 2758 O O . LYS A 1 356 ? -30.992 22.394 100.434 1.00 38.76 1088 LYS A O 1
ATOM 2764 N N . GLN A 1 357 ? -31.881 21.334 102.208 1.00 33.84 1089 GLN A N 1
ATOM 2765 C CA . GLN A 1 357 ? -30.722 20.459 102.349 1.00 32.85 1089 GLN A CA 1
ATOM 2766 C C . GLN A 1 357 ? -30.621 19.487 101.178 1.00 33.87 1089 GLN A C 1
ATOM 2767 O O . GLN A 1 357 ? -29.524 19.243 100.659 1.00 35.49 1089 GLN A O 1
ATOM 2773 N N . TRP A 1 358 ? -31.757 18.938 100.734 1.00 33.75 1090 TRP A N 1
ATOM 2774 C CA . TRP A 1 358 ? -31.741 17.968 99.641 1.00 33.68 1090 TRP A CA 1
ATOM 2775 C C . TRP A 1 358 ? -31.268 18.591 98.332 1.00 33.37 1090 TRP A C 1
ATOM 2776 O O . TRP A 1 358 ? -30.593 17.922 97.541 1.00 36.43 1090 TRP A O 1
ATOM 2787 N N . ASN A 1 359 ? -31.593 19.864 98.090 1.00 32.75 1091 ASN A N 1
ATOM 2788 C CA . ASN A 1 359 ? -31.171 20.511 96.852 1.00 34.99 1091 ASN A CA 1
ATOM 2789 C C . ASN A 1 359 ? -29.653 20.642 96.778 1.00 37.23 1091 ASN A C 1
ATOM 2790 O O . ASN A 1 359 ? -29.066 20.515 95.697 1.00 33.82 1091 ASN A O 1
ATOM 2795 N N . LYS A 1 360 ? -28.998 20.902 97.912 1.00 34.69 1092 LYS A N 1
ATOM 2796 C CA . LYS A 1 360 ? -27.541 20.947 97.907 1.00 37.06 1092 LYS A CA 1
ATOM 2797 C C . LYS A 1 360 ? -26.944 19.552 97.778 1.00 36.20 1092 LYS A C 1
ATOM 2798 O O . LYS A 1 360 ? -25.910 19.380 97.120 1.00 36.41 1092 LYS A O 1
ATOM 2804 N N . ILE A 1 361 ? -27.581 18.548 98.387 1.00 36.78 1093 ILE A N 1
ATOM 2805 C CA . ILE A 1 361 ? -27.066 17.183 98.328 1.00 34.29 1093 ILE A CA 1
ATOM 2806 C C . ILE A 1 361 ? -27.141 16.642 96.904 1.00 32.06 1093 ILE A C 1
ATOM 2807 O O . ILE A 1 361 ? -26.171 16.075 96.387 1.00 29.46 1093 ILE A O 1
ATOM 2812 N N . LYS A 1 362 ? -28.293 16.815 96.246 1.00 32.28 1094 LYS A N 1
ATOM 2813 C CA . LYS A 1 362 ? -28.469 16.235 94.919 1.00 31.79 1094 LYS A CA 1
ATOM 2814 C C . LYS A 1 362 ? -27.642 16.965 93.868 1.00 35.12 1094 LYS A C 1
ATOM 2815 O O . LYS A 1 362 ? -27.241 16.357 92.869 1.00 34.13 1094 LYS A O 1
ATOM 2821 N N . ASP A 1 363 ? -27.376 18.258 94.071 1.00 34.94 1095 ASP A N 1
ATOM 2822 C CA . ASP A 1 363 ? -26.515 18.984 93.145 1.00 36.13 1095 ASP A CA 1
ATOM 2823 C C . ASP A 1 363 ? -25.075 18.497 93.237 1.00 34.80 1095 ASP A C 1
ATOM 2824 O O . ASP A 1 363 ? -24.398 18.350 92.213 1.00 31.64 1095 ASP A O 1
ATOM 2829 N N . LYS A 1 364 ? -24.588 18.240 94.454 1.00 34.59 1096 LYS A N 1
ATOM 2830 C CA . LYS A 1 364 ? -23.231 17.725 94.599 1.00 35.60 1096 LYS A CA 1
ATOM 2831 C C . LYS A 1 364 ? -23.117 16.316 94.030 1.00 34.61 1096 LYS A C 1
ATOM 2832 O O . LYS A 1 364 ? -22.116 15.985 93.382 1.00 36.53 1096 LYS A O 1
ATOM 2838 N N . TYR A 1 365 ? -24.135 15.477 94.258 1.00 30.41 1097 TYR A N 1
ATOM 2839 C CA . TYR A 1 365 ? -24.166 14.148 93.649 1.00 27.80 1097 TYR A CA 1
ATOM 2840 C C . TYR A 1 365 ? -23.980 14.234 92.139 1.00 30.62 1097 TYR A C 1
ATOM 2841 O O . TYR A 1 365 ? -23.133 13.539 91.565 1.00 28.85 1097 TYR A O 1
ATOM 2850 N N . GLU A 1 366 ? -24.771 15.085 91.480 1.00 32.11 1098 GLU A N 1
ATOM 2851 C CA . GLU A 1 366 ? -24.752 15.152 90.021 1.00 39.90 1098 GLU A CA 1
ATOM 2852 C C . GLU A 1 366 ? -23.432 15.712 89.508 1.00 39.69 1098 GLU A C 1
ATOM 2853 O O . GLU A 1 366 ? -22.918 15.258 88.480 1.00 43.22 1098 GLU A O 1
ATOM 2859 N N . GLU A 1 367 ? -22.865 16.691 90.216 1.00 38.63 1099 GLU A N 1
ATOM 2860 C CA . GLU A 1 367 ? -21.578 17.251 89.818 1.00 39.79 1099 GLU A CA 1
ATOM 2861 C C . GLU A 1 367 ? -20.489 16.185 89.811 1.00 36.47 1099 GLU A C 1
ATOM 2862 O O . GLU A 1 367 ? -19.693 16.107 88.867 1.00 37.46 1099 GLU A O 1
ATOM 2868 N N . LEU A 1 368 ? -20.446 15.347 90.850 1.00 31.93 1100 LEU A N 1
ATOM 2869 C CA . LEU A 1 368 ? -19.438 14.294 90.917 1.00 33.38 1100 LEU A CA 1
ATOM 2870 C C . LEU A 1 368 ? -19.688 13.201 89.885 1.00 31.78 1100 LEU A C 1
ATOM 2871 O O . LEU A 1 368 ? -18.733 12.629 89.348 1.00 34.00 1100 LEU A O 1
ATOM 2876 N N . TYR A 1 369 ? -20.955 12.895 89.602 1.00 29.88 1101 TYR A N 1
ATOM 2877 C CA . TYR A 1 369 ? -21.266 11.857 88.626 1.00 30.21 1101 TYR A CA 1
ATOM 2878 C C . TYR A 1 369 ? -20.866 12.286 87.220 1.00 31.81 1101 TYR A C 1
ATOM 2879 O O . TYR A 1 369 ? -20.343 11.478 86.444 1.00 28.43 1101 TYR A O 1
ATOM 2888 N N . LEU A 1 370 ? -21.098 13.557 86.880 1.00 30.83 1102 LEU A N 1
ATOM 2889 C CA . LEU A 1 370 ? -20.746 14.052 85.552 1.00 35.38 1102 LEU A CA 1
ATOM 2890 C C . LEU A 1 370 ? -19.236 14.112 85.362 1.00 39.39 1102 LEU A C 1
ATOM 2891 O O . LEU A 1 370 ? -18.729 13.808 84.275 1.00 42.20 1102 LEU A O 1
ATOM 2896 N N . GLN A 1 371 ? -18.500 14.508 86.403 1.00 37.87 1103 GLN A N 1
ATOM 2897 C CA . GLN A 1 371 ? -17.049 14.588 86.283 1.00 40.35 1103 GLN A CA 1
ATOM 2898 C C . GLN A 1 371 ? -16.414 13.208 86.188 1.00 40.60 1103 GLN A C 1
ATOM 2899 O O . GLN A 1 371 ? -15.353 13.059 85.572 1.00 44.29 1103 GLN A O 1
ATOM 2905 N N . ALA A 1 372 ? -17.047 12.192 86.777 1.00 35.63 1104 ALA A N 1
ATOM 2906 C CA . ALA A 1 372 ? -16.508 10.838 86.704 1.00 34.16 1104 ALA A CA 1
ATOM 2907 C C . ALA A 1 372 ? -16.482 10.328 85.268 1.00 39.22 1104 ALA A C 1
ATOM 2908 O O . ALA A 1 372 ? -15.478 9.764 84.816 1.00 41.95 1104 ALA A O 1
ATOM 2910 N N . LYS A 1 373 ? -17.575 10.512 84.532 1.00 37.39 1105 LYS A N 1
ATOM 2911 C CA . LYS A 1 373 ? -17.649 9.947 83.191 1.00 46.19 1105 LYS A CA 1
ATOM 2912 C C . LYS A 1 373 ? -16.893 10.767 82.154 1.00 50.40 1105 LYS A C 1
ATOM 2913 O O . LYS A 1 373 ? -16.871 10.379 80.982 1.00 53.40 1105 LYS A O 1
ATOM 2919 N N . ILE A 1 374 ? -16.263 11.869 82.553 1.00 51.59 1106 ILE A N 1
ATOM 2920 C CA . ILE A 1 374 ? -15.561 12.751 81.636 1.00 56.73 1106 ILE A CA 1
ATOM 2921 C C . ILE A 1 374 ? -14.054 12.716 81.856 1.00 63.30 1106 ILE A C 1
ATOM 2922 O O . ILE A 1 374 ? -13.284 12.732 80.893 1.00 68.73 1106 ILE A O 1
ATOM 2927 N N . ALA A 1 375 ? -13.614 12.659 83.113 1.00 67.61 1107 ALA A N 1
ATOM 2928 C CA . ALA A 1 375 ? -12.191 12.620 83.428 1.00 76.00 1107 ALA A CA 1
ATOM 2929 C C . ALA A 1 375 ? -11.525 11.388 82.829 1.00 85.91 1107 ALA A C 1
ATOM 2930 O O . ALA A 1 375 ? -11.774 10.262 83.274 1.00 76.23 1107 ALA A O 1
ATOM 2932 N N . PHE A 1 376 ? -10.676 11.592 81.821 1.00 108.92 1108 PHE A N 1
ATOM 2933 C CA . PHE A 1 376 ? -9.978 10.492 81.165 1.00 121.20 1108 PHE A CA 1
ATOM 2934 C C . PHE A 1 376 ? -8.823 9.981 82.019 1.00 128.13 1108 PHE A C 1
ATOM 2935 O O . PHE A 1 376 ? -8.760 10.258 83.222 1.00 128.43 1108 PHE A O 1
ATOM 2943 N N . ALA A 1 377 ? -7.904 9.234 81.403 1.00 134.07 1109 ALA A N 1
ATOM 2944 C CA . ALA A 1 377 ? -6.804 8.635 82.155 1.00 136.38 1109 ALA A CA 1
ATOM 2945 C C . ALA A 1 377 ? -5.855 9.699 82.693 1.00 137.17 1109 ALA A C 1
ATOM 2946 O O . ALA A 1 377 ? -5.521 9.702 83.884 1.00 138.91 1109 ALA A O 1
ATOM 2948 N N . GLY A 1 378 ? -5.407 10.607 81.831 1.00 134.53 1110 GLY A N 1
ATOM 2949 C CA . GLY A 1 378 ? -4.493 11.657 82.218 1.00 123.77 1110 GLY A CA 1
ATOM 2950 C C . GLY A 1 378 ? -5.123 12.990 82.549 1.00 112.72 1110 GLY A C 1
ATOM 2951 O O . GLY A 1 378 ? -4.400 13.928 82.898 1.00 115.10 1110 GLY A O 1
ATOM 2952 N N . THR A 1 379 ? -6.445 13.107 82.459 1.00 100.47 1111 THR A N 1
ATOM 2953 C CA . THR A 1 379 ? -7.144 14.359 82.707 1.00 91.22 1111 THR A CA 1
ATOM 2954 C C . THR A 1 379 ? -7.872 14.307 84.045 1.00 81.91 1111 THR A C 1
ATOM 2955 O O . THR A 1 379 ? -8.332 13.248 84.482 1.00 77.59 1111 THR A O 1
ATOM 2959 N N . SER A 1 380 ? -7.970 15.468 84.692 1.00 79.40 1112 SER A N 1
ATOM 2960 C CA . SER A 1 380 ? -8.652 15.583 85.974 1.00 73.49 1112 SER A CA 1
ATOM 2961 C C . SER A 1 380 ? -9.169 17.006 86.136 1.00 72.81 1112 SER A C 1
ATOM 2962 O O . SER A 1 380 ? -8.686 17.942 85.493 1.00 74.25 1112 SER A O 1
ATOM 2965 N N . PHE A 1 381 ? -10.164 17.157 87.011 1.00 72.56 1113 PHE A N 1
ATOM 2966 C CA . PHE A 1 381 ? -10.782 18.452 87.270 1.00 75.36 1113 PHE A CA 1
ATOM 2967 C C . PHE A 1 381 ? -10.140 19.205 88.429 1.00 82.89 1113 PHE A C 1
ATOM 2968 O O . PHE A 1 381 ? -10.431 20.392 88.612 1.00 83.32 1113 PHE A O 1
ATOM 2976 N N . GLY A 1 382 ? -9.279 18.555 89.208 1.00 91.84 1114 GLY A N 1
ATOM 2977 C CA . GLY A 1 382 ? -8.628 19.215 90.321 1.00 98.12 1114 GLY A CA 1
ATOM 2978 C C . GLY A 1 382 ? -9.065 18.673 91.665 1.00 99.00 1114 GLY A C 1
ATOM 2979 O O . GLY A 1 382 ? -8.242 18.496 92.568 1.00 102.98 1114 GLY A O 1
ATOM 2980 N N . GLY A 1 383 ? -10.360 18.406 91.808 1.00 94.39 1115 GLY A N 1
ATOM 2981 C CA . GLY A 1 383 ? -10.886 17.865 93.045 1.00 89.91 1115 GLY A CA 1
ATOM 2982 C C . GLY A 1 383 ? -11.070 18.903 94.132 1.00 87.88 1115 GLY A C 1
ATOM 2983 O O . GLY A 1 383 ? -11.909 19.801 94.008 1.00 90.28 1115 GLY A O 1
ATOM 2984 N N . GLY A 1 384 ? -10.293 18.789 95.205 1.00 85.29 1116 GLY A N 1
ATOM 2985 C CA . GLY A 1 384 ? -10.399 19.714 96.315 1.00 83.99 1116 GLY A CA 1
ATOM 2986 C C . GLY A 1 384 ? -11.051 19.105 97.539 1.00 79.28 1116 GLY A C 1
ATOM 2987 O O . GLY A 1 384 ? -10.609 19.342 98.667 1.00 83.96 1116 GLY A O 1
ATOM 2988 N N . ASP A 1 385 ? -12.105 18.320 97.332 1.00 71.52 1117 ASP A N 1
ATOM 2989 C CA . ASP A 1 385 ? -12.789 17.676 98.444 1.00 67.80 1117 ASP A CA 1
ATOM 2990 C C . ASP A 1 385 ? -11.965 16.514 98.986 1.00 59.02 1117 ASP A C 1
ATOM 2991 O O . ASP A 1 385 ? -11.170 15.895 98.273 1.00 53.91 1117 ASP A O 1
ATOM 2996 N N . ARG A 1 386 ? -12.172 16.216 100.271 1.00 55.44 1118 ARG A N 1
ATOM 2997 C CA . ARG A 1 386 ? -11.435 15.134 100.914 1.00 51.89 1118 ARG A CA 1
ATOM 2998 C C . ARG A 1 386 ? -11.757 13.782 100.290 1.00 45.62 1118 ARG A C 1
ATOM 2999 O O . ARG A 1 386 ? -10.909 12.883 100.291 1.00 45.71 1118 ARG A O 1
ATOM 3007 N N . ASP A 1 387 ? -12.961 13.623 99.738 1.00 37.35 1119 ASP A N 1
ATOM 3008 C CA . ASP A 1 387 ? -13.410 12.348 99.193 1.00 39.48 1119 ASP A CA 1
ATOM 3009 C C . ASP A 1 387 ? -13.509 12.354 97.670 1.00 32.84 1119 ASP A C 1
ATOM 3010 O O . ASP A 1 387 ? -14.167 11.478 97.097 1.00 32.00 1119 ASP A O 1
ATOM 3015 N N . TYR A 1 388 ? -12.878 13.321 96.999 1.00 38.39 1120 TYR A N 1
ATOM 3016 C CA . TYR A 1 388 ? -13.036 13.429 95.550 1.00 32.91 1120 TYR A CA 1
ATOM 3017 C C . TYR A 1 388 ? -12.607 12.143 94.850 1.00 31.98 1120 TYR A C 1
ATOM 3018 O O . TYR A 1 388 ? -13.370 11.570 94.063 1.00 29.92 1120 TYR A O 1
ATOM 3027 N N . GLN A 1 389 ? -11.395 11.662 95.144 1.00 35.39 1121 GLN A N 1
ATOM 3028 C CA . GLN A 1 389 ? -10.874 10.474 94.470 1.00 38.13 1121 GLN A CA 1
ATOM 3029 C C . GLN A 1 389 ? -11.744 9.250 94.730 1.00 37.57 1121 GLN A C 1
ATOM 3030 O O . GLN A 1 389 ? -12.029 8.478 93.806 1.00 34.02 1121 GLN A O 1
ATOM 3036 N N . GLN A 1 390 ? -12.170 9.048 95.982 1.00 36.18 1122 GLN A N 1
ATOM 3037 C CA . GLN A 1 390 ? -12.996 7.886 96.297 1.00 32.21 1122 GLN A CA 1
ATOM 3038 C C . GLN A 1 390 ? -14.351 7.964 95.602 1.00 27.45 1122 GLN A C 1
ATOM 3039 O O . GLN A 1 390 ? -14.884 6.941 95.155 1.00 31.32 1122 GLN A O 1
ATOM 3045 N N . MET A 1 391 ? -14.917 9.168 95.486 1.00 27.10 1123 MET A N 1
ATOM 3046 C CA . MET A 1 391 ? -16.211 9.312 94.825 1.00 32.97 1123 MET A CA 1
ATOM 3047 C C . MET A 1 391 ? -16.101 9.072 93.322 1.00 30.13 1123 MET A C 1
ATOM 3048 O O . MET A 1 391 ? -16.946 8.384 92.737 1.00 30.78 1123 MET A O 1
ATOM 3053 N N . VAL A 1 392 ? -15.076 9.637 92.678 1.00 30.44 1124 VAL A N 1
ATOM 3054 C CA . VAL A 1 392 ? -14.939 9.481 91.230 1.00 29.66 1124 VAL A CA 1
ATOM 3055 C C . VAL A 1 392 ? -14.644 8.030 90.871 1.00 31.97 1124 VAL A C 1
ATOM 3056 O O . VAL A 1 392 ? -15.192 7.494 89.899 1.00 36.02 1124 VAL A O 1
ATOM 3060 N N . HIS A 1 393 ? -13.780 7.368 91.646 1.00 29.04 1125 HIS A N 1
ATOM 3061 C CA . HIS A 1 393 ? -13.468 5.971 91.362 1.00 29.69 1125 HIS A CA 1
ATOM 3062 C C . HIS A 1 393 ? -14.697 5.085 91.517 1.00 30.35 1125 HIS A C 1
ATOM 3063 O O . HIS A 1 393 ? -14.927 4.189 90.698 1.00 32.37 1125 HIS A O 1
ATOM 3070 N N . PHE A 1 394 ? -15.500 5.318 92.559 1.00 24.75 1126 PHE A N 1
ATOM 3071 C CA . PHE A 1 394 ? -16.710 4.524 92.750 1.00 26.33 1126 PHE A CA 1
ATOM 3072 C C . PHE A 1 394 ? -17.691 4.739 91.602 1.00 28.25 1126 PHE A C 1
ATOM 3073 O O . PHE A 1 394 ? -18.235 3.777 91.048 1.00 26.65 1126 PHE A O 1
ATOM 3081 N N . PHE A 1 395 ? -17.916 6.001 91.221 1.00 29.71 1127 PHE A N 1
ATOM 3082 C CA . PHE A 1 395 ? -18.822 6.298 90.115 1.00 27.98 1127 PHE A CA 1
ATOM 3083 C C . PHE A 1 395 ? -18.285 5.783 88.779 1.00 31.03 1127 PHE A C 1
ATOM 3084 O O . PHE A 1 395 ? -19.074 5.397 87.910 1.00 30.50 1127 PHE A O 1
ATOM 3092 N N . LYS A 1 396 ? -16.962 5.765 88.590 1.00 33.64 1128 LYS A N 1
ATOM 3093 C CA . LYS A 1 396 ? -16.407 5.238 87.343 1.00 33.43 1128 LYS A CA 1
ATOM 3094 C C . LYS A 1 396 ? -16.669 3.743 87.206 1.00 36.77 1128 LYS A C 1
ATOM 3095 O O . LYS A 1 396 ? -17.035 3.265 86.127 1.00 36.09 1128 LYS A O 1
ATOM 3101 N N . GLU A 1 397 ? -16.477 2.987 88.287 1.00 37.02 1129 GLU A N 1
ATOM 3102 C CA . GLU A 1 397 ? -16.764 1.560 88.237 1.00 37.57 1129 GLU A CA 1
ATOM 3103 C C . GLU A 1 397 ? -18.259 1.297 88.100 1.00 39.36 1129 GLU A C 1
ATOM 3104 O O . GLU A 1 397 ? -18.659 0.308 87.473 1.00 43.74 1129 GLU A O 1
ATOM 3110 N N . LEU A 1 398 ? -19.095 2.174 88.659 1.00 36.16 1130 LEU A N 1
ATOM 3111 C CA . LEU A 1 398 ? -20.539 2.038 88.502 1.00 36.31 1130 LEU A CA 1
ATOM 3112 C C . LEU A 1 398 ? -20.959 2.293 87.057 1.00 36.87 1130 LEU A C 1
ATOM 3113 O O . LEU A 1 398 ? -21.743 1.528 86.479 1.00 33.74 1130 LEU A O 1
ATOM 3118 N N . GLN A 1 399 ? -20.443 3.368 86.456 1.00 34.48 1131 GLN A N 1
ATOM 3119 C CA . GLN A 1 399 ? -20.751 3.675 85.063 1.00 36.12 1131 GLN A CA 1
ATOM 3120 C C . GLN A 1 399 ? -20.229 2.597 84.122 1.00 39.06 1131 GLN A C 1
ATOM 3121 O O . GLN A 1 399 ? -20.841 2.332 83.080 1.00 40.89 1131 GLN A O 1
ATOM 3127 N N . LYS A 1 400 ? -19.115 1.958 84.478 1.00 37.38 1132 LYS A N 1
ATOM 3128 C CA . LYS A 1 400 ? -18.548 0.908 83.640 1.00 34.13 1132 LYS A CA 1
ATOM 3129 C C . LYS A 1 400 ? -19.452 -0.322 83.599 1.00 37.67 1132 LYS A C 1
ATOM 3130 O O . LYS A 1 400 ? -19.600 -0.955 82.547 1.00 39.26 1132 LYS A O 1
ATOM 3136 N N . VAL A 1 401 ? -20.069 -0.672 84.730 1.00 33.38 1133 VAL A N 1
ATOM 3137 C CA . VAL A 1 401 ? -20.960 -1.829 84.762 1.00 36.06 1133 VAL A CA 1
ATOM 3138 C C . VAL A 1 401 ? -22.266 -1.526 84.038 1.00 41.09 1133 VAL A C 1
ATOM 3139 O O . VAL A 1 401 ? -22.765 -2.348 83.261 1.00 48.47 1133 VAL A O 1
ATOM 3143 N N . THR A 1 402 ? -22.844 -0.348 84.279 1.00 39.51 1134 THR A N 1
ATOM 3144 C CA . THR A 1 402 ? -24.142 -0.009 83.709 1.00 40.92 1134 THR A CA 1
ATOM 3145 C C . THR A 1 402 ? -24.064 0.445 82.259 1.00 43.21 1134 THR A C 1
ATOM 3146 O O . THR A 1 402 ? -25.112 0.582 81.619 1.00 46.14 1134 THR A O 1
ATOM 3150 N N . GLY A 1 403 ? -22.868 0.698 81.735 1.00 49.78 1135 GLY A N 1
ATOM 3151 C CA . GLY A 1 403 ? -22.716 1.185 80.381 1.00 48.96 1135 GLY A CA 1
ATOM 3152 C C . GLY A 1 403 ? -22.974 2.665 80.193 1.00 49.28 1135 GLY A C 1
ATOM 3153 O O . GLY A 1 403 ? -22.808 3.165 79.073 1.00 53.46 1135 GLY A O 1
ATOM 3154 N N . ASP A 1 404 ? -23.373 3.383 81.243 1.00 45.37 1136 ASP A N 1
ATOM 3155 C CA . ASP A 1 404 ? -23.657 4.817 81.158 1.00 47.95 1136 ASP A CA 1
ATOM 3156 C C . ASP A 1 404 ? -22.337 5.574 81.250 1.00 46.93 1136 ASP A C 1
ATOM 3157 O O . ASP A 1 404 ? -21.914 6.010 82.320 1.00 48.59 1136 ASP A O 1
ATOM 3162 N N . THR A 1 405 ? -21.674 5.740 80.107 1.00 50.75 1137 THR A N 1
ATOM 3163 C CA . THR A 1 405 ? -20.346 6.337 80.071 1.00 56.52 1137 THR A CA 1
ATOM 3164 C C . THR A 1 405 ? -20.248 7.591 79.210 1.00 66.07 1137 THR A C 1
ATOM 3165 O O . THR A 1 405 ? -19.158 8.169 79.117 1.00 70.27 1137 THR A O 1
ATOM 3169 N N . THR A 1 406 ? -21.335 8.029 78.576 1.00 68.64 1138 THR A N 1
ATOM 3170 C CA . THR A 1 406 ? -21.314 9.208 77.721 1.00 73.93 1138 THR A CA 1
ATOM 3171 C C . THR A 1 406 ? -22.341 10.229 78.200 1.00 74.80 1138 THR A C 1
ATOM 3172 O O . THR A 1 406 ? -23.228 9.924 79.002 1.00 67.84 1138 THR A O 1
ATOM 3176 N N . LEU A 1 407 ? -22.203 11.458 77.701 1.00 81.56 1139 LEU A N 1
ATOM 3177 C CA . LEU A 1 407 ? -23.143 12.530 78.013 1.00 87.88 1139 LEU A CA 1
ATOM 3178 C C . LEU A 1 407 ? -24.353 12.403 77.097 1.00 102.48 1139 LEU A C 1
ATOM 3179 O O . LEU A 1 407 ? -24.276 12.718 75.905 1.00 110.72 1139 LEU A O 1
ATOM 3184 N N . GLY A 1 408 ? -25.471 11.946 77.651 1.00 109.47 1140 GLY A N 1
ATOM 3185 C CA . GLY A 1 408 ? -26.663 11.718 76.862 1.00 121.89 1140 GLY A CA 1
ATOM 3186 C C . GLY A 1 408 ? -27.390 10.458 77.281 1.00 127.15 1140 GLY A C 1
ATOM 3187 O O . GLY A 1 408 ? -28.594 10.320 77.046 1.00 130.83 1140 GLY A O 1
ATOM 3188 N N . ASP A 1 409 ? -26.664 9.530 77.902 1.00 127.18 1141 ASP A N 1
ATOM 3189 C CA . ASP A 1 409 ? -27.274 8.309 78.411 1.00 126.28 1141 ASP A CA 1
ATOM 3190 C C . ASP A 1 409 ? -28.168 8.636 79.600 1.00 119.74 1141 ASP A C 1
ATOM 3191 O O . ASP A 1 409 ? -27.699 9.162 80.615 1.00 119.66 1141 ASP A O 1
ATOM 3196 N N . THR A 1 410 ? -29.457 8.331 79.472 1.00 113.25 1142 THR A N 1
ATOM 3197 C CA . THR A 1 410 ? -30.417 8.489 80.556 1.00 104.94 1142 THR A CA 1
ATOM 3198 C C . THR A 1 410 ? -31.089 7.160 80.884 1.00 105.54 1142 THR A C 1
ATOM 3199 O O . THR A 1 410 ? -32.219 7.127 81.374 1.00 106.22 1142 THR A O 1
ATOM 3203 N N . THR A 1 411 ? -30.393 6.055 80.619 1.00 110.74 1143 THR A N 1
ATOM 3204 C CA . THR A 1 411 ? -30.939 4.718 80.805 1.00 110.23 1143 THR A CA 1
ATOM 3205 C C . THR A 1 411 ? -30.661 4.136 82.184 1.00 101.48 1143 THR A C 1
ATOM 3206 O O . THR A 1 411 ? -31.163 3.049 82.490 1.00 103.90 1143 THR A O 1
ATOM 3210 N N . SER A 1 412 ? -29.879 4.819 83.017 1.00 84.92 1144 SER A N 1
ATOM 3211 C CA . SER A 1 412 ? -29.530 4.323 84.334 1.00 61.91 1144 SER A CA 1
ATOM 3212 C C . SER A 1 412 ? -30.103 5.235 85.409 1.00 54.86 1144 SER A C 1
ATOM 3213 O O . SER A 1 412 ? -29.956 6.463 85.317 1.00 53.75 1144 SER A O 1
ATOM 3216 N N . PRO A 1 413 ? -30.752 4.687 86.440 1.00 49.94 1145 PRO A N 1
ATOM 3217 C CA . PRO A 1 413 ? -31.240 5.541 87.534 1.00 45.49 1145 PRO A CA 1
ATOM 3218 C C . PRO A 1 413 ? -30.133 6.126 88.392 1.00 39.04 1145 PRO A C 1
ATOM 3219 O O . PRO A 1 413 ? -30.384 7.104 89.105 1.00 41.95 1145 PRO A O 1
ATOM 3223 N N . TYR A 1 414 ? -28.920 5.571 88.349 1.00 32.55 1146 TYR A N 1
ATOM 3224 C CA . TYR A 1 414 ? -27.839 6.064 89.199 1.00 30.74 1146 TYR A CA 1
ATOM 3225 C C . TYR A 1 414 ? -27.282 7.412 88.757 1.00 32.62 1146 TYR A C 1
ATOM 3226 O O . TYR A 1 414 ? -26.350 7.911 89.399 1.00 31.89 1146 TYR A O 1
ATOM 3235 N N . SER A 1 415 ? -27.815 8.022 87.698 1.00 34.19 1147 SER A N 1
ATOM 3236 C CA . SER A 1 415 ? -27.305 9.313 87.259 1.00 41.07 1147 SER A CA 1
ATOM 3237 C C . SER A 1 415 ? -27.833 10.481 88.085 1.00 40.78 1147 SER A C 1
ATOM 3238 O O . SER A 1 415 ? -27.391 11.615 87.868 1.00 38.50 1147 SER A O 1
ATOM 3241 N N . THR A 1 416 ? -28.761 10.242 89.015 1.00 34.90 1148 THR A N 1
ATOM 3242 C CA . THR A 1 416 ? -29.259 11.273 89.919 1.00 35.15 1148 THR A CA 1
ATOM 3243 C C . THR A 1 416 ? -29.340 10.717 91.336 1.00 32.83 1148 THR A C 1
ATOM 3244 O O . THR A 1 416 ? -29.477 9.510 91.546 1.00 31.40 1148 THR A O 1
ATOM 3248 N N . ALA A 1 417 ? -29.258 11.623 92.314 1.00 33.14 1149 ALA A N 1
ATOM 3249 C CA . ALA A 1 417 ? -29.348 11.214 93.713 1.00 31.83 1149 ALA A CA 1
ATOM 3250 C C . ALA A 1 417 ? -30.704 10.586 94.016 1.00 31.38 1149 ALA A C 1
ATOM 3251 O O . ALA A 1 417 ? -30.786 9.590 94.747 1.00 33.98 1149 ALA A O 1
ATOM 3253 N N . ALA A 1 418 ? -31.777 11.153 93.459 1.00 32.69 1150 ALA A N 1
ATOM 3254 C CA . ALA A 1 418 ? -33.105 10.569 93.628 1.00 34.35 1150 ALA A CA 1
ATOM 3255 C C . ALA A 1 418 ? -33.150 9.140 93.102 1.00 35.44 1150 ALA A C 1
ATOM 3256 O O . ALA A 1 418 ? -33.790 8.268 93.702 1.00 32.42 1150 ALA A O 1
ATOM 3258 N N . GLY A 1 419 ? -32.480 8.881 91.978 1.00 34.72 1151 GLY A N 1
ATOM 3259 C CA . GLY A 1 419 ? -32.427 7.523 91.464 1.00 32.39 1151 GLY A CA 1
ATOM 3260 C C . GLY A 1 419 ? -31.649 6.590 92.372 1.00 30.72 1151 GLY A C 1
ATOM 3261 O O . GLY A 1 419 ? -32.044 5.439 92.577 1.00 31.04 1151 GLY A O 1
ATOM 3262 N N . TYR A 1 420 ? -30.534 7.074 92.929 1.00 29.60 1152 TYR A N 1
ATOM 3263 C CA . TYR A 1 420 ? -29.766 6.269 93.874 1.00 28.67 1152 TYR A CA 1
ATOM 3264 C C . TYR A 1 420 ? -30.604 5.899 95.096 1.00 34.14 1152 TYR A C 1
ATOM 3265 O O . TYR A 1 420 ? -30.545 4.759 95.574 1.00 32.02 1152 TYR A O 1
ATOM 3274 N N . ILE A 1 421 ? -31.389 6.849 95.615 1.00 33.96 1153 ILE A N 1
ATOM 3275 C CA . ILE A 1 421 ? -32.213 6.577 96.794 1.00 36.51 1153 ILE A CA 1
ATOM 3276 C C . ILE A 1 421 ? -33.246 5.498 96.484 1.00 31.91 1153 ILE A C 1
ATOM 3277 O O . ILE A 1 421 ? -33.448 4.565 97.267 1.00 33.01 1153 ILE A O 1
ATOM 3282 N N . HIS A 1 422 ? -33.910 5.603 95.334 1.00 32.42 1154 HIS A N 1
ATOM 3283 C CA . HIS A 1 422 ? -34.918 4.606 94.991 1.00 40.97 1154 HIS A CA 1
ATOM 3284 C C . HIS A 1 422 ? -34.315 3.249 94.653 1.00 38.59 1154 HIS A C 1
ATOM 3285 O O . HIS A 1 422 ? -35.046 2.253 94.645 1.00 39.94 1154 HIS A O 1
ATOM 3292 N N . GLN A 1 423 ? -33.009 3.180 94.390 1.00 36.32 1155 GLN A N 1
ATOM 3293 C CA . GLN A 1 423 ? -32.347 1.908 94.123 1.00 35.02 1155 GLN A CA 1
ATOM 3294 C C . GLN A 1 423 ? -31.788 1.263 95.387 1.00 34.83 1155 GLN A C 1
ATOM 3295 O O . GLN A 1 423 ? -31.863 0.039 95.538 1.00 35.00 1155 GLN A O 1
ATOM 3301 N N . GLU A 1 424 ? -31.229 2.062 96.300 1.00 32.17 1156 GLU A N 1
ATOM 3302 C CA . GLU A 1 424 ? -30.511 1.539 97.452 1.00 34.15 1156 GLU A CA 1
ATOM 3303 C C . GLU A 1 424 ? -31.083 1.969 98.795 1.00 37.08 1156 GLU A C 1
ATOM 3304 O O . GLU A 1 424 ? -30.646 1.443 99.827 1.00 36.67 1156 GLU A O 1
ATOM 3310 N N . GLY A 1 425 ? -32.037 2.901 98.820 1.00 35.89 1157 GLY A N 1
ATOM 3311 C CA . GLY A 1 425 ? -32.495 3.486 100.060 1.00 35.62 1157 GLY A CA 1
ATOM 3312 C C . GLY A 1 425 ? -33.648 2.728 100.690 1.00 40.31 1157 GLY A C 1
ATOM 3313 O O . GLY A 1 425 ? -34.170 1.750 100.157 1.00 39.74 1157 GLY A O 1
ATOM 3314 N N . HIS A 1 426 ? -34.050 3.212 101.864 1.00 44.12 1158 HIS A N 1
ATOM 3315 C CA . HIS A 1 426 ? -35.132 2.620 102.650 1.00 49.23 1158 HIS A CA 1
ATOM 3316 C C . HIS A 1 426 ? -36.114 3.744 102.961 1.00 52.54 1158 HIS A C 1
ATOM 3317 O O . HIS A 1 426 ? -36.014 4.404 103.998 1.00 51.13 1158 HIS A O 1
ATOM 3324 N N . VAL A 1 427 ? -37.059 3.965 102.049 1.00 55.18 1159 VAL A N 1
ATOM 3325 C CA . VAL A 1 427 ? -37.988 5.082 102.161 1.00 56.16 1159 VAL A CA 1
ATOM 3326 C C . VAL A 1 427 ? -39.417 4.561 102.236 1.00 63.94 1159 VAL A C 1
ATOM 3327 O O . VAL A 1 427 ? -40.357 5.223 101.780 1.00 64.20 1159 VAL A O 1
ATOM 3331 N N . ASP A 1 428 ? -39.593 3.373 102.820 1.00 69.90 1160 ASP A N 1
ATOM 3332 C CA . ASP A 1 428 ? -40.932 2.819 102.975 1.00 76.49 1160 ASP A CA 1
ATOM 3333 C C . ASP A 1 428 ? -41.758 3.575 104.008 1.00 73.18 1160 ASP A C 1
ATOM 3334 O O . ASP A 1 428 ? -42.984 3.429 104.025 1.00 78.52 1160 ASP A O 1
ATOM 3339 N N . GLU A 1 429 ? -41.123 4.377 104.863 1.00 69.02 1161 GLU A N 1
ATOM 3340 C CA . GLU A 1 429 ? -41.853 5.093 105.902 1.00 72.26 1161 GLU A CA 1
ATOM 3341 C C . GLU A 1 429 ? -42.424 6.421 105.423 1.00 65.11 1161 GLU A C 1
ATOM 3342 O O . GLU A 1 429 ? -43.288 6.985 106.102 1.00 65.54 1161 GLU A O 1
ATOM 3348 N N . CYS A 1 430 ? -41.967 6.932 104.282 1.00 57.64 1162 CYS A N 1
ATOM 3349 C CA . CYS A 1 430 ? -42.623 8.077 103.663 1.00 55.97 1162 CYS A CA 1
ATOM 3350 C C . CYS A 1 430 ? -44.050 7.704 103.278 1.00 59.47 1162 CYS A C 1
ATOM 3351 O O . CYS A 1 430 ? -44.284 6.668 102.649 1.00 61.77 1162 CYS A O 1
ATOM 3354 N N . THR A 1 431 ? -45.010 8.539 103.669 1.00 60.08 1163 THR A N 1
ATOM 3355 C CA . THR A 1 431 ? -46.425 8.269 103.439 1.00 66.00 1163 THR A CA 1
ATOM 3356 C C . THR A 1 431 ? -46.972 9.252 102.410 1.00 68.68 1163 THR A C 1
ATOM 3357 O O . THR A 1 431 ? -46.860 10.471 102.589 1.00 67.30 1163 THR A O 1
ATOM 3361 N N . GLU A 1 432 ? -47.535 8.712 101.324 1.00 72.93 1164 GLU A N 1
ATOM 3362 C CA . GLU A 1 432 ? -48.177 9.469 100.250 1.00 78.10 1164 GLU A CA 1
ATOM 3363 C C . GLU A 1 432 ? -47.193 10.309 99.438 1.00 72.00 1164 GLU A C 1
ATOM 3364 O O . GLU A 1 432 ? -47.385 10.493 98.231 1.00 70.86 1164 GLU A O 1
ATOM 3370 N N . GLN A 1 433 ? -46.148 10.825 100.075 1.00 67.83 1165 GLN A N 1
ATOM 3371 C CA . GLN A 1 433 ? -45.124 11.627 99.408 1.00 66.00 1165 GLN A CA 1
ATOM 3372 C C . GLN A 1 433 ? -43.834 10.809 99.419 1.00 62.63 1165 GLN A C 1
ATOM 3373 O O . GLN A 1 433 ? -43.011 10.932 100.327 1.00 61.70 1165 GLN A O 1
ATOM 3379 N N . THR A 1 434 ? -43.663 9.970 98.394 1.00 61.73 1166 THR A N 1
ATOM 3380 C CA . THR A 1 434 ? -42.597 8.980 98.370 1.00 61.79 1166 THR A CA 1
ATOM 3381 C C . THR A 1 434 ? -41.596 9.153 97.235 1.00 57.19 1166 THR A C 1
ATOM 3382 O O . THR A 1 434 ? -40.515 8.557 97.300 1.00 54.15 1166 THR A O 1
ATOM 3386 N N . GLN A 1 435 ? -41.914 9.941 96.211 1.00 55.50 1167 GLN A N 1
ATOM 3387 C CA . GLN A 1 435 ? -41.050 10.090 95.046 1.00 52.85 1167 GLN A CA 1
ATOM 3388 C C . GLN A 1 435 ? -40.079 11.245 95.269 1.00 52.26 1167 GLN A C 1
ATOM 3389 O O . GLN A 1 435 ? -40.500 12.395 95.431 1.00 57.16 1167 GLN A O 1
ATOM 3395 N N . PHE A 1 436 ? -38.779 10.940 95.264 1.00 47.75 1168 PHE A N 1
ATOM 3396 C CA . PHE A 1 436 ? -37.753 11.941 95.535 1.00 45.43 1168 PHE A CA 1
ATOM 3397 C C . PHE A 1 436 ? -37.388 12.783 94.314 1.00 50.23 1168 PHE A C 1
ATOM 3398 O O . PHE A 1 436 ? -36.621 13.742 94.456 1.00 49.26 1168 PHE A O 1
ATOM 3406 N N . CYS A 1 437 ? -37.905 12.459 93.132 1.00 52.99 1169 CYS A N 1
ATOM 3407 C CA . CYS A 1 437 ? -37.732 13.290 91.950 1.00 63.83 1169 CYS A CA 1
ATOM 3408 C C . CYS A 1 437 ? -39.047 13.979 91.602 1.00 65.45 1169 CYS A C 1
ATOM 3409 O O . CYS A 1 437 ? -40.131 13.462 91.884 1.00 63.28 1169 CYS A O 1
ATOM 3412 N N . LYS A 1 438 ? -38.939 15.155 90.982 1.00 68.53 1170 LYS A N 1
ATOM 3413 C CA . LYS A 1 438 ? -40.113 15.942 90.624 1.00 77.72 1170 LYS A CA 1
ATOM 3414 C C . LYS A 1 438 ? -40.869 15.304 89.465 1.00 88.25 1170 LYS A C 1
ATOM 3415 O O . LYS A 1 438 ? -41.968 14.773 89.652 1.00 86.44 1170 LYS A O 1
ATOM 3421 N N . ASN A 1 439 ? -40.291 15.354 88.270 1.00 100.28 1171 ASN A N 1
ATOM 3422 C CA . ASN A 1 439 ? -40.899 14.785 87.077 1.00 111.31 1171 ASN A CA 1
ATOM 3423 C C . ASN A 1 439 ? -40.332 13.397 86.796 1.00 114.96 1171 ASN A C 1
ATOM 3424 O O . ASN A 1 439 ? -39.306 12.991 87.347 1.00 110.75 1171 ASN A O 1
ATOM 3429 N N . ARG A 1 440 ? -41.027 12.671 85.923 1.00 123.86 1172 ARG A N 1
ATOM 3430 C CA . ARG A 1 440 ? -40.618 11.336 85.487 1.00 127.29 1172 ARG A CA 1
ATOM 3431 C C . ARG A 1 440 ? -40.398 10.393 86.667 1.00 123.77 1172 ARG A C 1
ATOM 3432 O O . ARG A 1 440 ? -41.148 9.436 86.857 1.00 124.99 1172 ARG A O 1
ATOM 3440 N N . GLU A 1 449 ? -43.767 18.974 90.777 1.00 75.86 1181 GLU A N 1
ATOM 3441 C CA . GLU A 1 449 ? -44.760 18.847 89.716 1.00 83.76 1181 GLU A CA 1
ATOM 3442 C C . GLU A 1 449 ? -45.700 17.670 89.978 1.00 82.19 1181 GLU A C 1
ATOM 3443 O O . GLU A 1 449 ? -46.915 17.848 90.066 1.00 86.31 1181 GLU A O 1
ATOM 3449 N N . ASP A 1 450 ? -45.133 16.471 90.101 1.00 77.06 1182 ASP A N 1
ATOM 3450 C CA . ASP A 1 450 ? -45.935 15.280 90.341 1.00 78.47 1182 ASP A CA 1
ATOM 3451 C C . ASP A 1 450 ? -46.621 15.355 91.704 1.00 81.58 1182 ASP A C 1
ATOM 3452 O O . ASP A 1 450 ? -46.225 16.115 92.593 1.00 82.32 1182 ASP A O 1
ATOM 3457 N N . ASP A 1 451 ? -47.667 14.539 91.862 1.00 83.56 1183 ASP A N 1
ATOM 3458 C CA . ASP A 1 451 ? -48.457 14.575 93.089 1.00 84.21 1183 ASP A CA 1
ATOM 3459 C C . ASP A 1 451 ? -47.720 13.917 94.250 1.00 77.43 1183 ASP A C 1
ATOM 3460 O O . ASP A 1 451 ? -47.697 14.456 95.363 1.00 73.78 1183 ASP A O 1
ATOM 3465 N N . ASN A 1 452 ? -47.108 12.755 94.014 1.00 75.53 1184 ASN A N 1
ATOM 3466 C CA . ASN A 1 452 ? -46.413 12.011 95.058 1.00 74.37 1184 ASN A CA 1
ATOM 3467 C C . ASN A 1 452 ? -44.994 12.524 95.325 1.00 68.57 1184 ASN A C 1
ATOM 3468 O O . ASN A 1 452 ? -44.175 11.782 95.881 1.00 66.48 1184 ASN A O 1
ATOM 3473 N N . TYR A 1 453 ? -44.691 13.764 94.948 1.00 67.04 1185 TYR A N 1
ATOM 3474 C CA . TYR A 1 453 ? -43.383 14.345 95.224 1.00 63.90 1185 TYR A CA 1
ATOM 3475 C C . TYR A 1 453 ? -43.198 14.551 96.725 1.00 60.88 1185 TYR A C 1
ATOM 3476 O O . TYR A 1 453 ? -44.099 15.035 97.416 1.00 62.48 1185 TYR A O 1
ATOM 3485 N N . THR A 1 454 ? -42.018 14.172 97.231 1.00 56.19 1186 THR A N 1
ATOM 3486 C CA . THR A 1 454 ? -41.785 14.201 98.675 1.00 56.19 1186 THR A CA 1
ATOM 3487 C C . THR A 1 454 ? -41.815 15.618 99.232 1.00 52.93 1186 THR A C 1
ATOM 3488 O O . THR A 1 454 ? -42.242 15.824 100.374 1.00 49.17 1186 THR A O 1
ATOM 3492 N N . PHE A 1 455 ? -41.370 16.604 98.452 1.00 53.23 1187 PHE A N 1
ATOM 3493 C CA . PHE A 1 455 ? -41.307 17.989 98.900 1.00 56.24 1187 PHE A CA 1
ATOM 3494 C C . PHE A 1 455 ? -42.429 18.839 98.312 1.00 65.96 1187 PHE A C 1
ATOM 3495 O O . PHE A 1 455 ? -42.245 20.039 98.081 1.00 68.13 1187 PHE A O 1
ATOM 3503 N N . LYS A 1 456 ? -43.592 18.239 98.070 1.00 74.83 1188 LYS A N 1
ATOM 3504 C CA . LYS A 1 456 ? -44.738 18.955 97.519 1.00 87.77 1188 LYS A CA 1
ATOM 3505 C C . LYS A 1 456 ? -45.344 19.826 98.613 1.00 113.01 1188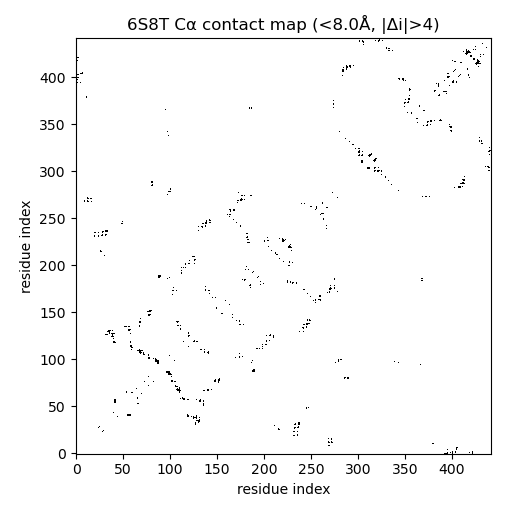 LYS A C 1
ATOM 3506 O O . LYS A 1 456 ? -45.918 19.312 99.579 1.00 110.04 1188 LYS A O 1
ATOM 3512 N N . ASP A 1 457 ? -45.215 21.147 98.466 1.00 146.37 1189 ASP A N 1
ATOM 3513 C CA . ASP A 1 457 ? -45.699 22.058 99.502 1.00 152.07 1189 ASP A CA 1
ATOM 3514 C C . ASP A 1 457 ? -47.211 21.992 99.683 1.00 151.06 1189 ASP A C 1
ATOM 3515 O O . ASP A 1 457 ? -47.667 21.953 100.839 1.00 153.53 1189 ASP A O 1
ATOM 3520 N N . PRO A 1 458 ? -48.035 21.991 98.636 1.00 144.17 1190 PRO A N 1
ATOM 3521 C CA . PRO A 1 458 ? -49.457 21.700 98.829 1.00 141.56 1190 PRO A CA 1
ATOM 3522 C C . PRO A 1 458 ? -49.725 20.213 98.690 1.00 132.81 1190 PRO A C 1
ATOM 3523 O O . PRO A 1 458 ? -49.642 19.657 97.583 1.00 132.95 1190 PRO A O 1
ATOM 3527 N N . PRO A 1 459 ? -50.034 19.528 99.787 1.00 124.44 1191 PRO A N 1
ATOM 3528 C CA . PRO A 1 459 ? -50.304 18.088 99.714 1.00 118.47 1191 PRO A CA 1
ATOM 3529 C C . PRO A 1 459 ? -51.533 17.814 98.867 1.00 118.35 1191 PRO A C 1
ATOM 3530 O O . PRO A 1 459 ? -52.604 18.392 99.108 1.00 121.54 1191 PRO A O 1
ATOM 3534 N N . PRO A 1 460 ? -51.416 16.946 97.859 1.00 113.52 1192 PRO A N 1
ATOM 3535 C CA . PRO A 1 460 ? -52.560 16.707 96.963 1.00 116.90 1192 PRO A CA 1
ATOM 3536 C C . PRO A 1 460 ? -53.794 16.184 97.677 1.00 118.89 1192 PRO A C 1
ATOM 3537 O O . PRO A 1 460 ? -54.918 16.468 97.243 1.00 123.14 1192 PRO A O 1
ATOM 3541 N N . LYS A 1 461 ? -53.620 15.433 98.765 1.00 114.52 1193 LYS A N 1
ATOM 3542 C CA . LYS A 1 461 ? -54.757 14.907 99.508 1.00 113.80 1193 LYS A CA 1
ATOM 3543 C C . LYS A 1 461 ? -55.352 15.927 100.471 1.00 111.08 1193 LYS A C 1
ATOM 3544 O O . LYS A 1 461 ? -56.504 15.765 100.888 1.00 116.68 1193 LYS A O 1
ATOM 3550 N N . TYR A 1 462 ? -54.599 16.973 100.829 1.00 100.78 1194 TYR A N 1
ATOM 3551 C CA . TYR A 1 462 ? -55.056 17.956 101.805 1.00 94.67 1194 TYR A CA 1
ATOM 3552 C C . TYR A 1 462 ? -54.999 19.381 101.265 1.00 91.52 1194 TYR A C 1
ATOM 3553 O O . TYR A 1 462 ? -54.996 20.334 102.051 1.00 91.23 1194 TYR A O 1
ATOM 3562 N N . ALA A 1 463 ? -54.959 19.547 99.940 1.00 92.12 1195 ALA A N 1
ATOM 3563 C CA . ALA A 1 463 ? -54.935 20.890 99.369 1.00 83.12 1195 ALA A CA 1
ATOM 3564 C C . ALA A 1 463 ? -56.214 21.650 99.694 1.00 93.56 1195 ALA A C 1
ATOM 3565 O O . ALA A 1 463 ? -56.169 22.837 100.039 1.00 88.91 1195 ALA A O 1
ATOM 3567 N N . ASN A 1 464 ? -57.365 20.981 99.597 1.00 96.39 1196 ASN A N 1
ATOM 3568 C CA . ASN A 1 464 ? -58.636 21.607 99.935 1.00 106.16 1196 ASN A CA 1
ATOM 3569 C C . ASN A 1 464 ? -58.897 21.638 101.435 1.00 112.59 1196 ASN A C 1
ATOM 3570 O O . ASN A 1 464 ? -59.688 22.470 101.894 1.00 116.72 1196 ASN A O 1
ATOM 3575 N N . ALA A 1 465 ? -58.257 20.755 102.205 1.00 114.23 1197 ALA A N 1
ATOM 3576 C CA . ALA A 1 465 ? -58.491 20.728 103.645 1.00 118.51 1197 ALA A CA 1
ATOM 3577 C C . ALA A 1 465 ? -57.897 21.954 104.327 1.00 120.88 1197 ALA A C 1
ATOM 3578 O O . ALA A 1 465 ? -58.490 22.494 105.269 1.00 125.13 1197 ALA A O 1
ATOM 3580 N N . CYS A 1 466 ? -56.731 22.412 103.865 1.00 118.19 1198 CYS A N 1
ATOM 3581 C CA . CYS A 1 466 ? -56.090 23.583 104.451 1.00 119.13 1198 CYS A CA 1
ATOM 3582 C C . CYS A 1 466 ? -56.818 24.881 104.128 1.00 125.94 1198 CYS A C 1
ATOM 3583 O O . CYS A 1 466 ? -56.466 25.923 104.691 1.00 128.94 1198 CYS A O 1
ATOM 3586 N N . LYS A 1 467 ? -57.811 24.848 103.239 1.00 130.04 1199 LYS A N 1
ATOM 3587 C CA . LYS A 1 467 ? -58.586 26.030 102.891 1.00 135.00 1199 LYS A CA 1
ATOM 3588 C C . LYS A 1 467 ? -59.963 26.056 103.542 1.00 136.29 1199 LYS A C 1
ATOM 3589 O O . LYS A 1 467 ? -60.627 27.098 103.498 1.00 141.71 1199 LYS A O 1
ATOM 3595 N N . CYS A 1 468 ? -60.398 24.947 104.137 1.00 131.36 1200 CYS A N 1
ATOM 3596 C CA . CYS A 1 468 ? -61.701 24.847 104.793 1.00 134.36 1200 CYS A CA 1
ATOM 3597 C C . CYS A 1 468 ? -62.842 25.228 103.853 1.00 139.55 1200 CYS A C 1
ATOM 3598 O O . CYS A 1 468 ? -63.986 25.377 104.281 1.00 144.76 1200 CYS A O 1
#

Foldseek 3Di:
DLVPDAQCLQVLLVVLLVVLVVVLVVAPLVVLQAALVPAAEPNDPDDDLLPQDQRSAQQPDDPPQLALQHPFPPPLPQQAFQDDFDWAPPDPPVPDTATDRSLRRRQRHSSLLRGDLCRCPVVLRVSNSVLSSLLRSLLVRLQCLVVSNCVNVVPDPPHDPVSLLVSLLSSVLSLLQSLCLQLVLHQHDDPSSVSSNVSSLSSVVSVQVSVVCPRRCPPQCVDVVRNNSVSSSSCSSCSVVSVVSSLSNSVVDDDCDDSNVPSPPDDGSSNSRRSSLSVLLVLLQSLLSNLLVLVVLLCVLLVQLQDPPGDDDCPDDSLVSNLVSLVVNLVSLVVSVVVVVVSFVVQLVLLVQLLVADDPGHDPQPHSCSVSSSVSSNVVCVVVVVRDPPDPPQLSNTSSSSCVSPHDNPSRDQQRRCDCPCCDQNPNSPSQRPSCNSSSRD

Secondary structure (DSSP, 8-state):
----PPP-HHHHHHHHHHHHHHHHHTTTTGGG---GGGS--SS-----GGG--TTS--B-S-TTTS-TTTT--TTS-TT-TTPPPEE----S--SS--EEPHHHHT-S-HHHHTB-HHHHHTTS-HHHHHHHHHHHHHHHHHHHHHHHHHHHTT--SS--HHHHHHHHHHHHHHHHHHHHHHHT------HHHHHHHHHHHHHHHHHHHHTT---TTTTGGGSSSTTHHHHHHHHHHHHHHHHHHHHHHHTTSS--SGGGTTSSSS---GGGS-HHHHHHHHHHHHHHHHHHHHHHHHHHHSSTTSSTTSS--TTSHHHHHHHHHHHHHHHHHHHHHHHHHHHHHHHHHHHHHHTT--SS------STTHHHHHHHHHHHHHHH---STT----GGGSHHHHHHHH---TT--S--BSSS----TTBTT-SS-TTTTTGGG-

B-factor: mean 62.39, std 29.77, range [20.34, 190.35]

Sequence (442 aa):
PCVIYPAIANQMAHQMHEDAQTEASKRGLAKLRADAKQGIYKKNRKSNICNITLQHSNDSRNGNNGGACTGKDGNNERFKIGTEWKIGEKVETTDTDAYIPPRRQHMCTSNLENLNVSWVTEDGKAIHSLLGDVQLAAKMMDADEIIKRYKKHNTLTDPIQQKDQESICRAVRYSSFADLGDIIRGRDLWEHGDQTKLQGHLQIIFGKIKEEIKKNDKYKGDEKNNPPYKQLREDWWEANRHQQVWRAMQCELKNLKKSNGDCHYNSRGTPLDDYIIPQRLRWMVEWAEWFCKMQSQEYDKLMKQCSQCMSKGGDCRKGDVNCTSCEQACEEYKKKIKKWEKQWNKIKDKYEELYLQAKIAFAGTSFGGGDRDYQQMVHFFKELQKVTGDTTLGDTTSPYSTAAGYIHQEGHVDECTEQTQFCKNREDDNYTFKDPPPKYANACKC

InterPro domains:
  IPR004258 Duffy-binding-like domain [PF03011] (563-705)
  IPR004258 Duffy-binding-like domain [PF03011] (1688-1836)
  IPR008602 Duffy-antigen binding domain [PF05424] (109-290)
  IPR008602 Duffy-antigen binding domain [PF05424] (840-1028)
  IPR008602 Duffy-antigen binding domain [PF05424] (1260-1409)
  IPR008602 Duffy-antigen binding domain [PF05424] (1929-2110)
  IPR008602 Duffy-antigen binding domain [PF05424] (2354-2542)
  IPR029210 Plasmodium falciparum erythrocyte membrane protein-1, N-terminal segment [PF15447] (11-45)
  IPR029211 Plasmodium falciparum erythrocyte membrane protein 1, acidic terminal segment [PF15445] (2779-3232)
  IPR041480 Cysteine-rich interdomain region 1 gamma [PF18562] (1621-1672)
  IPR042202 Duffy-antigen binding superfamily [G3DSA:1.20.1310.20] (82-264)
  IPR042202 Duffy-antigen binding superfamily [G3DSA:1.20.1310.20] (799-1014)
  IPR042202 Duffy-antigen binding superfamily [G3DSA:1.20.1310.20] (1221-1412)
  IPR042202 Duffy-antigen binding superfamily [G3DSA:1.20.1310.20] (1890-2089)
  IPR042202 Duffy-antigen binding superfamily [G3DSA:1.20.1310.20] (2320-2515)
  IPR044932 Plasmodium falciparum erythrocyte membrane protein 1, acidic terminal segment superfamily [G3DSA:1.10.1900.40] (2923-2994)
  IPR044932 Plasmodium falciparum erythrocyte membrane protein 1, acidic terminal segment superfamily [G3DSA:1.10.1900.40] (3044-3118)
  IPR049158 PfEMP1, CIDRalpha1 domain [PF21807] (495-548)
  IPR054595 Duffy-binding-like domain, C-terminal subdomain [PF22672] (294-451)
  IPR054595 Duffy-binding-like domain, C-terminal subdomain [PF22672] (1452-1586)

Organism: Plasmodium falciparum (NCBI:txid5833)

Nearest PDB structures (foldseek):
  6s8t-assembly1_A  TM=1.002E+00  e=1.725E-61  Plasmodium falciparum
  6s8u-assembly1_A  TM=9.680E-01  e=1.381E-46  Plasmodium falciparum
  7b54-assembly1_X  TM=6.744E-01  e=1.035E-08  Plasmodium falciparum

Radius of gyration: 24.06 Å; Cα contacts (8 Å, |Δi|>4): 604; chains: 1; bounding box: 83×45×60 Å